Protein AF-0000000086682355 (afdb_homodimer)

Solvent-accessible surface area (backbone atoms only — not comparable to full-atom values): 30663 Å² total; per-residue (Å²): 114,58,32,32,41,32,44,43,26,17,34,62,59,90,92,42,73,44,30,46,61,25,43,43,73,37,58,59,47,36,33,27,31,39,37,47,51,81,86,14,34,66,70,60,50,51,32,37,66,54,28,79,37,84,58,73,34,58,47,56,28,47,67,79,26,45,24,68,38,81,76,16,43,60,38,42,27,72,43,56,59,81,54,90,65,62,44,87,32,26,43,45,52,50,51,51,52,47,44,73,75,29,93,62,39,36,59,69,60,41,54,54,51,35,53,74,68,68,52,60,50,80,41,41,44,63,76,46,52,65,42,52,43,47,49,50,51,50,41,56,44,60,22,42,61,36,57,34,39,40,29,38,30,72,55,64,91,29,26,46,61,37,34,51,50,50,52,51,50,52,51,52,52,31,63,76,68,50,33,22,34,39,36,32,50,50,51,57,74,66,35,65,81,63,32,54,25,38,39,29,31,49,85,16,23,51,34,43,73,45,45,41,68,58,54,35,70,41,28,39,31,36,39,33,50,48,90,56,50,70,74,50,65,73,31,47,74,48,35,77,50,67,58,91,60,40,25,32,36,33,30,40,56,63,70,84,87,84,55,90,77,42,49,75,46,77,51,53,66,58,56,53,52,48,30,43,69,75,26,79,82,67,44,76,54,78,40,76,73,77,73,77,123,113,57,32,32,40,34,44,42,27,17,35,61,58,90,93,43,73,44,31,48,60,26,39,45,75,38,56,58,47,36,32,29,31,38,36,47,50,80,87,14,33,66,69,60,50,51,32,37,67,52,28,78,36,82,59,72,34,59,46,56,27,46,69,80,27,44,24,67,38,82,77,17,44,60,37,42,26,73,42,57,59,81,53,91,64,61,44,87,34,26,43,45,51,50,52,50,53,47,46,74,74,29,94,61,39,36,59,69,60,40,53,53,50,35,53,75,68,68,51,60,49,79,41,42,44,62,74,45,53,66,43,53,43,47,48,50,51,50,42,57,43,59,22,41,61,36,58,33,39,39,30,39,30,73,55,64,90,31,26,47,61,34,33,51,49,51,50,50,51,52,49,53,51,32,64,76,69,50,34,20,35,38,36,31,49,50,51,59,72,66,36,65,83,63,32,55,24,37,38,29,32,49,86,15,24,49,36,45,73,44,44,41,67,58,54,37,69,41,29,39,30,37,39,32,49,48,91,56,50,72,73,51,65,72,30,47,73,50,34,76,51,67,58,91,61,39,26,32,35,36,30,40,58,63,72,82,87,85,54,90,77,42,49,76,46,77,50,53,67,58,56,52,52,48,30,42,68,76,26,77,81,67,43,72,54,77,39,78,72,76,74,77,123

Sequence (586 aa):
MSAILATRVGQRFGNRWVLRQCSFTVPAGRVVGLVGPNGAGKTTLLRVLAGLLRPTEGAVRLSGRDPAGAEGLATVAFLAQSKPLYPRFTVDDAVRFCRELNPRFDEPFTRDRLDRLEIPAAQRIGRLSGGQRAQVALTLALAKRADVILLDEPMADLDPLGRSDVMRDLMAVAAERGLTVVLSSHVLADLEDSCDHLVMVHRGRIQLAGDVDDLRAAHLAVDGLREHAAALARHDVVAEGGAGRQATALLRLNGRFVDPRWATRAPSLEEIVLAYLRNPDAATLPGPELVSSMSAILATRVGQRFGNRWVLRQCSFTVPAGRVVGLVGPNGAGKTTLLRVLAGLLRPTEGAVRLSGRDPAGAEGLATVAFLAQSKPLYPRFTVDDAVRFCRELNPRFDEPFTRDRLDRLEIPAAQRIGRLSGGQRAQVALTLALAKRADVILLDEPMADLDPLGRSDVMRDLMAVAAERGLTVVLSSHVLADLEDSCDHLVMVHRGRIQLAGDVDDLRAAHLAVDGLREHAAALARHDVVAEGGAGRQATALLRLNGRFVDPRWATRAPSLEEIVLAYLRNPDAATLPGPELVSS

Structure (mmCIF, N/CA/C/O backbone):
data_AF-0000000086682355-model_v1
#
loop_
_entity.id
_entity.type
_entity.pdbx_description
1 polymer 'ABC transporter ATP-binding protein'
#
loop_
_atom_site.group_PDB
_atom_site.id
_atom_site.type_symbol
_atom_site.label_atom_id
_atom_site.label_alt_id
_atom_site.label_comp_id
_atom_site.label_asym_id
_atom_site.label_entity_id
_atom_site.label_seq_id
_atom_site.pdbx_PDB_ins_code
_atom_site.Cartn_x
_atom_site.Cartn_y
_atom_site.Cartn_z
_atom_site.occupancy
_atom_site.B_iso_or_equiv
_atom_site.auth_seq_id
_atom_site.auth_comp_id
_atom_site.auth_asym_id
_atom_site.auth_atom_id
_atom_site.pdbx_PDB_model_num
ATOM 1 N N . MET A 1 1 ? 2.34 -32.125 -5.441 1 79.56 1 MET A N 1
ATOM 2 C CA . MET A 1 1 ? 2.379 -31.828 -6.867 1 79.56 1 MET A CA 1
ATOM 3 C C . MET A 1 1 ? 2.512 -30.312 -7.082 1 79.56 1 MET A C 1
ATOM 5 O O . MET A 1 1 ? 1.994 -29.531 -6.297 1 79.56 1 MET A O 1
ATOM 9 N N . SER A 1 2 ? 3.354 -29.938 -8.07 1 91.12 2 SER A N 1
ATOM 10 C CA . SER A 1 2 ? 3.621 -28.516 -8.305 1 91.12 2 SER A CA 1
ATOM 11 C C . SER A 1 2 ? 2.516 -27.875 -9.141 1 91.12 2 SER A C 1
ATOM 13 O O . SER A 1 2 ? 2.051 -28.469 -10.117 1 91.12 2 SER A O 1
ATOM 15 N N . ALA A 1 3 ? 1.963 -26.859 -8.648 1 95.38 3 ALA A N 1
ATOM 16 C CA . ALA A 1 3 ? 0.949 -26.109 -9.391 1 95.38 3 ALA A CA 1
ATOM 17 C C . ALA A 1 3 ? 1.585 -25.281 -10.492 1 95.38 3 ALA A C 1
ATOM 19 O O . ALA A 1 3 ? 0.999 -25.094 -11.562 1 95.38 3 ALA A O 1
ATOM 20 N N . ILE A 1 4 ? 2.785 -24.781 -10.211 1 96.81 4 ILE A N 1
ATOM 21 C CA . ILE A 1 4 ? 3.521 -23.984 -11.18 1 96.81 4 ILE A CA 1
ATOM 22 C C . ILE A 1 4 ? 4.961 -24.469 -11.273 1 96.81 4 ILE A C 1
ATOM 24 O O . ILE A 1 4 ? 5.633 -24.641 -10.25 1 96.81 4 ILE A O 1
ATOM 28 N N . LEU A 1 5 ? 5.363 -24.734 -12.469 1 96.5 5 LEU A N 1
ATOM 29 C CA . LEU A 1 5 ? 6.75 -25.078 -12.766 1 96.5 5 LEU A CA 1
ATOM 30 C C . LEU A 1 5 ? 7.309 -24.188 -13.867 1 96.5 5 LEU A C 1
ATOM 32 O O . LEU A 1 5 ? 6.836 -24.219 -15.008 1 96.5 5 LEU A O 1
ATOM 36 N N . ALA A 1 6 ? 8.211 -23.344 -13.539 1 96.88 6 ALA A N 1
ATOM 37 C CA . ALA A 1 6 ? 8.938 -22.531 -14.492 1 96.88 6 ALA A CA 1
ATOM 38 C C . ALA A 1 6 ? 10.383 -23 -14.633 1 96.88 6 ALA A C 1
ATOM 40 O O . ALA A 1 6 ? 11.109 -23.109 -13.641 1 96.88 6 ALA A O 1
ATOM 41 N N . THR A 1 7 ? 10.758 -23.312 -15.852 1 96.75 7 THR A N 1
ATOM 42 C CA . THR A 1 7 ? 12.094 -23.844 -16.109 1 96.75 7 THR A CA 1
ATOM 43 C C . THR A 1 7 ? 12.859 -22.922 -17.062 1 96.75 7 THR A C 1
ATOM 45 O O . THR A 1 7 ? 12.555 -22.875 -18.266 1 96.75 7 THR A O 1
ATOM 48 N N . ARG A 1 8 ? 13.859 -22.188 -16.531 1 96.88 8 ARG A N 1
ATOM 49 C CA . ARG A 1 8 ? 14.773 -21.344 -17.266 1 96.88 8 ARG A CA 1
ATOM 50 C C . ARG A 1 8 ? 14.008 -20.406 -18.203 1 96.88 8 ARG A C 1
ATOM 52 O O . ARG A 1 8 ? 14.344 -20.281 -19.391 1 96.88 8 ARG A O 1
ATOM 59 N N . VAL A 1 9 ? 13 -19.781 -17.672 1 97.19 9 VAL A N 1
ATOM 60 C CA . VAL A 1 9 ? 12.125 -18.922 -18.453 1 97.19 9 VAL A CA 1
ATOM 61 C C . VAL A 1 9 ? 12.852 -17.625 -18.812 1 97.19 9 VAL A C 1
ATOM 63 O O . VAL A 1 9 ? 13.414 -16.969 -17.922 1 97.19 9 VAL A O 1
ATOM 66 N N . GLY A 1 10 ? 12.867 -17.328 -20.031 1 97.75 10 GLY A N 1
ATOM 67 C CA . GLY A 1 10 ? 13.375 -16.062 -20.547 1 97.75 10 GLY A CA 1
ATOM 68 C C . GLY A 1 10 ? 12.398 -15.367 -21.484 1 97.75 10 GLY A C 1
ATOM 69 O O . GLY A 1 10 ? 11.688 -16.031 -22.25 1 97.75 10 GLY A O 1
ATOM 70 N N . GLN A 1 11 ? 12.32 -14.109 -21.438 1 97.81 11 GLN A N 1
ATOM 71 C CA . GLN A 1 11 ? 11.484 -13.32 -22.328 1 97.81 11 GLN A CA 1
ATOM 72 C C . GLN A 1 11 ? 12.234 -12.102 -22.859 1 97.81 11 GLN A C 1
ATOM 74 O O . GLN A 1 11 ? 12.75 -11.297 -22.078 1 97.81 11 GLN A O 1
ATOM 79 N N . ARG A 1 12 ? 12.281 -11.992 -24.094 1 96.69 12 ARG A N 1
ATOM 80 C CA . ARG A 1 12 ? 12.969 -10.891 -24.75 1 96.69 12 ARG A CA 1
ATOM 81 C C . ARG A 1 12 ? 12.016 -10.109 -25.641 1 96.69 12 ARG A C 1
ATOM 83 O O . ARG A 1 12 ? 11.148 -10.695 -26.297 1 96.69 12 ARG A O 1
ATOM 90 N N . PHE A 1 13 ? 12.102 -8.836 -25.656 1 95.75 13 PHE A N 1
ATOM 91 C CA . PHE A 1 13 ? 11.422 -7.957 -26.594 1 95.75 13 PHE A CA 1
ATOM 92 C C . PHE A 1 13 ? 12.438 -7.195 -27.453 1 95.75 13 PHE A C 1
ATOM 94 O O . PHE A 1 13 ? 13.156 -6.332 -26.938 1 95.75 13 PHE A O 1
ATOM 101 N N . GLY A 1 14 ? 12.438 -7.484 -28.719 1 94.88 14 GLY A N 1
ATOM 102 C CA . GLY A 1 14 ? 13.531 -6.938 -29.516 1 94.88 14 GLY A CA 1
ATOM 103 C C . GLY A 1 14 ? 14.898 -7.359 -29.016 1 94.88 14 GLY A C 1
ATOM 104 O O . GLY A 1 14 ? 15.188 -8.555 -28.922 1 94.88 14 GLY A O 1
ATOM 105 N N . ASN A 1 15 ? 15.656 -6.367 -28.656 1 93.56 15 ASN A N 1
ATOM 106 C CA . ASN A 1 15 ? 17.016 -6.664 -28.203 1 93.56 15 ASN A CA 1
ATOM 107 C C . ASN A 1 15 ? 17.141 -6.582 -26.688 1 93.56 15 ASN A C 1
ATOM 109 O O . ASN A 1 15 ? 18.234 -6.672 -26.141 1 93.56 15 ASN A O 1
ATOM 113 N N . ARG A 1 16 ? 16.062 -6.547 -26.016 1 94.88 16 ARG A N 1
ATOM 114 C CA . ARG A 1 16 ? 16.109 -6.352 -24.562 1 94.88 16 ARG A CA 1
ATOM 115 C C . ARG A 1 16 ? 15.531 -7.551 -23.828 1 94.88 16 ARG A C 1
ATOM 117 O O . ARG A 1 16 ? 14.375 -7.926 -24.062 1 94.88 16 ARG A O 1
ATOM 124 N N . TRP A 1 17 ? 16.344 -8.117 -22.984 1 96 17 TRP A N 1
ATOM 125 C CA . TRP A 1 17 ? 15.867 -9.18 -22.109 1 96 17 TRP A CA 1
ATOM 126 C C . TRP A 1 17 ? 15.156 -8.617 -20.891 1 96 17 TRP A C 1
ATOM 128 O O . TRP A 1 17 ? 15.727 -7.801 -20.156 1 96 17 TRP A O 1
ATOM 138 N N . VAL A 1 18 ? 13.961 -9.055 -20.719 1 97.19 18 VAL A N 1
ATOM 139 C CA . VAL A 1 18 ? 13.18 -8.625 -19.562 1 97.19 18 VAL A CA 1
ATOM 140 C C . VAL A 1 18 ? 13.227 -9.703 -18.484 1 97.19 18 VAL A C 1
ATOM 142 O O . VAL A 1 18 ? 13.273 -9.391 -17.297 1 97.19 18 VAL A O 1
ATOM 145 N N . LEU A 1 19 ? 13.188 -10.922 -18.891 1 97.62 19 LEU A N 1
ATOM 146 C CA . LEU A 1 19 ? 13.375 -12.078 -18.031 1 97.62 19 LEU A CA 1
ATOM 147 C C . LEU A 1 19 ? 14.516 -12.961 -18.547 1 97.62 19 LEU A C 1
ATOM 149 O O . LEU A 1 19 ? 14.672 -13.141 -19.75 1 97.62 19 LEU A O 1
ATOM 153 N N . ARG A 1 20 ? 15.242 -13.461 -17.594 1 95.94 20 ARG A N 1
ATOM 154 C CA . ARG A 1 20 ? 16.359 -14.328 -17.984 1 95.94 20 ARG A CA 1
ATOM 155 C C . ARG A 1 20 ? 16.531 -15.469 -16.984 1 95.94 20 ARG A C 1
ATOM 157 O O . ARG A 1 20 ? 16.703 -15.234 -15.789 1 95.94 20 ARG A O 1
ATOM 164 N N . GLN A 1 21 ? 16.406 -16.688 -17.516 1 95.25 21 GLN A N 1
ATOM 165 C CA . GLN A 1 21 ? 16.719 -17.906 -16.766 1 95.25 21 GLN A CA 1
ATOM 166 C C . GLN A 1 21 ? 15.93 -17.969 -15.461 1 95.25 21 GLN A C 1
ATOM 168 O O . GLN A 1 21 ? 16.5 -18.266 -14.406 1 95.25 21 GLN A O 1
ATOM 173 N N . CYS A 1 22 ? 14.695 -17.656 -15.531 1 96.5 22 CYS A N 1
ATOM 174 C CA . CYS A 1 22 ? 13.844 -17.703 -14.352 1 96.5 22 CYS A CA 1
ATOM 175 C C . CYS A 1 22 ? 13.336 -19.125 -14.102 1 96.5 22 CYS A C 1
ATOM 177 O O . CYS A 1 22 ? 12.602 -19.672 -14.922 1 96.5 22 CYS A O 1
ATOM 179 N N . SER A 1 23 ? 13.742 -19.688 -13.016 1 96.62 23 SER A N 1
ATOM 180 C CA . SER A 1 23 ? 13.289 -21.016 -12.625 1 96.62 23 SER A CA 1
ATOM 181 C C . SER A 1 23 ? 12.727 -21.016 -11.211 1 96.62 23 SER A C 1
ATOM 183 O O . SER A 1 23 ? 13.328 -20.438 -10.297 1 96.62 23 SER A O 1
ATOM 185 N N . PHE A 1 24 ? 11.547 -21.594 -11.039 1 95.75 24 PHE A N 1
ATOM 186 C CA . PHE A 1 24 ? 10.953 -21.734 -9.719 1 95.75 24 PHE A CA 1
ATOM 187 C C . PHE A 1 24 ? 9.766 -22.703 -9.758 1 95.75 24 PHE A C 1
ATOM 189 O O . PHE A 1 24 ? 9.281 -23.047 -10.836 1 95.75 24 PHE A O 1
ATOM 196 N N . THR A 1 25 ? 9.398 -23.172 -8.633 1 96.5 25 THR A N 1
ATOM 197 C CA . THR A 1 25 ? 8.25 -24.047 -8.484 1 96.5 25 THR A CA 1
ATOM 198 C C . THR A 1 25 ? 7.332 -23.562 -7.363 1 96.5 25 THR A C 1
ATOM 200 O O . THR A 1 25 ? 7.801 -22.984 -6.379 1 96.5 25 THR A O 1
ATOM 203 N N . VAL A 1 26 ? 6.078 -23.734 -7.559 1 96.75 26 VAL A N 1
ATOM 204 C CA . VAL A 1 26 ? 5.078 -23.422 -6.543 1 96.75 26 VAL A CA 1
ATOM 205 C C . VAL A 1 26 ? 4.184 -24.625 -6.297 1 96.75 26 VAL A C 1
ATOM 207 O O . VAL A 1 26 ? 3.568 -25.156 -7.23 1 96.75 26 VAL A O 1
ATOM 210 N N . PRO A 1 27 ? 4.125 -25.094 -5.09 1 96.06 27 PRO A N 1
ATOM 211 C CA . PRO A 1 27 ? 3.199 -26.188 -4.785 1 96.06 27 PRO A CA 1
ATOM 212 C C . PRO A 1 27 ? 1.735 -25.781 -4.926 1 96.06 27 PRO A C 1
ATOM 214 O O . PRO A 1 27 ? 1.418 -24.594 -4.867 1 96.06 27 PRO A O 1
ATOM 217 N N . ALA A 1 28 ? 0.879 -26.797 -5.117 1 96.31 28 ALA A N 1
ATOM 218 C CA . ALA A 1 28 ? -0.556 -26.547 -5.211 1 96.31 28 ALA A CA 1
ATOM 219 C C . ALA A 1 28 ? -1.11 -26.016 -3.891 1 96.31 28 ALA A C 1
ATOM 221 O O . ALA A 1 28 ? -0.651 -26.422 -2.816 1 96.31 28 ALA A O 1
ATOM 222 N N . GLY A 1 29 ? -2.029 -25.078 -4.012 1 96 29 GLY A N 1
ATOM 223 C CA . GLY A 1 29 ? -2.768 -24.625 -2.848 1 96 29 GLY A CA 1
ATOM 224 C C . GLY A 1 29 ? -2.072 -23.5 -2.107 1 96 29 GLY A C 1
ATOM 225 O O . GLY A 1 29 ? -2.482 -23.125 -1.006 1 96 29 GLY A O 1
ATOM 226 N N . ARG A 1 30 ? -1.044 -22.953 -2.695 1 96.94 30 ARG A N 1
ATOM 227 C CA . ARG A 1 30 ? -0.302 -21.891 -2.041 1 96.94 30 ARG A CA 1
ATOM 228 C C . ARG A 1 30 ? -0.764 -20.516 -2.539 1 96.94 30 ARG A C 1
ATOM 230 O O . ARG A 1 30 ? -1.225 -20.391 -3.674 1 96.94 30 ARG A O 1
ATOM 237 N N . VAL A 1 31 ? -0.692 -19.609 -1.633 1 97.75 31 VAL A N 1
ATOM 238 C CA . VAL A 1 31 ? -0.849 -18.203 -1.99 1 97.75 31 VAL A CA 1
ATOM 239 C C . VAL A 1 31 ? 0.523 -17.531 -2.104 1 97.75 31 VAL A C 1
ATOM 241 O O . VAL A 1 31 ? 1.227 -17.375 -1.104 1 97.75 31 VAL A O 1
ATOM 244 N N . VAL A 1 32 ? 0.835 -17.125 -3.334 1 98 32 VAL A N 1
ATOM 245 C CA . VAL A 1 32 ? 2.188 -16.688 -3.662 1 98 32 VAL A CA 1
ATOM 246 C C . VAL A 1 32 ? 2.209 -15.164 -3.834 1 98 32 VAL A C 1
ATOM 248 O O . VAL A 1 32 ? 1.419 -14.609 -4.602 1 98 32 VAL A O 1
ATOM 251 N N . GLY A 1 33 ? 3.076 -14.516 -3.076 1 97.88 33 GLY A N 1
ATOM 252 C CA . GLY A 1 33 ? 3.387 -13.117 -3.354 1 97.88 33 GLY A CA 1
ATOM 253 C C . GLY A 1 33 ? 4.492 -12.945 -4.379 1 97.88 33 GLY A C 1
ATOM 254 O O . GLY A 1 33 ? 5.59 -13.484 -4.207 1 97.88 33 GLY A O 1
ATOM 255 N N . LEU A 1 34 ? 4.203 -12.281 -5.461 1 97.62 34 LEU A N 1
ATOM 256 C CA . LEU A 1 34 ? 5.195 -11.898 -6.457 1 97.62 34 LEU A CA 1
ATOM 257 C C . LEU A 1 34 ? 5.68 -10.477 -6.223 1 97.62 34 LEU A C 1
ATOM 259 O O . LEU A 1 34 ? 4.918 -9.516 -6.391 1 97.62 34 LEU A O 1
ATOM 263 N N . VAL A 1 35 ? 6.969 -10.344 -5.863 1 96.69 35 VAL A N 1
ATOM 264 C CA . VAL A 1 35 ? 7.469 -9.039 -5.457 1 96.69 35 VAL A CA 1
ATOM 265 C C . VAL A 1 35 ? 8.703 -8.68 -6.277 1 96.69 35 VAL A C 1
ATOM 267 O O . VAL A 1 35 ? 9.375 -9.555 -6.828 1 96.69 35 VAL A O 1
ATOM 270 N N . GLY A 1 36 ? 8.984 -7.438 -6.367 1 94.88 36 GLY A N 1
ATOM 271 C CA . GLY A 1 36 ? 10.117 -6.867 -7.09 1 94.88 36 GLY A CA 1
ATOM 272 C C . GLY A 1 36 ? 9.938 -5.395 -7.398 1 94.88 36 GLY A C 1
ATOM 273 O O . GLY A 1 36 ? 8.852 -4.844 -7.238 1 94.88 36 GLY A O 1
ATOM 274 N N . PRO A 1 37 ? 10.992 -4.77 -7.797 1 93.88 37 PRO A N 1
ATOM 275 C CA . PRO A 1 37 ? 10.883 -3.357 -8.172 1 93.88 37 PRO A CA 1
ATOM 276 C C . PRO A 1 37 ? 10.078 -3.143 -9.453 1 93.88 37 PRO A C 1
ATOM 278 O O . PRO A 1 37 ? 9.719 -4.109 -10.125 1 93.88 37 PRO A O 1
ATOM 281 N N . ASN A 1 38 ? 9.75 -1.863 -9.641 1 91.19 38 ASN A N 1
ATOM 282 C CA . ASN A 1 38 ? 9.109 -1.534 -10.906 1 91.19 38 ASN A CA 1
ATOM 283 C C . ASN A 1 38 ? 10 -1.88 -12.094 1 91.19 38 ASN A C 1
ATOM 285 O O . ASN A 1 38 ? 11.211 -1.64 -12.062 1 91.19 38 ASN A O 1
ATOM 289 N N . GLY A 1 39 ? 9.461 -2.561 -13.055 1 91.12 39 GLY A N 1
ATOM 290 C CA . GLY A 1 39 ? 10.211 -2.91 -14.25 1 91.12 39 GLY A CA 1
ATOM 291 C C . GLY A 1 39 ? 11.008 -4.191 -14.102 1 91.12 39 GLY A C 1
ATOM 292 O O . GLY A 1 39 ? 11.758 -4.574 -15 1 91.12 39 GLY A O 1
ATOM 293 N N . ALA A 1 40 ? 10.82 -4.859 -13.039 1 93.75 40 ALA A N 1
ATOM 294 C CA . ALA A 1 40 ? 11.609 -6.055 -12.766 1 93.75 40 ALA A CA 1
ATOM 295 C C . ALA A 1 40 ? 11.164 -7.223 -13.641 1 93.75 40 ALA A C 1
ATOM 297 O O . ALA A 1 40 ? 11.867 -8.234 -13.75 1 93.75 40 ALA A O 1
ATOM 298 N N . GLY A 1 41 ? 9.961 -7.152 -14.203 1 95.69 41 GLY A N 1
ATOM 299 C CA . GLY A 1 41 ? 9.453 -8.219 -15.055 1 95.69 41 GLY A CA 1
ATOM 300 C C . GLY A 1 41 ? 8.273 -8.953 -14.453 1 95.69 41 GLY A C 1
ATOM 301 O O . GLY A 1 41 ? 7.871 -10.008 -14.953 1 95.69 41 GLY A O 1
ATOM 302 N N . LYS A 1 42 ? 7.723 -8.469 -13.367 1 97.31 42 LYS A N 1
ATOM 303 C CA . LYS A 1 42 ? 6.617 -9.141 -12.688 1 97.31 42 LYS A CA 1
ATOM 304 C C . LYS A 1 42 ? 5.441 -9.367 -13.641 1 97.31 42 LYS A C 1
ATOM 306 O O . LYS A 1 42 ? 4.953 -10.484 -13.773 1 97.31 42 LYS A O 1
ATOM 311 N N . THR A 1 43 ? 5.004 -8.258 -14.328 1 96.5 43 THR A N 1
ATOM 312 C CA . THR A 1 43 ? 3.871 -8.32 -15.242 1 96.5 43 THR A CA 1
ATOM 313 C C . THR A 1 43 ? 4.168 -9.266 -16.406 1 96.5 43 THR A C 1
ATOM 315 O O . THR A 1 43 ? 3.311 -10.062 -16.797 1 96.5 43 THR A O 1
ATOM 318 N N . THR A 1 44 ? 5.371 -9.203 -16.938 1 97.25 44 THR A N 1
ATOM 319 C CA . THR A 1 44 ? 5.781 -10.094 -18.016 1 97.25 44 THR A CA 1
ATOM 320 C C . THR A 1 44 ? 5.746 -11.547 -17.562 1 97.25 44 THR A C 1
ATOM 322 O O . THR A 1 44 ? 5.238 -12.414 -18.266 1 97.25 44 THR A O 1
ATOM 325 N N . LEU A 1 45 ? 6.262 -11.781 -16.375 1 97.81 45 LEU A N 1
ATOM 326 C CA . LEU A 1 45 ? 6.254 -13.133 -15.844 1 97.81 45 LEU A CA 1
ATOM 327 C C . LEU A 1 45 ? 4.824 -13.648 -15.672 1 97.81 45 LEU A C 1
ATOM 329 O O . LEU A 1 45 ? 4.52 -14.781 -16.047 1 97.81 45 LEU A O 1
ATOM 333 N N . LEU A 1 46 ? 3.938 -12.812 -15.156 1 97.94 46 LEU A N 1
ATOM 334 C CA . LEU A 1 46 ? 2.543 -13.195 -14.961 1 97.94 46 LEU A CA 1
ATOM 335 C C . LEU A 1 46 ? 1.878 -13.516 -16.297 1 97.94 46 LEU A C 1
ATOM 337 O O . LEU A 1 46 ? 1.104 -14.477 -16.391 1 97.94 46 LEU A O 1
ATOM 341 N N . ARG A 1 47 ? 2.213 -12.789 -17.297 1 97.06 47 ARG A N 1
ATOM 342 C CA . ARG A 1 47 ? 1.633 -13.023 -18.609 1 97.06 47 ARG A CA 1
ATOM 343 C C . ARG A 1 47 ? 2.146 -14.328 -19.219 1 97.06 47 ARG A C 1
ATOM 345 O O . ARG A 1 47 ? 1.405 -15.039 -19.891 1 97.06 47 ARG A O 1
ATOM 352 N N . VAL A 1 48 ? 3.377 -14.609 -18.984 1 97.12 48 VAL A N 1
ATOM 353 C CA . VAL A 1 48 ? 3.949 -15.875 -19.422 1 97.12 48 VAL A CA 1
ATOM 354 C C . VAL A 1 48 ? 3.266 -17.031 -18.719 1 97.12 48 VAL A C 1
ATOM 356 O O . VAL A 1 48 ? 2.857 -18.016 -19.344 1 97.12 48 VAL A O 1
ATOM 359 N N . LEU A 1 49 ? 3.08 -16.891 -17.438 1 96.94 49 LEU A N 1
ATOM 360 C CA . LEU A 1 49 ? 2.418 -17.922 -16.656 1 96.94 49 LEU A CA 1
ATOM 361 C C . LEU A 1 49 ? 0.972 -18.094 -17.109 1 96.94 49 LEU A C 1
ATOM 363 O O . LEU A 1 49 ? 0.453 -19.219 -17.094 1 96.94 49 LEU A O 1
ATOM 367 N N . ALA A 1 50 ? 0.381 -17.016 -17.516 1 95.69 50 ALA A N 1
ATOM 368 C CA . ALA A 1 50 ? -1.022 -17.047 -17.922 1 95.69 50 ALA A CA 1
ATOM 369 C C . ALA A 1 50 ? -1.179 -17.609 -19.328 1 95.69 50 ALA A C 1
ATOM 371 O O . ALA A 1 50 ? -2.297 -17.859 -19.781 1 95.69 50 ALA A O 1
ATOM 372 N N . GLY A 1 51 ? -0.066 -17.719 -20.062 1 94.94 51 GLY A N 1
ATOM 373 C CA . GLY A 1 51 ? -0.112 -18.172 -21.438 1 94.94 51 GLY A CA 1
ATOM 374 C C . GLY A 1 51 ? -0.438 -17.078 -22.438 1 94.94 51 GLY A C 1
ATOM 375 O O . GLY A 1 51 ? -0.7 -17.344 -23.609 1 94.94 51 GLY A O 1
ATOM 376 N N . LEU A 1 52 ? -0.45 -15.891 -21.984 1 93.81 52 LEU A N 1
ATOM 377 C CA . LEU A 1 52 ? -0.745 -14.734 -22.828 1 93.81 52 LEU A CA 1
ATOM 378 C C . LEU A 1 52 ? 0.495 -14.297 -23.594 1 93.81 52 LEU A C 1
ATOM 380 O O . LEU A 1 52 ? 0.392 -13.547 -24.562 1 93.81 52 LEU A O 1
ATOM 384 N N . LEU A 1 53 ? 1.641 -14.766 -23.141 1 94.62 53 LEU A N 1
ATOM 385 C CA . LEU A 1 53 ? 2.93 -14.508 -23.781 1 94.62 53 LEU A CA 1
ATOM 386 C C . LEU A 1 53 ? 3.771 -15.781 -23.828 1 94.62 53 LEU A C 1
ATOM 388 O O . LEU A 1 53 ? 3.945 -16.453 -22.812 1 94.62 53 LEU A O 1
ATOM 392 N N . ARG A 1 54 ? 4.215 -16.172 -24.984 1 94.62 54 ARG A N 1
ATOM 393 C CA . ARG A 1 54 ? 5.105 -17.312 -25.094 1 94.62 54 ARG A CA 1
ATOM 394 C C . ARG A 1 54 ? 6.539 -16.938 -24.734 1 94.62 54 ARG A C 1
ATOM 396 O O . ARG A 1 54 ? 7.086 -15.969 -25.266 1 94.62 54 ARG A O 1
ATOM 403 N N . PRO A 1 55 ? 7.102 -17.625 -23.875 1 96.94 55 PRO A N 1
ATOM 404 C CA . PRO A 1 55 ? 8.469 -17.266 -23.5 1 96.94 55 PRO A CA 1
ATOM 405 C C . PRO A 1 55 ? 9.469 -17.484 -24.641 1 96.94 55 PRO A C 1
ATOM 407 O O . PRO A 1 55 ? 9.312 -18.422 -25.422 1 96.94 55 PRO A O 1
ATOM 410 N N . THR A 1 56 ? 10.5 -16.656 -24.672 1 97.5 56 THR A N 1
ATOM 411 C CA . THR A 1 56 ? 11.555 -16.766 -25.672 1 97.5 56 THR A CA 1
ATOM 412 C C . THR A 1 56 ? 12.398 -18.016 -25.422 1 97.5 56 THR A C 1
ATOM 414 O O . THR A 1 56 ? 12.812 -18.703 -26.359 1 97.5 56 THR A O 1
ATOM 417 N N . GLU A 1 57 ? 12.664 -18.281 -24.203 1 97.44 57 GLU A N 1
ATOM 418 C CA . GLU A 1 57 ? 13.414 -19.453 -23.766 1 97.44 57 GLU A CA 1
ATOM 419 C C . GLU A 1 57 ? 12.75 -20.109 -22.547 1 97.44 57 GLU A C 1
ATOM 421 O O . GLU A 1 57 ? 12.008 -19.453 -21.812 1 97.44 57 GLU A O 1
ATOM 426 N N . GLY A 1 58 ? 12.969 -21.359 -22.453 1 97.06 58 GLY A N 1
ATOM 427 C CA . GLY A 1 58 ? 12.445 -22.078 -21.297 1 97.06 58 GLY A CA 1
ATOM 428 C C . GLY A 1 58 ? 10.992 -22.5 -21.469 1 97.06 58 GLY A C 1
ATOM 429 O O . GLY A 1 58 ? 10.484 -22.562 -22.594 1 97.06 58 GLY A O 1
ATOM 430 N N . ALA A 1 59 ? 10.406 -22.922 -20.297 1 96.38 59 ALA A N 1
ATOM 431 C CA . ALA A 1 59 ? 9.031 -23.406 -20.359 1 96.38 59 ALA A CA 1
ATOM 432 C C . ALA A 1 59 ? 8.328 -23.234 -19.016 1 96.38 59 ALA A C 1
ATOM 434 O O . ALA A 1 59 ? 8.984 -23.109 -17.984 1 96.38 59 ALA A O 1
ATOM 435 N N . VAL A 1 60 ? 7.016 -23.156 -19.172 1 95.94 60 VAL A N 1
ATOM 436 C CA . VAL A 1 60 ? 6.184 -23.094 -17.984 1 95.94 60 VAL A CA 1
ATOM 437 C C . VAL A 1 60 ? 5.094 -24.156 -18.047 1 95.94 60 VAL A C 1
ATOM 439 O O . VAL A 1 60 ? 4.582 -24.469 -19.125 1 95.94 60 VAL A O 1
ATOM 442 N N . ARG A 1 61 ? 4.859 -24.734 -16.906 1 95.06 61 ARG A N 1
ATOM 443 C CA . ARG A 1 61 ? 3.738 -25.656 -16.75 1 95.06 61 ARG A CA 1
ATOM 444 C C . ARG A 1 61 ? 2.873 -25.266 -15.562 1 95.06 61 ARG A C 1
ATOM 446 O O . ARG A 1 61 ? 3.389 -24.984 -14.477 1 95.06 61 ARG A O 1
ATOM 453 N N . LEU A 1 62 ? 1.641 -25.188 -15.734 1 94.25 62 LEU A N 1
ATOM 454 C CA . LEU A 1 62 ? 0.658 -24.969 -14.68 1 94.25 62 LEU A CA 1
ATOM 455 C C . LEU A 1 62 ? -0.245 -26.188 -14.516 1 94.25 62 LEU A C 1
ATOM 457 O O . LEU A 1 62 ? -0.914 -26.60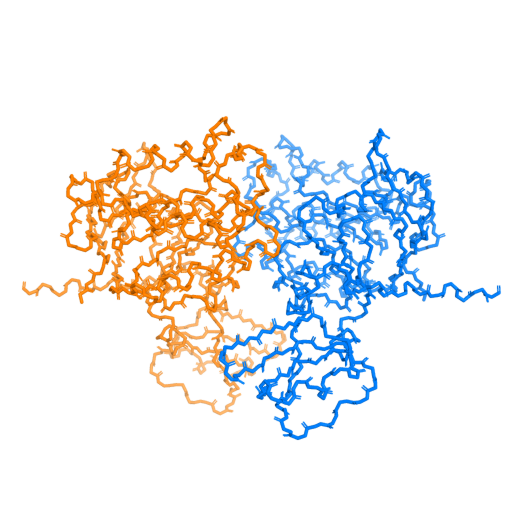9 -15.461 1 94.25 62 LEU A O 1
ATOM 461 N N . SER A 1 63 ? -0.201 -26.719 -13.398 1 90.19 63 SER A N 1
ATOM 462 C CA . SER A 1 63 ? -0.892 -27.984 -13.156 1 90.19 63 SER A CA 1
ATOM 463 C C . SER A 1 63 ? -0.517 -29.031 -14.211 1 90.19 63 SER A C 1
ATOM 465 O O . SER A 1 63 ? -1.388 -29.719 -14.75 1 90.19 63 SER A O 1
ATOM 467 N N . GLY A 1 64 ? 0.668 -28.953 -14.625 1 90.44 64 GLY A N 1
ATOM 468 C CA . GLY A 1 64 ? 1.228 -29.922 -15.539 1 90.44 64 GLY A CA 1
ATOM 469 C C . GLY A 1 64 ? 0.93 -29.625 -17 1 90.44 64 GLY A C 1
ATOM 470 O O . GLY A 1 64 ? 1.365 -30.344 -17.891 1 90.44 64 GLY A O 1
ATOM 471 N N . ARG A 1 65 ? 0.259 -28.594 -17.25 1 91.75 65 ARG A N 1
ATOM 472 C CA . ARG A 1 65 ? -0.178 -28.281 -18.609 1 91.75 65 ARG A CA 1
ATOM 473 C C . ARG A 1 65 ? 0.516 -27.016 -19.125 1 91.75 65 ARG A C 1
ATOM 475 O O . ARG A 1 65 ? 0.95 -26.172 -18.328 1 91.75 65 ARG A O 1
ATOM 482 N N . ASP A 1 66 ? 0.633 -26.969 -20.391 1 92.69 66 ASP A N 1
ATOM 483 C CA . ASP A 1 66 ? 1.082 -25.734 -21.047 1 92.69 66 ASP A CA 1
ATOM 484 C C . ASP A 1 66 ? -0.02 -24.688 -21.031 1 92.69 66 ASP A C 1
ATOM 486 O O . ASP A 1 66 ? -1.076 -24.875 -21.641 1 92.69 66 ASP A O 1
ATOM 490 N N . PRO A 1 67 ? 0.266 -23.562 -20.438 1 90.94 67 PRO A N 1
ATOM 491 C CA . PRO A 1 67 ? -0.796 -22.547 -20.328 1 90.94 67 PRO A CA 1
ATOM 492 C C . PRO A 1 67 ? -1.149 -21.922 -21.672 1 90.94 67 PRO A C 1
ATOM 494 O O . PRO A 1 67 ? -2.227 -21.344 -21.828 1 90.94 67 PRO A O 1
ATOM 497 N N . ALA A 1 68 ? -0.275 -22 -22.594 1 88.12 68 ALA A N 1
ATOM 498 C CA . ALA A 1 68 ? -0.534 -21.453 -23.922 1 88.12 68 ALA A CA 1
ATOM 499 C C . ALA A 1 68 ? -1.353 -22.406 -24.781 1 88.12 68 ALA A C 1
ATOM 501 O O . ALA A 1 68 ? -1.865 -22.031 -25.828 1 88.12 68 ALA A O 1
ATOM 502 N N . GLY A 1 69 ? -1.508 -23.562 -24.312 1 86.81 69 GLY A N 1
ATOM 503 C CA . GLY A 1 69 ? -2.295 -24.562 -25.016 1 86.81 69 GLY A CA 1
ATOM 504 C C . GLY A 1 69 ? -3.775 -24.484 -24.703 1 86.81 69 GLY A C 1
ATOM 505 O O . GLY A 1 69 ? -4.176 -23.844 -23.719 1 86.81 69 GLY A O 1
ATOM 506 N N . ALA A 1 70 ? -4.633 -25.109 -25.5 1 81.06 70 ALA A N 1
ATOM 507 C CA . ALA A 1 70 ? -6.086 -25.094 -25.344 1 81.06 70 ALA A CA 1
ATOM 508 C C . ALA A 1 70 ? -6.5 -25.641 -23.984 1 81.06 70 ALA A C 1
ATOM 510 O O . ALA A 1 70 ? -7.363 -25.062 -23.312 1 81.06 70 ALA A O 1
ATOM 511 N N . GLU A 1 71 ? -5.789 -26.609 -23.578 1 81.81 71 GLU A N 1
ATOM 512 C CA . GLU A 1 71 ? -6.145 -27.25 -22.312 1 81.81 71 GLU A CA 1
ATOM 513 C C . GLU A 1 71 ? -5.676 -26.406 -21.125 1 81.81 71 GLU A C 1
ATOM 515 O O . GLU A 1 71 ? -6.25 -26.484 -20.047 1 81.81 71 GLU A O 1
ATOM 520 N N . GLY A 1 72 ? -4.656 -25.641 -21.344 1 83.5 72 GLY A N 1
ATOM 521 C CA . GLY A 1 72 ? -4.074 -24.844 -20.281 1 83.5 72 GLY A CA 1
ATOM 522 C C . GLY A 1 72 ? -4.832 -23.562 -20 1 83.5 72 GLY A C 1
ATOM 523 O O . GLY A 1 72 ? -4.934 -23.125 -18.859 1 83.5 72 GLY A O 1
ATOM 524 N N . LEU A 1 73 ? -5.48 -23.094 -20.984 1 81.62 73 LEU A N 1
ATOM 525 C CA . LEU A 1 73 ? -6.172 -21.812 -20.875 1 81.62 73 LEU A CA 1
ATOM 526 C C . LEU A 1 73 ? -7.34 -21.906 -19.891 1 81.62 73 LEU A C 1
ATOM 528 O O . LEU A 1 73 ? -7.613 -20.953 -19.156 1 81.62 73 LEU A O 1
ATOM 532 N N . ALA A 1 74 ? -7.906 -23.078 -19.859 1 83.81 74 ALA A N 1
ATOM 533 C CA . ALA A 1 74 ? -9.062 -23.266 -19 1 83.81 74 ALA A CA 1
ATOM 534 C C . ALA A 1 74 ? -8.648 -23.406 -17.531 1 83.81 74 ALA A C 1
ATOM 536 O O . ALA A 1 74 ? -9.453 -23.188 -16.625 1 83.81 74 ALA A O 1
ATOM 537 N N . THR A 1 75 ? -7.395 -23.672 -17.375 1 87.31 75 THR A N 1
ATOM 538 C CA . THR A 1 75 ? -6.953 -24.016 -16.031 1 87.31 75 THR A CA 1
ATOM 539 C C . THR A 1 75 ? -6.312 -22.797 -15.352 1 87.31 75 THR A C 1
ATOM 541 O O . THR A 1 75 ? -5.926 -22.875 -14.18 1 87.31 75 THR A O 1
ATOM 544 N N . VAL A 1 76 ? -6.301 -21.688 -16.047 1 93.56 76 VAL A N 1
ATOM 545 C CA . VAL A 1 76 ? -5.668 -20.5 -15.5 1 93.56 76 VAL A CA 1
ATOM 546 C C . VAL A 1 76 ? -6.617 -19.297 -15.617 1 93.56 76 VAL A C 1
ATOM 548 O O . VAL A 1 76 ? -7.277 -19.125 -16.641 1 93.56 76 VAL A O 1
ATOM 551 N N . ALA A 1 77 ? -6.762 -18.547 -14.578 1 95 77 ALA A N 1
ATOM 552 C CA . ALA A 1 77 ? -7.438 -17.25 -14.609 1 95 77 ALA A CA 1
ATOM 553 C C . ALA A 1 77 ? -6.449 -16.109 -14.375 1 95 77 ALA A C 1
ATOM 555 O O . ALA A 1 77 ? -5.59 -16.203 -13.492 1 95 77 ALA A O 1
ATOM 556 N N . PHE A 1 78 ? -6.543 -15.164 -15.203 1 96.12 78 PHE A N 1
ATOM 557 C CA . PHE A 1 78 ? -5.652 -14.016 -15.102 1 96.12 78 PHE A CA 1
ATOM 558 C C . PHE A 1 78 ? -6.453 -12.727 -14.953 1 96.12 78 PHE A C 1
ATOM 560 O O . PHE A 1 78 ? -7.41 -12.492 -15.695 1 96.12 78 PHE A O 1
ATOM 567 N N . LEU A 1 79 ? -6.086 -11.945 -13.914 1 96.38 79 LEU A N 1
ATOM 568 C CA . LEU A 1 79 ? -6.641 -10.609 -13.727 1 96.38 79 LEU A CA 1
ATOM 569 C C . LEU A 1 79 ? -5.547 -9.555 -13.812 1 96.38 79 LEU A C 1
ATOM 571 O O . LEU A 1 79 ? -4.66 -9.5 -12.953 1 96.38 79 LEU A O 1
ATOM 575 N N . ALA A 1 80 ? -5.66 -8.68 -14.805 1 94.5 80 ALA A N 1
ATOM 576 C CA . ALA A 1 80 ? -4.695 -7.602 -15.023 1 94.5 80 ALA A CA 1
ATOM 577 C C . ALA A 1 80 ? -4.926 -6.453 -14.047 1 94.5 80 ALA A C 1
ATOM 579 O O . ALA A 1 80 ? -6.016 -6.316 -13.484 1 94.5 80 ALA A O 1
ATOM 580 N N . GLN A 1 81 ? -3.924 -5.664 -13.883 1 87.38 81 GLN A N 1
ATOM 581 C CA . GLN A 1 81 ? -3.979 -4.516 -12.984 1 87.38 81 GLN A CA 1
ATOM 582 C C . GLN A 1 81 ? -5.102 -3.561 -13.375 1 87.38 81 GLN A C 1
ATOM 584 O O . GLN A 1 81 ? -5.75 -2.971 -12.508 1 87.38 81 GLN A O 1
ATOM 589 N N . SER A 1 82 ? -5.309 -3.346 -14.617 1 83.69 82 SER A N 1
ATOM 590 C CA . SER A 1 82 ? -6.301 -2.4 -15.125 1 83.69 82 SER A CA 1
ATOM 591 C C . SER A 1 82 ? -7.719 -2.896 -14.859 1 83.69 82 SER A C 1
ATOM 593 O O . SER A 1 82 ? -8.68 -2.125 -14.945 1 83.69 82 SER A O 1
ATOM 595 N N . LYS A 1 83 ? -7.867 -4.164 -14.555 1 81.88 83 LYS A N 1
ATOM 596 C CA . LYS A 1 83 ? -9.172 -4.773 -14.32 1 81.88 83 LYS A CA 1
ATOM 597 C C . LYS A 1 83 ? -10.148 -4.418 -15.438 1 81.88 83 LYS A C 1
ATOM 599 O O . LYS A 1 83 ? -11.203 -3.83 -15.18 1 81.88 83 LYS A O 1
ATOM 604 N N . PRO A 1 84 ? -9.82 -4.898 -16.594 1 83 84 PRO A N 1
ATOM 605 C CA . PRO A 1 84 ? -10.57 -4.395 -17.75 1 83 84 PRO A CA 1
ATOM 606 C C . PRO A 1 84 ? -12.031 -4.855 -17.75 1 83 84 PRO A C 1
ATOM 608 O O . PRO A 1 84 ? -12.305 -6.047 -17.906 1 83 84 PRO A O 1
ATOM 611 N N . LEU A 1 85 ? -12.898 -4.059 -17.406 1 90.94 85 LEU A N 1
ATOM 612 C CA . LEU A 1 85 ? -14.344 -4.199 -17.531 1 90.94 85 LEU A CA 1
ATOM 613 C C . LEU A 1 85 ? -14.922 -3.119 -18.438 1 90.94 85 LEU A C 1
ATOM 615 O O . LEU A 1 85 ? -14.477 -1.967 -18.391 1 90.94 85 LEU A O 1
ATOM 619 N N . TYR A 1 86 ? -15.797 -3.549 -19.25 1 91.56 86 TYR A N 1
ATOM 620 C CA . TYR A 1 86 ? -16.422 -2.582 -20.156 1 91.56 86 TYR A CA 1
ATOM 621 C C . TYR A 1 86 ? -17.359 -1.661 -19.391 1 91.56 86 TYR A C 1
ATOM 623 O O . TYR A 1 86 ? -18.406 -2.1 -18.906 1 91.56 86 TYR A O 1
ATOM 631 N N . PRO A 1 87 ? -17.094 -0.441 -19.422 1 93.75 87 PRO A N 1
ATOM 632 C CA . PRO A 1 87 ? -17.859 0.479 -18.578 1 93.75 87 PRO A CA 1
ATOM 633 C C . PRO A 1 87 ? -19.328 0.57 -18.969 1 93.75 87 PRO A C 1
ATOM 635 O O . PRO A 1 87 ? -20.172 0.868 -18.125 1 93.75 87 PRO A O 1
ATOM 638 N N . ARG A 1 88 ? -19.641 0.332 -20.219 1 95.38 88 ARG A N 1
ATOM 639 C CA . ARG A 1 88 ? -21 0.473 -20.703 1 95.38 88 ARG A CA 1
ATOM 640 C C . ARG A 1 88 ? -21.812 -0.788 -20.422 1 95.38 88 ARG A C 1
ATOM 642 O O . ARG A 1 88 ? -23.047 -0.781 -20.547 1 95.38 88 ARG A O 1
ATOM 649 N N . PHE A 1 89 ? -21.125 -1.866 -20.062 1 96.38 89 PHE A N 1
ATOM 650 C CA . PHE A 1 89 ? -21.812 -3.094 -19.672 1 96.38 89 PHE A CA 1
ATOM 651 C C . PHE A 1 89 ? -22.422 -2.965 -18.281 1 96.38 89 PHE A C 1
ATOM 653 O O . PHE A 1 89 ? -21.875 -2.275 -17.422 1 96.38 89 PHE A O 1
ATOM 660 N N . THR A 1 90 ? -23.531 -3.609 -18.156 1 97.81 90 THR A N 1
ATOM 661 C CA . THR A 1 90 ? -24 -3.863 -16.797 1 97.81 90 THR A CA 1
ATOM 662 C C . THR A 1 90 ? -23.219 -5.023 -16.172 1 97.81 90 THR A C 1
ATOM 664 O O . THR A 1 90 ? -22.516 -5.75 -16.859 1 97.81 90 THR A O 1
ATOM 667 N N . VAL A 1 91 ? -23.344 -5.125 -14.875 1 97.94 91 VAL A N 1
ATOM 668 C CA . VAL A 1 91 ? -22.75 -6.266 -14.188 1 97.94 91 VAL A CA 1
ATOM 669 C C . VAL A 1 91 ? -23.281 -7.566 -14.781 1 97.94 91 VAL A C 1
ATOM 671 O O . VAL A 1 91 ? -22.516 -8.5 -15.023 1 97.94 91 VAL A O 1
ATOM 674 N N . ASP A 1 92 ? -24.484 -7.582 -15.062 1 97.69 92 ASP A N 1
ATOM 675 C CA . ASP A 1 92 ? -25.109 -8.758 -15.664 1 97.69 92 ASP A CA 1
ATOM 676 C C . ASP A 1 92 ? -24.547 -9.047 -17.047 1 97.69 92 ASP A C 1
ATOM 678 O O . ASP A 1 92 ? -24.344 -10.211 -17.406 1 97.69 92 ASP A O 1
ATOM 682 N N . ASP A 1 93 ? -24.375 -8.039 -17.828 1 97.5 93 ASP A N 1
ATOM 683 C CA . ASP A 1 93 ? -23.766 -8.211 -19.141 1 97.5 93 ASP A CA 1
ATOM 684 C C . ASP A 1 93 ? -22.391 -8.867 -19.016 1 97.5 93 ASP A C 1
ATOM 686 O O . ASP A 1 93 ? -22.062 -9.773 -19.781 1 97.5 93 ASP A O 1
ATOM 690 N N . ALA A 1 94 ? -21.641 -8.398 -18.062 1 97.06 94 ALA A N 1
ATOM 691 C CA . ALA A 1 94 ? -20.312 -8.938 -17.859 1 97.06 94 ALA A CA 1
ATOM 692 C C . ALA A 1 94 ? -20.359 -10.406 -17.469 1 97.06 94 ALA A C 1
ATOM 694 O O . ALA A 1 94 ? -19.578 -11.219 -17.969 1 97.06 94 ALA A O 1
ATOM 695 N N . VAL A 1 95 ? -21.281 -10.727 -16.641 1 97.31 95 VAL A N 1
ATOM 696 C CA . VAL A 1 95 ? -21.453 -12.102 -16.188 1 97.31 95 VAL A CA 1
ATOM 697 C C . VAL A 1 95 ? -21.812 -12.992 -17.375 1 97.31 95 VAL A C 1
ATOM 699 O O . VAL A 1 95 ? -21.234 -14.055 -17.578 1 97.31 95 VAL A O 1
ATOM 702 N N . ARG A 1 96 ? -22.734 -12.562 -18.141 1 96.38 96 ARG A N 1
ATOM 703 C CA . ARG A 1 96 ? -23.172 -13.312 -19.312 1 96.38 96 ARG A CA 1
ATOM 704 C C . ARG A 1 96 ? -22.016 -13.516 -20.281 1 96.38 96 ARG A C 1
ATOM 706 O O . ARG A 1 96 ? -21.844 -14.609 -20.828 1 96.38 96 ARG A O 1
ATOM 713 N N . PHE A 1 97 ? -21.375 -12.422 -20.5 1 95.12 97 PHE A N 1
ATOM 714 C CA . PHE A 1 97 ? -20.234 -12.469 -21.406 1 95.12 97 PHE A CA 1
ATOM 715 C C . PHE A 1 97 ? -19.234 -13.531 -20.953 1 95.12 97 PHE A C 1
ATOM 717 O O . PHE A 1 97 ? -18.797 -14.359 -21.766 1 95.12 97 PHE A O 1
ATOM 724 N N . CYS A 1 98 ? -18.891 -13.547 -19.688 1 94.5 98 CYS A N 1
ATOM 725 C CA . CYS A 1 98 ? -17.922 -14.5 -19.141 1 94.5 98 CYS A CA 1
ATOM 726 C C . CYS A 1 98 ? -18.469 -15.922 -19.203 1 94.5 98 CYS A C 1
ATOM 728 O O . CYS A 1 98 ? -17.719 -16.859 -19.484 1 94.5 98 CYS A O 1
ATOM 730 N N . ARG A 1 99 ? -19.703 -16.078 -18.953 1 94.94 99 ARG A N 1
ATOM 731 C CA . ARG A 1 99 ? -20.328 -17.391 -19.031 1 94.94 99 ARG A CA 1
ATOM 732 C C . ARG A 1 99 ? -20.219 -17.984 -20.422 1 94.94 99 ARG A C 1
ATOM 734 O O . ARG A 1 99 ? -19.922 -19.172 -20.578 1 94.94 99 ARG A O 1
ATOM 741 N N . GLU A 1 100 ? -20.391 -17.188 -21.375 1 94.31 100 GLU A N 1
ATOM 742 C CA . GLU A 1 100 ? -20.344 -17.641 -22.75 1 94.31 100 GLU A CA 1
ATOM 743 C C . GLU A 1 100 ? -18.938 -18.047 -23.172 1 94.31 100 GLU A C 1
ATOM 745 O O . GLU A 1 100 ? -18.75 -18.922 -24.016 1 94.31 100 GLU A O 1
ATOM 750 N N . LEU A 1 101 ? -18.016 -17.406 -22.594 1 89.5 101 LEU A N 1
ATOM 751 C CA . LEU A 1 101 ? -16.641 -17.594 -23.031 1 89.5 101 LEU A CA 1
ATOM 752 C C . LEU A 1 101 ? -15.945 -18.656 -22.203 1 89.5 101 LEU A C 1
ATOM 754 O O . LEU A 1 101 ? -14.875 -19.141 -22.562 1 89.5 101 LEU A O 1
ATOM 758 N N . ASN A 1 102 ? -16.5 -19.031 -21.125 1 90.44 102 ASN A N 1
ATOM 759 C CA . ASN A 1 102 ? -15.891 -20 -20.203 1 90.44 102 ASN A CA 1
ATOM 760 C C . ASN A 1 102 ? -16.812 -21.172 -19.922 1 90.44 102 ASN A C 1
ATOM 762 O O . ASN A 1 102 ? -17.75 -21.062 -19.125 1 90.44 102 ASN A O 1
ATOM 766 N N . PRO A 1 103 ? -16.531 -22.312 -20.391 1 85.44 103 PRO A N 1
ATOM 767 C CA . PRO A 1 103 ? -17.422 -23.469 -20.266 1 85.44 103 PRO A CA 1
ATOM 768 C C . PRO A 1 103 ? -17.641 -23.906 -18.828 1 85.44 103 PRO A C 1
ATOM 770 O O . PRO A 1 103 ? -18.672 -24.5 -18.5 1 85.44 103 PRO A O 1
ATOM 773 N N . ARG A 1 104 ? -16.781 -23.656 -17.969 1 88.81 104 ARG A N 1
ATOM 774 C CA . ARG A 1 104 ? -16.891 -24.109 -16.594 1 88.81 104 ARG A CA 1
ATOM 775 C C . ARG A 1 104 ? -17.297 -22.969 -15.672 1 88.81 104 ARG A C 1
ATOM 777 O O . ARG A 1 104 ? -17.172 -23.062 -14.445 1 88.81 104 ARG A O 1
ATOM 784 N N . PHE A 1 105 ? -17.797 -22 -16.234 1 94.38 105 PHE A N 1
ATOM 785 C CA . PHE A 1 105 ? -18.125 -20.797 -15.492 1 94.38 105 PHE A CA 1
ATOM 786 C C . PHE A 1 105 ? -19.156 -21.094 -14.414 1 94.38 105 PHE A C 1
ATOM 788 O O . PHE A 1 105 ? -20.203 -21.703 -14.688 1 94.38 105 PHE A O 1
ATOM 795 N N . ASP A 1 106 ? -18.922 -20.688 -13.227 1 95.69 106 ASP A N 1
ATOM 796 C CA . ASP A 1 106 ? -19.781 -20.922 -12.078 1 95.69 106 ASP A CA 1
ATOM 797 C C . ASP A 1 106 ? -20.719 -19.734 -11.852 1 95.69 106 ASP A C 1
ATOM 799 O O . ASP A 1 106 ? -20.5 -18.922 -10.953 1 95.69 106 ASP A O 1
ATOM 803 N N . GLU A 1 107 ? -21.781 -19.766 -12.562 1 95.88 107 GLU A N 1
ATOM 804 C CA . GLU A 1 107 ? -22.703 -18.641 -12.5 1 95.88 107 GLU A CA 1
ATOM 805 C C . GLU A 1 107 ? -23.391 -18.562 -11.133 1 95.88 107 GLU A C 1
ATOM 807 O O . GLU A 1 107 ? -23.516 -17.484 -10.562 1 95.88 107 GLU A O 1
ATOM 812 N N . PRO A 1 108 ? -23.812 -19.688 -10.562 1 95.94 108 PRO A N 1
ATOM 813 C CA . PRO A 1 108 ? -24.406 -19.625 -9.227 1 95.94 108 PRO A CA 1
ATOM 814 C C . PRO A 1 108 ? -23.469 -18.969 -8.203 1 95.94 108 PRO A C 1
ATOM 816 O O . PRO A 1 108 ? -23.906 -18.125 -7.422 1 95.94 108 PRO A O 1
ATOM 819 N N . PHE A 1 109 ? -22.281 -19.391 -8.258 1 95.81 109 PHE A N 1
ATOM 820 C CA . PHE A 1 109 ? -21.281 -18.781 -7.387 1 95.81 109 PHE A CA 1
ATOM 821 C C . PHE A 1 109 ? -21.234 -17.266 -7.605 1 95.81 109 PHE A C 1
ATOM 823 O O . PHE A 1 109 ? -21.203 -16.5 -6.645 1 95.81 109 PHE A O 1
ATOM 830 N N . THR A 1 110 ? -21.188 -16.828 -8.836 1 96.94 110 THR A N 1
ATOM 831 C CA . THR A 1 110 ? -21.078 -15.414 -9.211 1 96.94 110 THR A CA 1
ATOM 832 C C . THR A 1 110 ? -22.25 -14.617 -8.656 1 96.94 110 THR A C 1
ATOM 834 O O . THR A 1 110 ? -22.062 -13.594 -8 1 96.94 110 THR A O 1
ATOM 837 N N . ARG A 1 111 ? -23.406 -15.109 -8.852 1 96.12 111 ARG A N 1
ATOM 838 C CA . ARG A 1 111 ? -24.625 -14.414 -8.43 1 96.12 111 ARG A CA 1
ATOM 839 C C . ARG A 1 111 ? -24.703 -14.344 -6.91 1 96.12 111 ARG A C 1
ATOM 841 O O . ARG A 1 111 ? -25.031 -13.289 -6.348 1 96.12 111 ARG A O 1
ATOM 848 N N . ASP A 1 112 ? -24.422 -15.391 -6.301 1 96.06 112 ASP A N 1
ATOM 849 C CA . ASP A 1 112 ? -24.438 -15.43 -4.844 1 96.06 112 ASP A CA 1
ATOM 850 C C . ASP A 1 112 ? -23.453 -14.43 -4.258 1 96.06 112 ASP A C 1
ATOM 852 O O . ASP A 1 112 ? -23.797 -13.656 -3.357 1 96.06 112 ASP A O 1
ATOM 856 N N . ARG A 1 113 ? -22.281 -14.422 -4.801 1 94.56 113 ARG A N 1
ATOM 857 C CA . ARG A 1 113 ? -21.234 -13.547 -4.297 1 94.56 113 ARG A CA 1
ATOM 858 C C . ARG A 1 113 ? -21.578 -12.086 -4.547 1 94.56 113 ARG A C 1
ATOM 860 O O . ARG A 1 113 ? -21.422 -11.242 -3.652 1 94.56 113 ARG A O 1
ATOM 867 N N . LEU A 1 114 ? -22 -11.75 -5.715 1 96.62 114 LEU A N 1
ATOM 868 C CA . LEU A 1 114 ? -22.359 -10.375 -6.043 1 96.62 114 LEU A CA 1
ATOM 869 C C . LEU A 1 114 ? -23.531 -9.898 -5.199 1 96.62 114 LEU A C 1
ATOM 871 O O . LEU A 1 114 ? -23.578 -8.727 -4.801 1 96.62 114 LEU A O 1
ATOM 875 N N . ASP A 1 115 ? -24.453 -10.789 -4.895 1 95.56 115 ASP A N 1
ATOM 876 C CA . ASP A 1 115 ? -25.578 -10.469 -4.02 1 95.56 115 ASP A CA 1
ATOM 877 C C . ASP A 1 115 ? -25.094 -10.164 -2.602 1 95.56 115 ASP A C 1
ATOM 879 O O . ASP A 1 115 ? -25.531 -9.188 -1.986 1 95.56 115 ASP A O 1
ATOM 883 N N . ARG A 1 116 ? -24.25 -10.961 -2.133 1 92.69 116 ARG A N 1
ATOM 884 C CA . ARG A 1 116 ? -23.688 -10.766 -0.798 1 92.69 116 ARG A CA 1
ATOM 885 C C . ARG A 1 116 ? -22.953 -9.43 -0.705 1 92.69 116 ARG A C 1
ATOM 887 O O . ARG A 1 116 ? -22.953 -8.789 0.348 1 92.69 116 ARG A O 1
ATOM 894 N N . LEU A 1 117 ? -22.375 -9.039 -1.815 1 93.56 117 LEU A N 1
ATOM 895 C CA . LEU A 1 117 ? -21.625 -7.785 -1.87 1 93.56 117 LEU A CA 1
ATOM 896 C C . LEU A 1 117 ? -22.562 -6.609 -2.154 1 93.56 117 LEU A C 1
ATOM 898 O O . LEU A 1 117 ? -22.109 -5.461 -2.225 1 93.56 117 LEU A O 1
ATOM 902 N N . GLU A 1 118 ? -23.812 -6.934 -2.365 1 94.5 118 GLU A N 1
ATOM 903 C CA . GLU A 1 118 ? -24.844 -5.938 -2.641 1 94.5 118 GLU A CA 1
ATOM 904 C C . GLU A 1 118 ? -24.516 -5.125 -3.887 1 94.5 118 GLU A C 1
ATOM 906 O O . GLU A 1 118 ? -24.672 -3.902 -3.898 1 94.5 118 GLU A O 1
ATOM 911 N N . ILE A 1 119 ? -23.984 -5.789 -4.891 1 96.38 119 ILE A N 1
ATOM 912 C CA . ILE A 1 119 ? -23.734 -5.168 -6.188 1 96.38 119 ILE A CA 1
ATOM 913 C C . ILE A 1 119 ? -24.859 -5.508 -7.152 1 96.38 119 ILE A C 1
ATOM 915 O O . ILE A 1 119 ? -25 -6.66 -7.57 1 96.38 119 ILE A O 1
ATOM 919 N N . PRO A 1 120 ? -25.594 -4.516 -7.516 1 95.94 120 PRO A N 1
ATOM 920 C CA . PRO A 1 120 ? -26.766 -4.789 -8.359 1 95.94 120 PRO A CA 1
ATOM 921 C C . PRO A 1 120 ? -26.391 -5.281 -9.75 1 95.94 120 PRO A C 1
ATOM 923 O O . PRO A 1 120 ? -25.516 -4.699 -10.398 1 95.94 120 PRO A O 1
ATOM 926 N N . ALA A 1 121 ? -27.109 -6.223 -10.227 1 96 121 ALA A N 1
ATOM 927 C CA . ALA A 1 121 ? -26.844 -6.844 -11.516 1 96 121 ALA A CA 1
ATOM 928 C C . ALA A 1 121 ? -27.094 -5.859 -12.656 1 96 121 ALA A C 1
ATOM 930 O O . ALA A 1 121 ? -26.406 -5.906 -13.68 1 96 121 ALA A O 1
ATOM 931 N N . ALA A 1 122 ? -27.969 -4.992 -12.453 1 97 122 ALA A N 1
ATOM 932 C CA . ALA A 1 122 ? -28.391 -4.086 -13.516 1 97 122 ALA A CA 1
ATOM 933 C C . ALA A 1 122 ? -27.516 -2.836 -13.547 1 97 122 ALA A C 1
ATOM 935 O O . ALA A 1 122 ? -27.578 -2.051 -14.5 1 97 122 ALA A O 1
ATOM 936 N N . GLN A 1 123 ? -26.703 -2.699 -12.617 1 97 123 GLN A N 1
ATOM 937 C CA . GLN A 1 123 ? -25.859 -1.504 -12.539 1 97 123 GLN A CA 1
ATOM 938 C C . GLN A 1 123 ? -24.766 -1.529 -13.602 1 97 123 GLN A C 1
ATOM 940 O O . GLN A 1 123 ? -24.141 -2.566 -13.828 1 97 123 GLN A O 1
ATOM 945 N N . ARG A 1 124 ? -24.656 -0.324 -14.266 1 96.81 124 ARG A N 1
ATOM 946 C CA . ARG A 1 124 ? -23.547 -0.2 -15.219 1 96.81 124 ARG A CA 1
ATOM 947 C C . ARG A 1 124 ? -22.203 -0.218 -14.5 1 96.81 124 ARG A C 1
ATOM 949 O O . ARG A 1 124 ? -22.047 0.401 -13.445 1 96.81 124 ARG A O 1
ATOM 956 N N . ILE A 1 125 ? -21.203 -0.867 -15.047 1 96.69 125 ILE A N 1
ATOM 957 C CA . ILE A 1 125 ? -19.875 -1.046 -14.469 1 96.69 125 ILE A CA 1
ATOM 958 C C . ILE A 1 125 ? -19.203 0.316 -14.273 1 96.69 125 ILE A C 1
ATOM 960 O O . ILE A 1 125 ? -18.547 0.55 -13.25 1 96.69 125 ILE A O 1
ATOM 964 N N . GLY A 1 126 ? -19.375 1.183 -15.227 1 95.06 126 GLY A N 1
ATOM 965 C CA . GLY A 1 126 ? -18.766 2.502 -15.148 1 95.06 126 GLY A CA 1
ATOM 966 C C . GLY A 1 126 ? -19.25 3.316 -13.969 1 95.06 126 GLY A C 1
ATOM 967 O O . GLY A 1 126 ? -18.625 4.312 -13.594 1 95.06 126 GLY A O 1
ATOM 968 N N . ARG A 1 127 ? -20.328 2.936 -13.344 1 94.62 127 ARG A N 1
ATOM 969 C CA . ARG A 1 127 ? -20.922 3.678 -12.234 1 94.62 127 ARG A CA 1
ATOM 970 C C . ARG A 1 127 ? -20.531 3.068 -10.898 1 94.62 127 ARG A C 1
ATOM 972 O O . ARG A 1 127 ? -20.844 3.615 -9.836 1 94.62 127 ARG A O 1
ATOM 979 N N . LEU A 1 128 ? -19.844 1.997 -10.961 1 94.31 128 LEU A N 1
ATOM 980 C CA . LEU A 1 128 ? -19.391 1.343 -9.742 1 94.31 128 LEU A CA 1
ATOM 981 C C . LEU A 1 128 ? -18.188 2.08 -9.148 1 94.31 128 LEU A C 1
ATOM 983 O O . LEU A 1 128 ? -17.406 2.693 -9.883 1 94.31 128 LEU A O 1
ATOM 987 N N . SER A 1 129 ? -18.094 2.068 -7.82 1 90.19 129 SER A N 1
ATOM 988 C CA . SER A 1 129 ? -16.875 2.545 -7.18 1 90.19 129 SER A CA 1
ATOM 989 C C . SER A 1 129 ? -15.68 1.678 -7.559 1 90.19 129 SER A C 1
ATOM 991 O O . SER A 1 129 ? -15.844 0.581 -8.094 1 90.19 129 SER A O 1
ATOM 993 N N . GLY A 1 130 ? -14.477 2.164 -7.328 1 90.19 130 GLY A N 1
ATOM 994 C CA . GLY A 1 130 ? -13.273 1.387 -7.586 1 90.19 130 GLY A CA 1
ATOM 995 C C . GLY A 1 130 ? -13.273 0.043 -6.883 1 90.19 130 GLY A C 1
ATOM 996 O O . GLY A 1 130 ? -12.922 -0.976 -7.48 1 90.19 130 GLY A O 1
ATOM 997 N N . GLY A 1 131 ? -13.68 0.058 -5.613 1 92.69 131 GLY A N 1
ATOM 998 C CA . GLY A 1 131 ? -13.75 -1.177 -4.848 1 92.69 131 GLY A CA 1
ATOM 999 C C . GLY A 1 131 ? -14.766 -2.162 -5.402 1 92.69 131 GLY A C 1
ATOM 1000 O O . GLY A 1 131 ? -14.492 -3.363 -5.469 1 92.69 131 GLY A O 1
ATOM 1001 N N . GLN A 1 132 ? -15.898 -1.666 -5.812 1 93.88 132 GLN A N 1
ATOM 1002 C CA . GLN A 1 132 ? -16.938 -2.52 -6.383 1 93.88 132 GLN A CA 1
ATOM 1003 C C . GLN A 1 132 ? -16.484 -3.127 -7.707 1 93.88 132 GLN A C 1
ATOM 1005 O O . GLN A 1 132 ? -16.719 -4.309 -7.965 1 93.88 132 GLN A O 1
ATOM 1010 N N . ARG A 1 133 ? -15.883 -2.34 -8.477 1 95.69 133 ARG A N 1
ATOM 1011 C CA . ARG A 1 133 ? -15.367 -2.82 -9.75 1 95.69 133 ARG A CA 1
ATOM 1012 C C . ARG A 1 133 ? -14.336 -3.924 -9.547 1 95.69 133 ARG A C 1
ATOM 1014 O O . ARG A 1 133 ? -14.352 -4.934 -10.25 1 95.69 133 ARG A O 1
ATOM 1021 N N . ALA A 1 134 ? -13.453 -3.686 -8.602 1 95.62 134 ALA A N 1
ATOM 1022 C CA . ALA A 1 134 ? -12.461 -4.703 -8.281 1 95.62 134 ALA A CA 1
ATOM 1023 C C . ALA A 1 134 ? -13.125 -6 -7.832 1 95.62 134 ALA A C 1
ATOM 1025 O O . ALA A 1 134 ? -12.695 -7.094 -8.219 1 95.62 134 ALA A O 1
ATOM 1026 N N . GLN A 1 135 ? -14.188 -5.863 -7.09 1 96.44 135 GLN A N 1
ATOM 1027 C CA . GLN A 1 135 ? -14.93 -7.027 -6.613 1 96.44 135 GLN A CA 1
ATOM 1028 C C . GLN A 1 135 ? -15.578 -7.777 -7.773 1 96.44 135 GLN A C 1
ATOM 1030 O O . GLN A 1 135 ? -15.555 -9.008 -7.812 1 96.44 135 GLN A O 1
ATOM 1035 N N . VAL A 1 136 ? -16.094 -7.043 -8.688 1 97.25 136 VAL A N 1
ATOM 1036 C CA . VAL A 1 136 ? -16.719 -7.664 -9.852 1 97.25 136 VAL A CA 1
ATOM 1037 C C . VAL A 1 136 ? -15.664 -8.406 -10.664 1 97.25 136 VAL A C 1
ATOM 1039 O O . VAL A 1 136 ? -15.836 -9.578 -10.992 1 97.25 136 VAL A O 1
ATOM 1042 N N . ALA A 1 137 ? -14.578 -7.734 -10.945 1 96.94 137 ALA A N 1
ATOM 1043 C CA . ALA A 1 137 ? -13.5 -8.328 -11.727 1 96.94 137 ALA A CA 1
ATOM 1044 C C . ALA A 1 137 ? -12.984 -9.602 -11.062 1 96.94 137 ALA A C 1
ATOM 1046 O O . ALA A 1 137 ? -12.797 -10.625 -11.727 1 96.94 137 ALA A O 1
ATOM 1047 N N . LEU A 1 138 ? -12.766 -9.508 -9.789 1 96.62 138 LEU A N 1
ATOM 1048 C CA . LEU A 1 138 ? -12.281 -10.664 -9.039 1 96.62 138 LEU A CA 1
ATOM 1049 C C . LEU A 1 138 ? -13.289 -11.797 -9.062 1 96.62 138 LEU A C 1
ATOM 1051 O O . LEU A 1 138 ? -12.922 -12.961 -9.25 1 96.62 138 LEU A O 1
ATOM 1055 N N . THR A 1 139 ? -14.531 -11.469 -8.859 1 97.06 139 THR A N 1
ATOM 1056 C CA . THR A 1 139 ? -15.586 -12.477 -8.875 1 97.06 139 THR A CA 1
ATOM 1057 C C . THR A 1 139 ? -15.609 -13.219 -10.203 1 97.06 139 THR A C 1
ATOM 1059 O O . THR A 1 139 ? -15.688 -14.453 -10.234 1 97.06 139 THR A O 1
ATOM 1062 N N . LEU A 1 140 ? -15.523 -12.477 -11.273 1 96.69 140 LEU A N 1
ATOM 1063 C CA . LEU A 1 140 ? -15.531 -13.078 -12.602 1 96.69 140 LEU A CA 1
ATOM 1064 C C . LEU A 1 140 ? -14.312 -13.977 -12.797 1 96.69 140 LEU A C 1
ATOM 1066 O O . LEU A 1 140 ? -14.43 -15.07 -13.359 1 96.69 140 LEU A O 1
ATOM 1070 N N . ALA A 1 141 ? -13.195 -13.555 -12.305 1 95.38 141 ALA A N 1
ATOM 1071 C CA . ALA A 1 141 ? -11.984 -14.359 -12.398 1 95.38 141 ALA A CA 1
ATOM 1072 C C . ALA A 1 141 ? -12.133 -15.656 -11.609 1 95.38 141 ALA A C 1
ATOM 1074 O O . ALA A 1 141 ? -11.773 -16.734 -12.102 1 95.38 141 ALA A O 1
ATOM 1075 N N . LEU A 1 142 ? -12.695 -15.586 -10.438 1 96 142 LEU A N 1
ATOM 1076 C CA . LEU A 1 142 ? -12.852 -16.75 -9.562 1 96 142 LEU A CA 1
ATOM 1077 C C . LEU A 1 142 ? -13.891 -17.703 -10.117 1 96 142 LEU A C 1
ATOM 1079 O O . LEU A 1 142 ? -13.797 -18.922 -9.906 1 96 142 LEU A O 1
ATOM 1083 N N . ALA A 1 143 ? -14.797 -17.172 -10.844 1 96.25 143 ALA A N 1
ATOM 1084 C CA . ALA A 1 143 ? -15.914 -17.969 -11.359 1 96.25 143 ALA A CA 1
ATOM 1085 C C . ALA A 1 143 ? -15.461 -18.875 -12.508 1 96.25 143 ALA A C 1
ATOM 1087 O O . ALA A 1 143 ? -16.172 -19.812 -12.875 1 96.25 143 ALA A O 1
ATOM 1088 N N . LYS A 1 144 ? -14.414 -18.547 -13.078 1 94.06 144 LYS A N 1
ATOM 1089 C CA . LYS A 1 144 ? -13.859 -19.359 -14.156 1 94.06 144 LYS A CA 1
ATOM 1090 C C . LYS A 1 144 ? -13.516 -20.766 -13.672 1 94.06 144 LYS A C 1
ATOM 1092 O O . LYS A 1 144 ? -13.375 -21.688 -14.477 1 94.06 144 LYS A O 1
ATOM 1097 N N . ARG A 1 145 ? -13.273 -20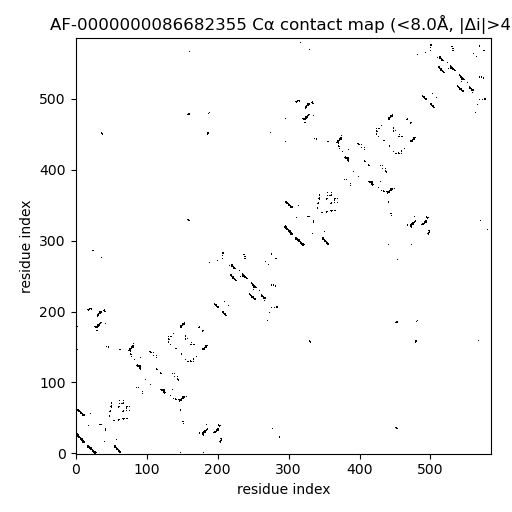.922 -12.344 1 92.38 145 ARG A N 1
ATOM 1098 C CA . ARG A 1 145 ? -12.953 -22.188 -11.68 1 92.38 145 ARG A CA 1
ATOM 1099 C C . ARG A 1 145 ? -11.617 -22.75 -12.18 1 92.38 145 ARG A C 1
ATOM 1101 O O . ARG A 1 145 ? -11.508 -23.938 -12.477 1 92.38 145 ARG A O 1
ATOM 1108 N N . ALA A 1 146 ? -10.719 -21.875 -12.359 1 92.31 146 ALA A N 1
ATOM 1109 C CA . ALA A 1 146 ? -9.359 -22.281 -12.703 1 92.31 146 ALA A CA 1
ATOM 1110 C C . ALA A 1 146 ? -8.617 -22.828 -11.477 1 92.31 146 ALA A C 1
ATOM 1112 O O . ALA A 1 146 ? -9.016 -22.562 -10.336 1 92.31 146 ALA A O 1
ATOM 1113 N N . ASP A 1 147 ? -7.539 -23.578 -11.773 1 89.25 147 ASP A N 1
ATOM 1114 C CA . ASP A 1 147 ? -6.715 -24.141 -10.711 1 89.25 147 ASP A CA 1
ATOM 1115 C C . ASP A 1 147 ? -5.738 -23.094 -10.164 1 89.25 147 ASP A C 1
ATOM 1117 O O . ASP A 1 147 ? -5.352 -23.156 -8.992 1 89.25 147 ASP A O 1
ATOM 1121 N N . VAL A 1 148 ? -5.336 -22.281 -11.023 1 95.94 148 VAL A N 1
ATOM 1122 C CA . VAL A 1 148 ? -4.359 -21.25 -10.695 1 95.94 148 VAL A CA 1
ATOM 1123 C C . VAL A 1 148 ? -4.922 -19.875 -11.047 1 95.94 148 VAL A C 1
ATOM 1125 O O . VAL A 1 148 ? -5.41 -19.656 -12.156 1 95.94 148 VAL A O 1
ATOM 1128 N N . ILE A 1 149 ? -4.891 -19 -10.078 1 97.25 149 ILE A N 1
ATOM 1129 C CA . ILE A 1 149 ? -5.344 -17.625 -10.281 1 97.25 149 ILE A CA 1
ATOM 1130 C C . ILE A 1 149 ? -4.152 -16.672 -10.219 1 97.25 149 ILE A C 1
ATOM 1132 O O . ILE A 1 149 ? -3.406 -16.672 -9.234 1 97.25 149 ILE A O 1
ATOM 1136 N N . LEU A 1 150 ? -3.924 -15.945 -11.281 1 98.06 150 LEU A N 1
ATOM 1137 C CA . LEU A 1 150 ? -2.852 -14.961 -11.383 1 98.06 150 LEU A CA 1
ATOM 1138 C C . LEU A 1 150 ? -3.408 -13.539 -11.336 1 98.06 150 LEU A C 1
ATOM 1140 O O . LEU A 1 150 ? -4.242 -13.164 -12.164 1 98.06 150 LEU A O 1
ATOM 1144 N N . LEU A 1 151 ? -2.963 -12.773 -10.375 1 97.88 151 LEU A N 1
ATOM 1145 C CA . LEU A 1 151 ? -3.484 -11.43 -10.164 1 97.88 151 LEU A CA 1
ATOM 1146 C C . LEU A 1 151 ? -2.363 -10.398 -10.227 1 97.88 151 LEU A C 1
ATOM 1148 O O . LEU A 1 151 ? -1.442 -10.43 -9.406 1 97.88 151 LEU A O 1
ATOM 1152 N N . ASP A 1 152 ? -2.457 -9.523 -11.156 1 97.31 152 ASP A N 1
ATOM 1153 C CA . ASP A 1 152 ? -1.468 -8.469 -11.305 1 97.31 152 ASP A CA 1
ATOM 1154 C C . ASP A 1 152 ? -1.91 -7.195 -10.578 1 97.31 152 ASP A C 1
ATOM 1156 O O . ASP A 1 152 ? -2.686 -6.406 -11.117 1 97.31 152 ASP A O 1
ATOM 1160 N N . GLU A 1 153 ? -1.389 -6.996 -9.328 1 95.94 153 GLU A N 1
ATOM 1161 C CA . GLU A 1 153 ? -1.682 -5.848 -8.484 1 95.94 153 GLU A CA 1
ATOM 1162 C C . GLU A 1 153 ? -3.186 -5.652 -8.312 1 95.94 153 GLU A C 1
ATOM 1164 O O . GLU A 1 153 ? -3.711 -4.566 -8.57 1 95.94 153 GLU A O 1
ATOM 1169 N N . PRO A 1 154 ? -3.842 -6.613 -7.73 1 95.31 154 PRO A N 1
ATOM 1170 C CA . PRO A 1 154 ? -5.305 -6.57 -7.652 1 95.31 154 PRO A CA 1
ATOM 1171 C C . PRO A 1 154 ? -5.812 -5.461 -6.734 1 95.31 154 PRO A C 1
ATOM 1173 O O . PRO A 1 154 ? -6.961 -5.031 -6.859 1 95.31 154 PRO A O 1
ATOM 1176 N N . MET A 1 155 ? -4.973 -4.957 -5.852 1 94.44 155 MET A N 1
ATOM 1177 C CA . MET A 1 155 ? -5.426 -3.963 -4.883 1 94.44 155 MET A CA 1
ATOM 1178 C C . MET A 1 155 ? -5.051 -2.555 -5.332 1 94.44 155 MET A C 1
ATOM 1180 O O . MET A 1 155 ? -5.312 -1.581 -4.629 1 94.44 155 MET A O 1
ATOM 1184 N N . ALA A 1 156 ? -4.469 -2.475 -6.465 1 91.94 156 ALA A N 1
ATOM 1185 C CA . ALA A 1 156 ? -4.051 -1.165 -6.957 1 91.94 156 ALA A CA 1
ATOM 1186 C C . ALA A 1 156 ? -5.238 -0.208 -7.043 1 91.94 156 ALA A C 1
ATOM 1188 O O . ALA A 1 156 ? -6.332 -0.603 -7.449 1 91.94 156 ALA A O 1
ATOM 1189 N N . ASP A 1 157 ? -5.055 1.053 -6.594 1 88.38 157 ASP A N 1
ATOM 1190 C CA . ASP A 1 157 ? -5.969 2.182 -6.727 1 88.38 157 ASP A CA 1
ATOM 1191 C C . ASP A 1 157 ? -7.18 2.02 -5.809 1 88.38 157 ASP A C 1
ATOM 1193 O O . ASP A 1 157 ? -8.18 2.729 -5.957 1 88.38 157 ASP A O 1
ATOM 1197 N N . LEU A 1 158 ? -7.133 1.045 -4.926 1 94.06 158 LEU A N 1
ATOM 1198 C CA . LEU A 1 158 ? -8.227 0.859 -3.98 1 94.06 158 LEU A CA 1
ATOM 1199 C C . LEU A 1 158 ? -7.977 1.639 -2.695 1 94.06 158 LEU A C 1
ATOM 1201 O O . LEU A 1 158 ? -6.824 1.82 -2.291 1 94.06 158 LEU A O 1
ATOM 1205 N N . ASP A 1 159 ? -9.047 2.109 -2.088 1 94.75 159 ASP A N 1
ATOM 1206 C CA . ASP A 1 159 ? -8.945 2.732 -0.772 1 94.75 159 ASP A CA 1
ATOM 1207 C C . ASP A 1 159 ? -8.773 1.683 0.323 1 94.75 159 ASP A C 1
ATOM 1209 O O . ASP A 1 159 ? -8.789 0.482 0.046 1 94.75 159 ASP A O 1
ATOM 1213 N N . PRO A 1 160 ? -8.57 2.09 1.564 1 94 160 PRO A N 1
ATOM 1214 C CA . PRO A 1 160 ? -8.266 1.137 2.633 1 94 160 PRO A CA 1
ATOM 1215 C C . PRO A 1 160 ? -9.359 0.087 2.82 1 94 160 PRO A C 1
ATOM 1217 O O . PRO A 1 160 ? -9.055 -1.1 2.982 1 94 160 PRO A O 1
ATOM 1220 N N . LEU A 1 161 ? -10.547 0.518 2.787 1 93.44 161 LEU A N 1
ATOM 1221 C CA . LEU A 1 161 ? -11.648 -0.413 2.988 1 93.44 161 LEU A CA 1
ATOM 1222 C C . LEU A 1 161 ? -11.758 -1.389 1.82 1 93.44 161 LEU A C 1
ATOM 1224 O O . LEU A 1 161 ? -11.891 -2.598 2.027 1 93.44 161 LEU A O 1
ATOM 1228 N N . GLY A 1 162 ? -11.719 -0.869 0.623 1 94 162 GLY A N 1
ATOM 1229 C CA . GLY A 1 162 ? -11.734 -1.72 -0.557 1 94 162 GLY A CA 1
ATOM 1230 C C . GLY A 1 162 ? -10.609 -2.736 -0.58 1 94 162 GLY A C 1
ATOM 1231 O O . GLY A 1 162 ? -10.836 -3.912 -0.881 1 94 162 GLY A O 1
ATOM 1232 N N . ARG A 1 163 ? -9.453 -2.285 -0.264 1 94.38 163 ARG A N 1
ATOM 1233 C CA . ARG A 1 163 ? -8.289 -3.164 -0.201 1 94.38 163 ARG A CA 1
ATOM 1234 C C . ARG A 1 163 ? -8.516 -4.305 0.783 1 94.38 163 ARG A C 1
ATOM 1236 O O . ARG A 1 163 ? -8.305 -5.473 0.448 1 94.38 163 ARG A O 1
ATOM 1243 N N . SER A 1 164 ? -8.906 -3.939 1.933 1 93.94 164 SER A N 1
ATOM 1244 C CA . SER A 1 164 ? -9.141 -4.922 2.988 1 93.94 164 SER A CA 1
ATOM 1245 C C . SER A 1 164 ? -10.219 -5.922 2.582 1 93.94 164 SER A C 1
ATOM 1247 O O . SER A 1 164 ? -10.039 -7.133 2.74 1 93.94 164 SER A O 1
ATOM 1249 N N . ASP A 1 165 ? -11.273 -5.441 2.021 1 93.44 165 ASP A N 1
ATOM 1250 C CA . ASP A 1 165 ? -12.406 -6.289 1.665 1 93.44 165 ASP A CA 1
ATOM 1251 C C . ASP A 1 165 ? -12.039 -7.242 0.53 1 93.44 165 ASP A C 1
ATOM 1253 O O . ASP A 1 165 ? -12.336 -8.438 0.595 1 93.44 165 ASP A O 1
ATOM 1257 N N . VAL A 1 166 ? -11.422 -6.719 -0.451 1 94.69 166 VAL A N 1
ATOM 1258 C CA . VAL A 1 166 ? -11.047 -7.535 -1.602 1 94.69 166 VAL A CA 1
ATOM 1259 C C . VAL A 1 166 ? -10.062 -8.617 -1.169 1 94.69 166 VAL A C 1
ATOM 1261 O O . VAL A 1 166 ? -10.219 -9.789 -1.531 1 94.69 166 VAL A O 1
ATOM 1264 N N . MET A 1 167 ? -9.102 -8.266 -0.403 1 95.12 167 MET A N 1
ATOM 1265 C CA . MET A 1 167 ? -8.117 -9.234 0.081 1 95.12 167 MET A CA 1
ATOM 1266 C C . MET A 1 167 ? -8.781 -10.312 0.926 1 95.12 167 MET A C 1
ATOM 1268 O O . MET A 1 167 ? -8.531 -11.5 0.731 1 95.12 167 MET A O 1
ATOM 1272 N N . ARG A 1 168 ? -9.609 -9.898 1.818 1 93.12 168 ARG A N 1
ATOM 1273 C CA . ARG A 1 168 ? -10.32 -10.828 2.691 1 93.12 168 ARG A CA 1
ATOM 1274 C C . ARG A 1 168 ? -11.148 -11.82 1.878 1 93.12 168 ARG A C 1
ATOM 1276 O O . ARG A 1 168 ? -11.094 -13.031 2.121 1 93.12 168 ARG A O 1
ATOM 1283 N N . ASP A 1 169 ? -11.812 -11.305 0.967 1 93.62 169 ASP A N 1
ATOM 1284 C CA . ASP A 1 169 ? -12.672 -12.148 0.138 1 93.62 169 ASP A CA 1
ATOM 1285 C C . ASP A 1 169 ? -11.852 -13.117 -0.7 1 93.62 169 ASP A C 1
ATOM 1287 O O . ASP A 1 169 ? -12.203 -14.297 -0.819 1 93.62 169 ASP A O 1
ATOM 1291 N N . LEU A 1 170 ? -10.82 -12.602 -1.274 1 95 170 LEU A N 1
ATOM 1292 C CA . LEU A 1 170 ? -9.922 -13.445 -2.049 1 95 170 LEU A CA 1
ATOM 1293 C C . LEU A 1 170 ? -9.375 -14.586 -1.194 1 95 170 LEU A C 1
ATOM 1295 O O . LEU A 1 170 ? -9.391 -15.742 -1.611 1 95 170 LEU A O 1
ATOM 1299 N N . MET A 1 171 ? -8.938 -14.297 -0.005 1 95.25 171 MET A N 1
ATOM 1300 C CA . MET A 1 171 ? -8.359 -15.312 0.875 1 95.25 171 MET A CA 1
ATOM 1301 C C . MET A 1 171 ? -9.414 -16.328 1.31 1 95.25 171 MET A C 1
ATOM 1303 O O . MET A 1 171 ? -9.117 -17.516 1.436 1 95.25 171 MET A O 1
ATOM 1307 N N . ALA A 1 172 ? -10.586 -15.828 1.536 1 93.5 172 ALA A N 1
ATOM 1308 C CA . ALA A 1 172 ? -11.672 -16.719 1.932 1 93.5 172 ALA A CA 1
ATOM 1309 C C . ALA A 1 172 ? -11.945 -17.766 0.847 1 93.5 172 ALA A C 1
ATOM 1311 O O . ALA A 1 172 ? -12.031 -18.953 1.132 1 93.5 172 ALA A O 1
ATOM 1312 N N . VAL A 1 173 ? -12 -17.359 -0.364 1 93.75 173 VAL A N 1
ATOM 1313 C CA . VAL A 1 173 ? -12.281 -18.266 -1.477 1 93.75 173 VAL A CA 1
ATOM 1314 C C . VAL A 1 173 ? -11.094 -19.188 -1.694 1 93.75 173 VAL A C 1
ATOM 1316 O O . VAL A 1 173 ? -11.266 -20.391 -1.938 1 93.75 173 VAL A O 1
ATOM 1319 N N . ALA A 1 174 ? -9.906 -18.641 -1.639 1 94.44 174 ALA A N 1
ATOM 1320 C CA . ALA A 1 174 ? -8.695 -19.438 -1.81 1 94.44 174 ALA A CA 1
ATOM 1321 C C . ALA A 1 174 ? -8.641 -20.578 -0.795 1 94.44 174 ALA A C 1
ATOM 1323 O O . ALA A 1 174 ? -8.32 -21.719 -1.146 1 94.44 174 ALA A O 1
ATOM 1324 N N . ALA A 1 175 ? -8.977 -20.266 0.391 1 93.38 175 ALA A N 1
ATOM 1325 C CA . ALA A 1 175 ? -8.953 -21.266 1.459 1 93.38 175 ALA A CA 1
ATOM 1326 C C . ALA A 1 175 ? -10.047 -22.312 1.249 1 93.38 175 ALA A C 1
ATOM 1328 O O . ALA A 1 175 ? -9.797 -23.516 1.379 1 93.38 175 ALA A O 1
ATOM 1329 N N . GLU A 1 176 ? -11.203 -21.906 0.922 1 93 176 GLU A N 1
ATOM 1330 C CA . GLU A 1 176 ? -12.359 -22.781 0.749 1 93 176 GLU A CA 1
ATOM 1331 C C . GLU A 1 176 ? -12.125 -23.781 -0.386 1 93 176 GLU A C 1
ATOM 1333 O O . GLU A 1 176 ? -12.461 -24.953 -0.26 1 93 176 GLU A O 1
ATOM 1338 N N . ARG A 1 177 ? -11.477 -23.328 -1.412 1 93.56 177 ARG A N 1
ATOM 1339 C CA . ARG A 1 177 ? -11.367 -24.141 -2.615 1 93.56 177 ARG A CA 1
ATOM 1340 C C . ARG A 1 177 ? -9.961 -24.703 -2.764 1 93.56 177 ARG A C 1
ATOM 1342 O O . ARG A 1 177 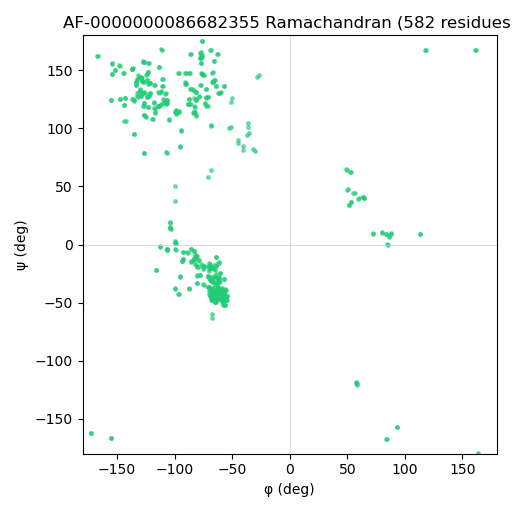? -9.695 -25.484 -3.684 1 93.56 177 ARG A O 1
ATOM 1349 N N . GLY A 1 178 ? -9.086 -24.328 -1.923 1 94 178 GLY A N 1
ATOM 1350 C CA . GLY A 1 178 ? -7.711 -24.781 -2.033 1 94 178 GLY A CA 1
ATOM 1351 C C . GLY A 1 178 ? -7.023 -24.281 -3.295 1 94 178 GLY A C 1
ATOM 1352 O O . GLY A 1 178 ? -6.309 -25.047 -3.949 1 94 178 GLY A O 1
ATOM 1353 N N . LEU A 1 179 ? -7.262 -23.062 -3.658 1 94.81 179 LEU A N 1
ATOM 1354 C CA 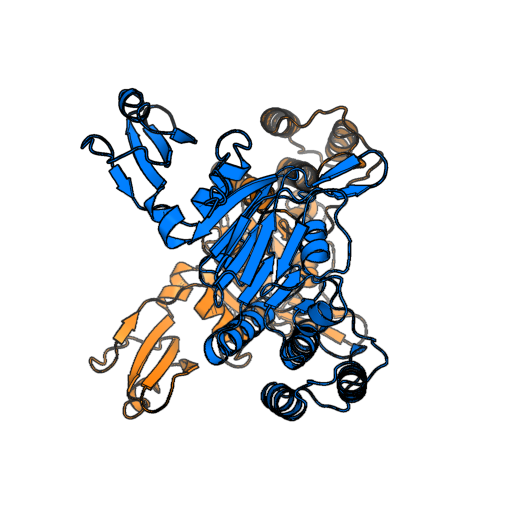. LEU A 1 179 ? -6.742 -22.484 -4.895 1 94.81 179 LEU A CA 1
ATOM 1355 C C . LEU A 1 179 ? -5.262 -22.141 -4.754 1 94.81 179 LEU A C 1
ATOM 1357 O O . LEU A 1 179 ? -4.785 -21.859 -3.652 1 94.81 179 LEU A O 1
ATOM 1361 N N . THR A 1 180 ? -4.555 -22.281 -5.863 1 97.31 180 THR A N 1
ATOM 1362 C CA . THR A 1 180 ? -3.24 -21.656 -5.98 1 97.31 180 THR A CA 1
ATOM 1363 C C . THR A 1 180 ? -3.367 -20.234 -6.516 1 97.31 180 THR A C 1
ATOM 1365 O O . THR A 1 180 ? -3.928 -20.016 -7.59 1 97.31 180 THR A O 1
ATOM 1368 N N . VAL A 1 181 ? -2.896 -19.281 -5.742 1 97.81 181 VAL A N 1
ATOM 1369 C CA . VAL A 1 181 ? -3.027 -17.875 -6.109 1 97.81 181 VAL A CA 1
ATOM 1370 C C . VAL A 1 181 ? -1.646 -17.234 -6.195 1 97.81 181 VAL A C 1
ATOM 1372 O O . VAL A 1 181 ? -0.805 -17.422 -5.316 1 97.81 181 VAL A O 1
ATOM 1375 N N . VAL A 1 182 ? -1.382 -16.547 -7.285 1 98.25 182 VAL A N 1
ATOM 1376 C CA . VAL A 1 182 ? -0.213 -15.68 -7.398 1 98.25 182 VAL A CA 1
ATOM 1377 C C . VAL A 1 182 ? -0.658 -14.227 -7.504 1 98.25 182 VAL A C 1
ATOM 1379 O O . VAL A 1 182 ? -1.406 -13.859 -8.414 1 98.25 182 VAL A O 1
ATOM 1382 N N . LEU A 1 183 ? -0.261 -13.414 -6.586 1 97.56 183 LEU A N 1
ATOM 1383 C CA . LEU A 1 183 ? -0.628 -12 -6.645 1 97.56 183 LEU A CA 1
ATOM 1384 C C . LEU A 1 183 ? 0.603 -11.109 -6.496 1 97.56 183 LEU A C 1
ATOM 1386 O O . LEU A 1 183 ? 1.475 -11.383 -5.668 1 97.56 183 LEU A O 1
ATOM 1390 N N . SER A 1 184 ? 0.758 -10.219 -7.395 1 96.94 184 SER A N 1
ATOM 1391 C CA . SER A 1 184 ? 1.811 -9.211 -7.266 1 96.94 184 SER A CA 1
ATOM 1392 C C . SER A 1 184 ? 1.331 -8.008 -6.457 1 96.94 184 SER A C 1
ATOM 1394 O O . SER A 1 184 ? 0.136 -7.707 -6.438 1 96.94 184 SER A O 1
ATOM 1396 N N . SER A 1 185 ? 2.25 -7.379 -5.711 1 93.75 185 SER A N 1
ATOM 1397 C CA . SER A 1 185 ? 1.936 -6.168 -4.961 1 93.75 185 SER A CA 1
ATOM 1398 C C . SER A 1 185 ? 3.182 -5.32 -4.734 1 93.75 185 SER A C 1
ATOM 1400 O O . SER A 1 185 ? 4.277 -5.855 -4.551 1 93.75 185 SER A O 1
ATOM 1402 N N . HIS A 1 186 ? 2.971 -4.031 -4.723 1 91.75 186 HIS A N 1
ATOM 1403 C CA . HIS A 1 186 ? 4.031 -3.121 -4.309 1 91.75 186 HIS A CA 1
ATOM 1404 C C . HIS A 1 186 ? 3.943 -2.816 -2.816 1 91.75 186 HIS A C 1
ATOM 1406 O O . HIS A 1 186 ? 4.824 -2.154 -2.262 1 91.75 186 HIS A O 1
ATOM 1412 N N . VAL A 1 187 ? 2.973 -3.244 -2.199 1 92.44 187 VAL A N 1
ATOM 1413 C CA . VAL A 1 187 ? 2.775 -3.064 -0.764 1 92.44 187 VAL A CA 1
ATOM 1414 C C . VAL A 1 187 ? 3.062 -4.375 -0.036 1 92.44 187 VAL A C 1
ATOM 1416 O O . VAL A 1 187 ? 2.219 -5.273 -0.003 1 92.44 187 VAL A O 1
ATOM 1419 N N . LEU A 1 188 ? 4.152 -4.398 0.639 1 93.44 188 LEU A N 1
ATOM 1420 C CA . LEU A 1 188 ? 4.617 -5.645 1.241 1 93.44 188 LEU A CA 1
ATOM 1421 C C . LEU A 1 188 ? 3.721 -6.055 2.404 1 93.44 188 LEU A C 1
ATOM 1423 O O . LEU A 1 188 ? 3.58 -7.246 2.693 1 93.44 188 LEU A O 1
ATOM 1427 N N . ALA A 1 189 ? 3.129 -5.117 3.01 1 89 189 ALA A N 1
ATOM 1428 C CA . ALA A 1 189 ? 2.23 -5.41 4.125 1 89 189 ALA A CA 1
ATOM 1429 C C . ALA A 1 189 ? 1.057 -6.27 3.672 1 89 189 ALA A C 1
ATOM 1431 O O . ALA A 1 189 ? 0.53 -7.074 4.445 1 89 189 ALA A O 1
ATOM 1432 N N . ASP A 1 190 ? 0.627 -6.156 2.426 1 87.88 190 ASP A N 1
ATOM 1433 C CA . ASP A 1 190 ? -0.438 -6.973 1.854 1 87.88 190 ASP A CA 1
ATOM 1434 C C . ASP A 1 190 ? -0.053 -8.453 1.845 1 87.88 190 ASP A C 1
ATOM 1436 O O . ASP A 1 190 ? -0.911 -9.32 1.995 1 87.88 190 ASP A O 1
ATOM 1440 N N . LEU A 1 191 ? 1.21 -8.672 1.758 1 90.25 191 LEU A N 1
ATOM 1441 C CA . LEU A 1 191 ? 1.694 -10.031 1.526 1 90.25 191 LEU A CA 1
ATOM 1442 C C . LEU A 1 191 ? 2.053 -10.711 2.844 1 90.25 191 LEU A C 1
ATOM 1444 O O . LEU A 1 191 ? 1.994 -11.938 2.947 1 90.25 191 LEU A O 1
ATOM 1448 N N . GLU A 1 192 ? 2.416 -9.906 3.812 1 88.62 192 GLU A N 1
ATOM 1449 C CA . GLU A 1 192 ? 2.898 -10.406 5.098 1 88.62 192 GLU A CA 1
ATOM 1450 C C . GLU A 1 192 ? 1.883 -11.352 5.738 1 88.62 192 GLU A C 1
ATOM 1452 O O . GLU A 1 192 ? 2.238 -12.438 6.199 1 88.62 192 GLU A O 1
ATOM 1457 N N . ASP A 1 193 ? 0.631 -11.016 5.613 1 82.5 193 ASP A N 1
ATOM 1458 C CA . ASP A 1 193 ? -0.369 -11.805 6.332 1 82.5 193 ASP A CA 1
ATOM 1459 C C . ASP A 1 193 ? -1.154 -12.695 5.379 1 82.5 193 ASP A C 1
ATOM 1461 O O . ASP A 1 193 ? -1.878 -13.594 5.816 1 82.5 193 ASP A O 1
ATOM 1465 N N . SER A 1 194 ? -0.886 -12.57 4.145 1 92.19 194 SER A N 1
ATOM 1466 C CA . SER A 1 194 ? -1.793 -13.234 3.209 1 92.19 194 SER A CA 1
ATOM 1467 C C . SER A 1 194 ? -1.08 -14.328 2.422 1 92.19 194 SER A C 1
ATOM 1469 O O . SER A 1 194 ? -1.714 -15.266 1.945 1 92.19 194 SER A O 1
ATOM 1471 N N . CYS A 1 195 ? 0.218 -14.234 2.338 1 95.75 195 CYS A N 1
ATOM 1472 C CA . CYS A 1 195 ? 0.933 -15.156 1.465 1 95.75 195 CYS A CA 1
ATOM 1473 C C . CYS A 1 195 ? 1.756 -16.141 2.277 1 95.75 195 CYS A C 1
ATOM 1475 O O . CYS A 1 195 ? 2.338 -15.789 3.303 1 95.75 195 CYS A O 1
ATOM 1477 N N . ASP A 1 196 ? 1.791 -17.375 1.799 1 96.69 196 ASP A N 1
ATOM 1478 C CA . ASP A 1 196 ? 2.596 -18.391 2.453 1 96.69 196 ASP A CA 1
ATOM 1479 C C . ASP A 1 196 ? 3.766 -18.828 1.568 1 96.69 196 ASP A C 1
ATOM 1481 O O . ASP A 1 196 ? 4.562 -19.672 1.957 1 96.69 196 ASP A O 1
ATOM 1485 N N . HIS A 1 197 ? 3.855 -18.297 0.44 1 96.88 197 HIS A N 1
ATOM 1486 C CA . HIS A 1 197 ? 4.945 -18.484 -0.512 1 96.88 197 HIS A CA 1
ATOM 1487 C C . HIS A 1 197 ? 5.367 -17.172 -1.145 1 96.88 197 HIS A C 1
ATOM 1489 O O . HIS A 1 197 ? 4.57 -16.234 -1.232 1 96.88 197 HIS A O 1
ATOM 1495 N N . LEU A 1 198 ? 6.641 -17.094 -1.524 1 96.88 198 LEU A N 1
ATOM 1496 C CA . LEU A 1 198 ? 7.18 -15.859 -2.092 1 96.88 198 LEU A CA 1
ATOM 1497 C C . LEU A 1 198 ? 7.996 -16.156 -3.346 1 96.88 198 LEU A C 1
ATOM 1499 O O . LEU A 1 198 ? 8.758 -17.125 -3.383 1 96.88 198 LEU A O 1
ATOM 1503 N N . VAL A 1 199 ? 7.812 -15.328 -4.355 1 97 199 VAL A N 1
ATOM 1504 C CA . VAL A 1 199 ? 8.688 -15.266 -5.52 1 97 199 VAL A CA 1
ATOM 1505 C C . VAL A 1 199 ? 9.148 -13.82 -5.742 1 97 199 VAL A C 1
ATOM 1507 O O . VAL A 1 199 ? 8.328 -12.922 -5.91 1 97 199 VAL A O 1
ATOM 1510 N N . MET A 1 200 ? 10.383 -13.609 -5.691 1 96.5 200 MET A N 1
ATOM 1511 C CA . MET A 1 200 ? 10.945 -12.273 -5.891 1 96.5 200 MET A CA 1
ATOM 1512 C C . MET A 1 200 ? 11.695 -12.188 -7.215 1 96.5 200 MET A C 1
ATOM 1514 O O . MET A 1 200 ? 12.594 -12.984 -7.477 1 96.5 200 MET A O 1
ATOM 1518 N N . VAL A 1 201 ? 11.281 -11.234 -7.965 1 95.38 201 VAL A N 1
ATOM 1519 C CA . VAL A 1 201 ? 11.938 -10.969 -9.242 1 95.38 201 VAL A CA 1
ATOM 1520 C C . VAL A 1 201 ? 12.75 -9.68 -9.148 1 95.38 201 VAL A C 1
ATOM 1522 O O . VAL A 1 201 ? 12.242 -8.656 -8.68 1 95.38 201 VAL A O 1
ATOM 1525 N N . HIS A 1 202 ? 13.922 -9.766 -9.539 1 94.06 202 HIS A N 1
ATOM 1526 C CA . HIS A 1 202 ? 14.812 -8.609 -9.555 1 94.06 202 HIS A CA 1
ATOM 1527 C C . HIS A 1 202 ? 15.727 -8.633 -10.773 1 94.06 202 HIS A C 1
ATOM 1529 O O . HIS A 1 202 ? 16.422 -9.633 -11.016 1 94.06 202 HIS A O 1
ATOM 1535 N N . ARG A 1 203 ? 15.719 -7.59 -11.508 1 92.19 203 ARG A N 1
ATOM 1536 C CA . ARG A 1 203 ? 16.516 -7.453 -12.719 1 92.19 203 ARG A CA 1
ATOM 1537 C C . ARG A 1 203 ? 16.266 -8.625 -13.672 1 92.19 203 ARG A C 1
ATOM 1539 O O . ARG A 1 203 ? 17.219 -9.188 -14.227 1 92.19 203 ARG A O 1
ATOM 1546 N N . GLY A 1 204 ? 15.031 -9.047 -13.695 1 94.56 204 GLY A N 1
ATOM 1547 C CA . GLY A 1 204 ? 14.609 -10.055 -14.648 1 94.56 204 GLY A CA 1
ATOM 1548 C C . GLY A 1 204 ? 14.977 -11.469 -14.227 1 94.56 204 GLY A C 1
ATOM 1549 O O . GLY A 1 204 ? 14.875 -12.406 -15.016 1 94.56 204 GLY A O 1
ATOM 1550 N N . ARG A 1 205 ? 15.422 -11.602 -13.016 1 94.56 205 ARG A N 1
ATOM 1551 C CA . ARG A 1 205 ? 15.789 -12.906 -12.492 1 94.56 205 ARG A CA 1
ATOM 1552 C C . ARG A 1 205 ? 15.07 -13.195 -11.18 1 94.56 205 ARG A C 1
ATOM 1554 O O . ARG A 1 205 ? 14.617 -12.273 -10.5 1 94.56 205 ARG A O 1
ATOM 1561 N N . ILE A 1 206 ? 14.961 -14.492 -10.891 1 95.38 206 ILE A N 1
ATOM 1562 C CA . ILE A 1 206 ? 14.383 -14.883 -9.609 1 95.38 206 ILE A CA 1
ATOM 1563 C C . ILE A 1 206 ? 15.453 -14.812 -8.516 1 95.38 206 ILE A C 1
ATOM 1565 O O . ILE A 1 206 ? 16.438 -15.539 -8.562 1 95.38 206 ILE A O 1
ATOM 1569 N N . GLN A 1 207 ? 15.242 -14.008 -7.594 1 93.44 207 GLN A N 1
ATOM 1570 C CA . GLN A 1 207 ? 16.234 -13.844 -6.531 1 93.44 207 GLN A CA 1
ATOM 1571 C C . GLN A 1 207 ? 15.891 -14.703 -5.32 1 93.44 207 GLN A C 1
ATOM 1573 O O . GLN A 1 207 ? 16.781 -15.273 -4.688 1 93.44 207 GLN A O 1
ATOM 1578 N N . LEU A 1 208 ? 14.648 -14.719 -4.965 1 93 208 LEU A N 1
ATOM 1579 C CA . LEU A 1 208 ? 14.117 -15.523 -3.875 1 93 208 LEU A CA 1
ATOM 1580 C C . LEU A 1 208 ? 12.844 -16.25 -4.305 1 93 208 LEU A C 1
ATOM 1582 O O . LEU A 1 208 ? 12.016 -15.688 -5.02 1 93 208 LEU A O 1
ATOM 1586 N N . ALA A 1 209 ? 12.758 -17.5 -3.852 1 95.12 209 ALA A N 1
ATOM 1587 C CA . ALA A 1 209 ? 11.539 -18.281 -4.066 1 95.12 209 ALA A CA 1
ATOM 1588 C C . ALA A 1 209 ? 11.391 -19.375 -3.016 1 95.12 209 ALA A C 1
ATOM 1590 O O . ALA A 1 209 ? 12.312 -20.172 -2.809 1 95.12 209 ALA A O 1
ATOM 1591 N N . GLY A 1 210 ? 10.234 -19.328 -2.344 1 94.88 210 GLY A N 1
ATOM 1592 C CA . GLY A 1 210 ? 10.023 -20.391 -1.374 1 94.88 210 GLY A CA 1
ATOM 1593 C C . GLY A 1 210 ? 8.922 -20.094 -0.379 1 94.88 210 GLY A C 1
ATOM 1594 O O . GLY A 1 210 ? 8.234 -19.078 -0.497 1 94.88 210 GLY A O 1
ATOM 1595 N N . ASP A 1 211 ? 8.797 -21.094 0.481 1 96 211 ASP A N 1
ATOM 1596 C CA . ASP A 1 211 ? 7.848 -20.938 1.581 1 96 211 ASP A CA 1
ATOM 1597 C C . ASP A 1 211 ? 8.266 -19.797 2.514 1 96 211 ASP A C 1
ATOM 1599 O O . ASP A 1 211 ? 9.438 -19.688 2.877 1 96 211 ASP A O 1
ATOM 1603 N N . VAL A 1 212 ? 7.305 -19.031 2.877 1 95.62 212 VAL A N 1
ATOM 1604 C CA . VAL A 1 212 ? 7.594 -17.844 3.682 1 95.62 212 VAL A CA 1
ATOM 1605 C C . VAL A 1 212 ? 8.203 -18.266 5.02 1 95.62 212 VAL A C 1
ATOM 1607 O O . VAL A 1 212 ? 9.18 -17.672 5.477 1 95.62 212 VAL A O 1
ATOM 1610 N N . ASP A 1 213 ? 7.68 -19.266 5.633 1 94.94 213 ASP A N 1
ATOM 1611 C CA . ASP A 1 213 ? 8.195 -19.719 6.922 1 94.94 213 ASP A CA 1
ATOM 1612 C C . ASP A 1 213 ? 9.633 -20.219 6.789 1 94.94 213 ASP A C 1
ATOM 1614 O O . ASP A 1 213 ? 10.469 -19.969 7.656 1 94.94 213 ASP A O 1
ATOM 1618 N N . ASP A 1 214 ? 9.867 -20.938 5.699 1 95.06 214 ASP A N 1
ATOM 1619 C CA . ASP A 1 214 ? 11.219 -21.438 5.445 1 95.06 214 ASP A CA 1
ATOM 1620 C C . ASP A 1 214 ? 12.195 -20.281 5.23 1 95.06 214 ASP A C 1
ATOM 1622 O O . ASP A 1 214 ? 13.32 -20.312 5.727 1 95.06 214 ASP A O 1
ATOM 1626 N N . LEU A 1 215 ? 11.719 -19.297 4.504 1 94.31 215 LEU A N 1
ATOM 1627 C CA . LEU A 1 215 ? 12.555 -18.125 4.254 1 94.31 215 LEU A CA 1
ATOM 1628 C C . LEU A 1 215 ? 12.875 -17.391 5.555 1 94.31 215 LEU A C 1
ATOM 1630 O O . LEU A 1 215 ? 14.016 -16.984 5.777 1 94.31 215 LEU A O 1
ATOM 1634 N N . ARG A 1 216 ? 11.93 -17.234 6.383 1 94.88 216 ARG A N 1
ATOM 1635 C CA . ARG A 1 216 ? 12.125 -16.562 7.664 1 94.88 216 ARG A CA 1
ATOM 1636 C C . ARG A 1 216 ? 13.047 -17.359 8.57 1 94.88 216 ARG A C 1
ATOM 1638 O O . ARG A 1 216 ? 13.906 -16.797 9.25 1 94.88 216 ARG A O 1
ATOM 1645 N N . ALA A 1 217 ? 12.883 -18.656 8.523 1 94.94 217 ALA A N 1
ATOM 1646 C CA . ALA A 1 217 ? 13.711 -19.531 9.359 1 94.94 217 ALA A CA 1
ATOM 1647 C C . ALA A 1 217 ? 15.164 -19.531 8.898 1 94.94 217 ALA A C 1
ATOM 1649 O O . ALA A 1 217 ? 16.078 -19.703 9.703 1 94.94 217 ALA A O 1
ATOM 1650 N N . ALA A 1 218 ? 15.328 -19.297 7.648 1 95.31 218 ALA A N 1
ATOM 1651 C CA . ALA A 1 218 ? 16.672 -19.328 7.059 1 95.31 218 ALA A CA 1
ATOM 1652 C C . ALA A 1 218 ? 17.391 -18 7.281 1 95.31 218 ALA A C 1
ATOM 1654 O O . ALA A 1 218 ? 18.578 -17.875 6.969 1 95.31 218 ALA A O 1
ATOM 1655 N N . HIS A 1 219 ? 16.656 -17.016 7.844 1 96.62 219 HIS A N 1
ATOM 1656 C CA . HIS A 1 219 ? 17.25 -15.703 8.055 1 96.62 219 HIS A CA 1
ATOM 1657 C C . HIS A 1 219 ? 17.188 -15.305 9.523 1 96.62 219 HIS A C 1
ATOM 1659 O O . HIS A 1 219 ? 16.359 -15.82 10.281 1 96.62 219 HIS A O 1
ATOM 1665 N N . LEU A 1 220 ? 18.109 -14.414 9.859 1 97.25 220 LEU A N 1
ATOM 1666 C CA . LEU A 1 220 ? 18.203 -13.961 11.242 1 97.25 220 LEU A CA 1
ATOM 1667 C C . LEU A 1 220 ? 18.656 -12.508 11.312 1 97.25 220 LEU A C 1
ATOM 1669 O O . LEU A 1 220 ? 19.625 -12.117 10.656 1 97.25 220 LEU A O 1
ATOM 1673 N N . ALA A 1 221 ? 17.859 -11.727 11.984 1 97.75 221 ALA A N 1
ATOM 1674 C CA . ALA A 1 221 ? 18.281 -10.359 12.281 1 97.75 221 ALA A CA 1
ATOM 1675 C C . ALA A 1 221 ? 19.109 -10.305 13.562 1 97.75 221 ALA A C 1
ATOM 1677 O O . ALA A 1 221 ? 18.719 -10.867 14.586 1 97.75 221 ALA A O 1
ATOM 1678 N N . VAL A 1 222 ? 20.234 -9.602 13.539 1 97.5 222 VAL A N 1
ATOM 1679 C CA . VAL A 1 222 ? 21.125 -9.57 14.695 1 97.5 222 VAL A CA 1
ATOM 1680 C C . VAL A 1 222 ? 21.5 -8.125 15.016 1 97.5 222 VAL A C 1
ATOM 1682 O O . VAL A 1 222 ? 21.578 -7.281 14.117 1 97.5 222 VAL A O 1
ATOM 1685 N N . ASP A 1 223 ? 21.625 -7.863 16.219 1 97.12 223 ASP A N 1
ATOM 1686 C CA . ASP A 1 223 ? 22.062 -6.57 16.734 1 97.12 223 ASP A CA 1
ATOM 1687 C C . ASP A 1 223 ? 23.172 -6.73 17.766 1 97.12 223 ASP A C 1
ATOM 1689 O O . ASP A 1 223 ? 23.031 -7.523 18.703 1 97.12 223 ASP A O 1
ATOM 1693 N N . GLY A 1 224 ? 24.25 -5.977 17.625 1 96.38 224 GLY A N 1
ATOM 1694 C CA . GLY A 1 224 ? 25.375 -6.066 18.516 1 96.38 224 GLY A CA 1
ATOM 1695 C C . GLY A 1 224 ? 26.422 -4.992 18.281 1 96.38 224 GLY A C 1
ATOM 1696 O O . GLY A 1 224 ? 26.109 -3.939 17.719 1 96.38 224 GLY A O 1
ATOM 1697 N N . LEU A 1 225 ? 27.547 -5.273 18.797 1 96.56 225 LEU A N 1
ATOM 1698 C CA . LEU A 1 225 ? 28.641 -4.312 18.641 1 96.56 225 LEU A CA 1
ATOM 1699 C C . LEU A 1 225 ? 29.453 -4.605 17.391 1 96.56 225 LEU A C 1
ATOM 1701 O O . LEU A 1 225 ? 29.719 -5.766 17.078 1 96.56 225 LEU A O 1
ATOM 1705 N N . ARG A 1 226 ? 29.797 -3.557 16.703 1 95.5 226 ARG A N 1
ATOM 1706 C CA . ARG A 1 226 ? 30.531 -3.646 15.445 1 95.5 226 ARG A CA 1
ATOM 1707 C C . ARG A 1 226 ? 31.844 -4.398 15.633 1 95.5 226 ARG A C 1
ATOM 1709 O O . ARG A 1 226 ? 32.312 -5.086 14.719 1 95.5 226 ARG A O 1
ATOM 1716 N N . GLU A 1 227 ? 32.438 -4.352 16.766 1 94.69 227 GLU A N 1
ATOM 1717 C CA . GLU A 1 227 ? 33.719 -5.004 17.047 1 94.69 227 GLU A CA 1
ATOM 1718 C C . GLU A 1 227 ? 33.594 -6.523 16.969 1 94.69 227 GLU A C 1
ATOM 1720 O O . GLU A 1 227 ? 34.594 -7.223 16.797 1 94.69 227 GLU A O 1
ATOM 1725 N N . HIS A 1 228 ? 32.375 -7.023 17.031 1 94.69 228 HIS A N 1
ATOM 1726 C CA . HIS A 1 228 ? 32.156 -8.469 17 1 94.69 228 HIS A CA 1
ATOM 1727 C C . HIS A 1 228 ? 31.656 -8.922 15.641 1 94.69 228 HIS A C 1
ATOM 1729 O O . HIS A 1 228 ? 31.203 -10.055 15.484 1 94.69 228 HIS A O 1
ATOM 1735 N N . ALA A 1 229 ? 31.75 -8.133 14.625 1 93.44 229 ALA A N 1
ATOM 1736 C CA . ALA A 1 229 ? 31.141 -8.391 13.312 1 93.44 229 ALA A CA 1
ATOM 1737 C C . ALA A 1 229 ? 31.828 -9.562 12.625 1 93.44 229 ALA A C 1
ATOM 1739 O O . ALA A 1 229 ? 31.25 -10.18 11.719 1 93.44 229 ALA A O 1
ATOM 1740 N N . ALA A 1 230 ? 33 -9.891 13.023 1 91.5 230 ALA A N 1
ATOM 1741 C CA . ALA A 1 230 ? 33.719 -11.008 12.43 1 91.5 230 ALA A CA 1
ATOM 1742 C C . ALA A 1 230 ? 32.969 -12.32 12.625 1 91.5 230 ALA A C 1
ATOM 1744 O O . ALA A 1 230 ? 33.031 -13.219 11.789 1 91.5 230 ALA A O 1
ATOM 1745 N N . ALA A 1 231 ? 32.219 -12.375 13.672 1 90.88 231 ALA A N 1
ATOM 1746 C CA . ALA A 1 231 ? 31.438 -13.57 13.992 1 90.88 231 ALA A CA 1
ATOM 1747 C C . ALA A 1 231 ? 30.359 -13.82 12.945 1 90.88 231 ALA A C 1
ATOM 1749 O O . ALA A 1 231 ? 29.875 -14.945 12.805 1 90.88 231 ALA A O 1
ATOM 1750 N N . LEU A 1 232 ? 30 -12.805 12.211 1 94.06 232 LEU A N 1
ATOM 1751 C CA . LEU A 1 232 ? 28.906 -12.898 11.25 1 94.06 232 LEU A CA 1
ATOM 1752 C C . LEU A 1 232 ? 29.391 -13.492 9.93 1 94.06 232 LEU A C 1
ATOM 1754 O O . LEU A 1 232 ? 28.578 -13.922 9.109 1 94.06 232 LEU A O 1
ATOM 1758 N N . ALA A 1 233 ? 30.656 -13.602 9.75 1 90.69 233 ALA A N 1
ATOM 1759 C CA . ALA A 1 233 ? 31.281 -13.922 8.461 1 90.69 233 ALA A CA 1
ATOM 1760 C C . ALA A 1 233 ? 30.969 -15.367 8.062 1 90.69 233 ALA A C 1
ATOM 1762 O O . ALA A 1 233 ? 31.078 -15.719 6.883 1 90.69 233 ALA A O 1
ATOM 1763 N N . ARG A 1 234 ? 30.609 -16.188 8.992 1 92.12 234 ARG A N 1
ATOM 1764 C CA . ARG A 1 234 ? 30.266 -17.578 8.703 1 92.12 234 ARG A CA 1
ATOM 1765 C C . ARG A 1 234 ? 28.953 -17.672 7.934 1 92.12 234 ARG A C 1
ATOM 1767 O O . ARG A 1 234 ? 28.656 -18.703 7.336 1 92.12 234 ARG A O 1
ATOM 1774 N N . HIS A 1 235 ? 28.234 -16.672 8.008 1 94.44 235 HIS A N 1
ATOM 1775 C CA . HIS A 1 235 ? 26.938 -16.625 7.352 1 94.44 235 HIS A CA 1
ATOM 1776 C C . HIS A 1 235 ? 26.953 -15.633 6.195 1 94.44 235 HIS A C 1
ATOM 1778 O O . HIS A 1 235 ? 27.922 -14.914 5.996 1 94.44 235 HIS A O 1
ATOM 1784 N N . ASP A 1 236 ? 25.922 -15.68 5.383 1 93.38 236 ASP A N 1
ATOM 1785 C CA . ASP A 1 236 ? 25.781 -14.688 4.32 1 93.38 236 ASP A CA 1
ATOM 1786 C C . ASP A 1 236 ? 25.125 -13.414 4.844 1 93.38 236 ASP A C 1
ATOM 1788 O O . ASP A 1 236 ? 23.969 -13.422 5.234 1 93.38 236 ASP A O 1
ATOM 1792 N N . VAL A 1 237 ? 25.875 -12.367 4.855 1 93.62 237 VAL A N 1
ATOM 1793 C CA . VAL A 1 237 ? 25.344 -11.086 5.289 1 93.62 237 VAL A CA 1
ATOM 1794 C C . VAL A 1 237 ? 24.578 -10.43 4.137 1 93.62 237 VAL A C 1
ATOM 1796 O O . VAL A 1 237 ? 25.172 -9.969 3.168 1 93.62 237 VAL A O 1
ATOM 1799 N N . VAL A 1 238 ? 23.281 -10.352 4.281 1 94.25 238 VAL A N 1
ATOM 1800 C CA . VAL A 1 238 ? 22.406 -9.852 3.219 1 94.25 238 VAL A CA 1
ATOM 1801 C C . VAL A 1 238 ? 22.297 -8.328 3.33 1 94.25 238 VAL A C 1
ATOM 1803 O O . VAL A 1 238 ? 22.188 -7.633 2.318 1 94.25 238 VAL A O 1
ATOM 1806 N N . ALA A 1 239 ? 22.25 -7.863 4.566 1 94.38 239 ALA A N 1
ATOM 1807 C CA . ALA A 1 239 ? 22.172 -6.43 4.828 1 94.38 239 ALA A CA 1
ATOM 1808 C C . ALA A 1 239 ? 22.953 -6.055 6.09 1 94.38 239 ALA A C 1
ATOM 1810 O O . ALA A 1 239 ? 23.047 -6.852 7.023 1 94.38 239 ALA A O 1
ATOM 1811 N N . GLU A 1 240 ? 23.469 -4.922 6.055 1 93.44 240 GLU A N 1
ATOM 1812 C CA . GLU A 1 240 ? 24.203 -4.387 7.203 1 93.44 240 GLU A CA 1
ATOM 1813 C C . GLU A 1 240 ? 23.766 -2.953 7.508 1 93.44 240 GLU A C 1
ATOM 1815 O O . GLU A 1 240 ? 23.375 -2.213 6.602 1 93.44 240 GLU A O 1
ATOM 1820 N N . GLY A 1 241 ? 23.719 -2.742 8.758 1 92.25 241 GLY A N 1
ATOM 1821 C CA . GLY A 1 241 ? 23.406 -1.396 9.211 1 92.25 241 GLY A CA 1
ATOM 1822 C C . GLY A 1 241 ? 23.938 -1.091 10.594 1 92.25 241 GLY A C 1
ATOM 1823 O O . GLY A 1 241 ? 24.891 -1.727 11.055 1 92.25 241 GLY A O 1
ATOM 1824 N N . GLY A 1 242 ? 23.406 0.035 11.117 1 89.19 242 GLY A N 1
ATOM 1825 C CA . GLY A 1 242 ? 23.812 0.469 12.438 1 89.19 242 GLY A CA 1
ATOM 1826 C C . GLY A 1 242 ? 24.484 1.828 12.445 1 89.19 242 GLY A C 1
ATOM 1827 O O . GLY A 1 242 ? 24.703 2.418 11.383 1 89.19 242 GLY A O 1
ATOM 1828 N N . ALA A 1 243 ? 24.594 2.299 13.695 1 88.62 243 ALA A N 1
ATOM 1829 C CA . ALA A 1 243 ? 25.25 3.596 13.891 1 88.62 243 ALA A CA 1
ATOM 1830 C C . ALA A 1 243 ? 26.375 3.506 14.914 1 88.62 243 ALA A C 1
ATOM 1832 O O . ALA A 1 243 ? 26.234 2.826 15.938 1 88.62 243 ALA A O 1
ATOM 1833 N N . GLY A 1 244 ? 27.422 4.211 14.578 1 91.44 244 GLY A N 1
ATOM 1834 C CA . GLY A 1 244 ? 28.547 4.223 15.508 1 91.44 244 GLY A CA 1
ATOM 1835 C C . GLY A 1 244 ? 29.078 2.838 15.812 1 91.44 244 GLY A C 1
ATOM 1836 O O . GLY A 1 244 ? 29.453 2.096 14.898 1 91.44 244 GLY A O 1
ATOM 1837 N N . ARG A 1 245 ? 28.984 2.516 17.188 1 94.31 245 ARG A N 1
ATOM 1838 C CA . ARG A 1 245 ? 29.516 1.23 17.625 1 94.31 245 ARG A CA 1
ATOM 1839 C C . ARG A 1 245 ? 28.484 0.126 17.469 1 94.31 245 ARG A C 1
ATOM 1841 O O . ARG A 1 245 ? 28.812 -1.059 17.562 1 94.31 245 ARG A O 1
ATOM 1848 N N . GLN A 1 246 ? 27.266 0.533 17.281 1 95.12 246 GLN A N 1
ATOM 1849 C CA . GLN A 1 246 ? 26.188 -0.438 17.125 1 95.12 246 GLN A CA 1
ATOM 1850 C C . GLN A 1 246 ? 26.094 -0.942 15.695 1 95.12 246 GLN A C 1
ATOM 1852 O O . GLN A 1 246 ? 26.234 -0.166 14.75 1 95.12 246 GLN A O 1
ATOM 1857 N N . ALA A 1 247 ? 26 -2.299 15.641 1 95.38 247 ALA A N 1
ATOM 1858 C CA . ALA A 1 247 ? 25.859 -2.914 14.32 1 95.38 247 ALA A CA 1
ATOM 1859 C C . ALA A 1 247 ? 24.594 -3.76 14.242 1 95.38 247 ALA A C 1
ATOM 1861 O O . ALA A 1 247 ? 24.203 -4.406 15.219 1 95.38 247 ALA A O 1
ATOM 1862 N N . THR A 1 248 ? 23.938 -3.672 13.164 1 96.62 248 THR A N 1
ATOM 1863 C CA . THR A 1 248 ? 22.812 -4.547 12.836 1 96.62 248 THR A CA 1
ATOM 1864 C C . THR A 1 248 ? 23.062 -5.27 11.516 1 96.62 248 THR A C 1
ATOM 1866 O O . THR A 1 248 ? 23.797 -4.773 10.656 1 96.62 248 THR A O 1
ATOM 1869 N N . ALA A 1 249 ? 22.516 -6.5 11.445 1 96.62 249 ALA A N 1
ATOM 1870 C CA . ALA A 1 249 ? 22.656 -7.238 10.195 1 96.62 249 ALA A CA 1
ATOM 1871 C C . ALA A 1 249 ? 21.516 -8.211 9.984 1 96.62 249 ALA A C 1
ATOM 1873 O O . ALA A 1 249 ?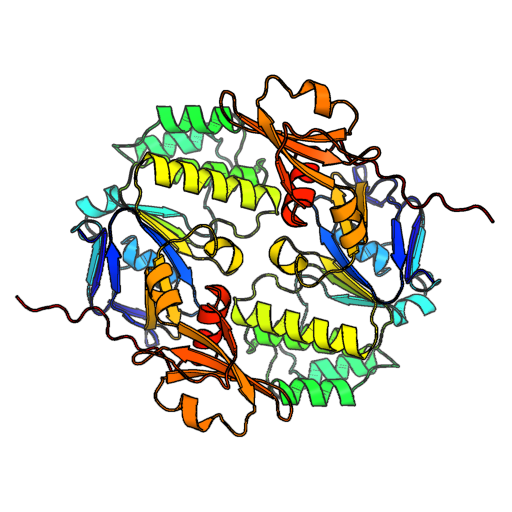 20.844 -8.602 10.945 1 96.62 249 ALA A O 1
ATOM 1874 N N . LEU A 1 250 ? 21.234 -8.43 8.773 1 97.12 250 LEU A N 1
ATOM 1875 C CA . LEU A 1 250 ? 20.375 -9.539 8.367 1 97.12 250 LEU A CA 1
ATOM 1876 C C . LEU A 1 250 ? 21.188 -10.648 7.719 1 97.12 250 LEU A C 1
ATOM 1878 O O . LEU A 1 250 ? 21.875 -10.422 6.719 1 97.12 250 LEU A O 1
ATOM 1882 N N . LEU A 1 251 ? 21.078 -11.836 8.32 1 96.44 251 LEU A N 1
ATOM 1883 C CA . LEU A 1 251 ? 21.906 -12.961 7.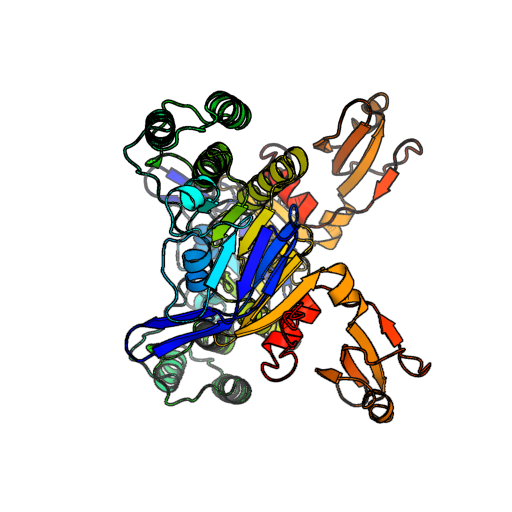887 1 96.44 251 LEU A CA 1
ATOM 1884 C C . LEU A 1 251 ? 21.047 -14.023 7.207 1 96.44 251 LEU A C 1
ATOM 1886 O O . LEU A 1 251 ? 19.922 -14.297 7.645 1 96.44 251 LEU A O 1
ATOM 1890 N N . ARG A 1 252 ? 21.5 -14.531 6.137 1 95.75 252 ARG A N 1
ATOM 1891 C CA . ARG A 1 252 ? 21.078 -15.859 5.707 1 95.75 252 ARG A CA 1
ATOM 1892 C C . ARG A 1 252 ? 21.969 -16.938 6.328 1 95.75 252 ARG A C 1
ATOM 1894 O O . ARG A 1 252 ? 23.172 -16.953 6.102 1 95.75 252 ARG A O 1
ATOM 1901 N N . LEU A 1 253 ? 21.391 -17.797 6.949 1 95 253 LEU A N 1
ATOM 1902 C CA . LEU A 1 253 ? 22.125 -18.656 7.863 1 95 253 LEU A CA 1
ATOM 1903 C C . LEU A 1 253 ? 22.812 -19.797 7.109 1 95 253 LEU A C 1
ATOM 1905 O O . LEU A 1 253 ? 22.234 -20.375 6.184 1 95 253 LEU A O 1
ATOM 1909 N N . ASN A 1 254 ? 23.984 -19.969 7.387 1 93.38 254 ASN A N 1
ATOM 1910 C CA . ASN A 1 254 ? 24.75 -21.172 7.055 1 93.38 254 ASN A CA 1
ATOM 1911 C C . ASN A 1 254 ? 25.016 -22.016 8.289 1 93.38 254 ASN A C 1
ATOM 1913 O O . ASN A 1 254 ? 26.109 -21.969 8.859 1 93.38 254 ASN A O 1
ATOM 1917 N N . GLY A 1 255 ? 24.047 -22.75 8.688 1 91.44 255 GLY A N 1
ATOM 1918 C CA . GLY A 1 255 ? 24.094 -23.469 9.945 1 91.44 255 GLY A CA 1
ATOM 1919 C C . GLY A 1 255 ? 23.484 -22.703 11.102 1 91.44 255 GLY A C 1
ATOM 1920 O O . GLY A 1 255 ? 22.625 -21.844 10.891 1 91.44 255 GLY A O 1
ATOM 1921 N N . ARG A 1 256 ? 23.891 -23.062 12.242 1 91.69 256 ARG A N 1
ATOM 1922 C CA . ARG A 1 256 ? 23.297 -22.438 13.43 1 91.69 256 ARG A CA 1
ATOM 1923 C C . ARG A 1 256 ? 24.078 -21.203 13.844 1 91.69 256 ARG A C 1
ATOM 1925 O O . ARG A 1 256 ? 25.312 -21.156 13.703 1 91.69 256 ARG A O 1
ATOM 1932 N N . PHE A 1 257 ? 23.297 -20.219 14.227 1 92.75 257 PHE A N 1
ATOM 1933 C CA . PHE A 1 257 ? 23.938 -19.016 14.758 1 92.75 257 PHE A CA 1
ATOM 1934 C C . PHE A 1 257 ? 23.922 -19.031 16.281 1 92.75 257 PHE A C 1
ATOM 1936 O O . PHE A 1 257 ? 22.859 -19.094 16.906 1 92.75 257 PHE A O 1
ATOM 1943 N N . VAL A 1 258 ? 25.156 -19.094 16.891 1 88.5 258 VAL A N 1
ATOM 1944 C CA . VAL A 1 258 ? 25.266 -19.078 18.344 1 88.5 258 VAL A CA 1
ATOM 1945 C C . VAL A 1 258 ? 26.375 -18.141 18.766 1 88.5 258 VAL A C 1
ATOM 1947 O O . VAL A 1 258 ? 27.562 -18.484 18.688 1 88.5 258 VAL A O 1
ATOM 1950 N N . ASP A 1 259 ? 26.094 -16.969 19.078 1 92.69 259 ASP A N 1
ATOM 1951 C CA . ASP A 1 259 ? 26.984 -15.992 19.672 1 92.69 259 ASP A CA 1
ATOM 1952 C C . ASP A 1 259 ? 26.234 -15.109 20.672 1 92.69 259 ASP A C 1
ATOM 1954 O O . ASP A 1 259 ? 25.453 -14.25 20.281 1 92.69 259 ASP A O 1
ATOM 1958 N N . PRO A 1 260 ? 26.469 -15.32 21.906 1 92.5 260 PRO A N 1
ATOM 1959 C CA . PRO A 1 260 ? 25.703 -14.617 22.953 1 92.5 260 PRO A CA 1
ATOM 1960 C C . PRO A 1 260 ? 25.922 -13.109 22.938 1 92.5 260 PRO A C 1
ATOM 1962 O O . PRO A 1 260 ? 25.188 -12.359 23.578 1 92.5 260 PRO A O 1
ATOM 1965 N N . ARG A 1 261 ? 26.844 -12.648 22.219 1 94.31 261 ARG A N 1
ATOM 1966 C CA . ARG A 1 261 ? 27.156 -11.219 22.203 1 94.31 261 ARG A CA 1
ATOM 1967 C C . ARG A 1 261 ? 26.203 -10.477 21.266 1 94.31 261 ARG A C 1
ATOM 1969 O O . ARG A 1 261 ? 26.172 -9.242 21.266 1 94.31 261 ARG A O 1
ATOM 1976 N N . TRP A 1 262 ? 25.438 -11.297 20.547 1 96.44 262 TRP A N 1
ATOM 1977 C CA . TRP A 1 262 ? 24.484 -10.719 19.609 1 96.44 262 TRP A CA 1
ATOM 1978 C C . TRP A 1 262 ? 23.047 -11.016 20.047 1 96.44 262 TRP A C 1
ATOM 1980 O O . TRP A 1 262 ? 22.719 -12.156 20.391 1 96.44 262 TRP A O 1
ATOM 1990 N N . ALA A 1 263 ? 22.266 -9.969 20.047 1 97.06 263 ALA A N 1
ATOM 1991 C CA . ALA A 1 263 ? 20.828 -10.172 20.172 1 97.06 263 ALA A CA 1
ATOM 1992 C C . ALA A 1 263 ? 20.219 -10.617 18.844 1 97.06 263 ALA A C 1
ATOM 1994 O O . ALA A 1 263 ? 20.594 -10.109 17.781 1 97.06 263 ALA A O 1
ATOM 1995 N N . THR A 1 264 ? 19.297 -11.625 18.953 1 97.19 264 THR A N 1
ATOM 1996 C CA . THR A 1 264 ? 18.734 -12.172 17.719 1 97.19 264 THR A CA 1
ATOM 1997 C C . THR A 1 264 ? 17.219 -12.094 17.719 1 97.19 264 THR A C 1
ATOM 1999 O O . THR A 1 264 ? 16.594 -12.117 18.781 1 97.19 264 THR A O 1
ATOM 2002 N N . ARG A 1 265 ? 16.672 -11.898 16.531 1 97 265 ARG A N 1
ATOM 2003 C CA . ARG A 1 265 ? 15.219 -11.984 16.359 1 97 265 ARG A CA 1
ATOM 2004 C C . ARG A 1 265 ? 14.875 -12.492 14.953 1 97 265 ARG A C 1
ATOM 2006 O O . ARG A 1 265 ? 15.672 -12.344 14.023 1 97 265 ARG A O 1
ATOM 2013 N N . ALA A 1 266 ? 13.75 -13.062 14.906 1 96.06 266 ALA A N 1
ATOM 2014 C CA . ALA A 1 266 ? 13.242 -13.469 13.594 1 96.06 266 ALA A CA 1
ATOM 2015 C C . ALA A 1 266 ? 12.828 -12.266 12.766 1 96.06 266 ALA A C 1
ATOM 2017 O O . ALA A 1 266 ? 12.062 -11.414 13.227 1 96.06 266 ALA A O 1
ATOM 2018 N N . PRO A 1 267 ? 13.328 -12.164 11.57 1 96.19 267 PRO A N 1
ATOM 2019 C CA . PRO A 1 267 ? 12.938 -11.016 10.742 1 96.19 267 PRO A CA 1
ATOM 2020 C C . PRO A 1 267 ? 11.547 -11.172 10.133 1 96.19 267 PRO A C 1
ATOM 2022 O O . PRO A 1 267 ? 11.047 -12.289 10 1 96.19 267 PRO A O 1
ATOM 2025 N N . SER A 1 268 ? 10.953 -10.039 9.82 1 94.38 268 SER A N 1
ATOM 2026 C CA . SER A 1 268 ? 9.711 -10.055 9.055 1 94.38 268 SER A CA 1
ATOM 2027 C C . SER A 1 268 ? 9.977 -10.336 7.582 1 94.38 268 SER A C 1
ATOM 2029 O O . SER A 1 268 ? 11.109 -10.227 7.117 1 94.38 268 SER A O 1
ATOM 2031 N N . LEU A 1 269 ? 8.969 -10.703 6.891 1 94.25 269 LEU A N 1
ATOM 2032 C CA . LEU A 1 269 ? 9.086 -10.914 5.453 1 94.25 269 LEU A CA 1
ATOM 2033 C C . LEU A 1 269 ? 9.508 -9.633 4.746 1 94.25 269 LEU A C 1
ATOM 2035 O O . LEU A 1 269 ? 10.344 -9.664 3.838 1 94.25 269 LEU A O 1
ATOM 2039 N N . GLU A 1 270 ? 8.961 -8.578 5.195 1 93.88 270 GLU A N 1
ATOM 2040 C CA . GLU A 1 270 ? 9.297 -7.281 4.617 1 93.88 270 GLU A CA 1
ATOM 2041 C C . GLU A 1 270 ? 10.781 -6.973 4.77 1 93.88 270 GLU A C 1
ATOM 2043 O O . GLU A 1 270 ? 11.422 -6.512 3.822 1 93.88 270 GLU A O 1
ATOM 2048 N N . GLU A 1 271 ? 11.305 -7.242 5.898 1 94.44 271 GLU A N 1
ATOM 2049 C CA . GLU A 1 271 ? 12.719 -7 6.145 1 94.44 271 GLU A CA 1
ATOM 2050 C C . GLU A 1 271 ? 13.594 -7.824 5.203 1 94.44 271 GLU A C 1
ATOM 2052 O O . GLU A 1 271 ? 14.578 -7.32 4.66 1 94.44 271 GLU A O 1
ATOM 2057 N N . ILE A 1 272 ? 13.195 -9.039 5.035 1 95.25 272 ILE A N 1
ATOM 2058 C CA . ILE A 1 272 ? 13.945 -9.938 4.164 1 95.25 272 ILE A CA 1
ATOM 2059 C C . ILE A 1 272 ? 13.883 -9.43 2.727 1 95.25 272 ILE A C 1
ATOM 2061 O O . ILE A 1 272 ? 14.922 -9.273 2.076 1 95.25 272 ILE A O 1
ATOM 2065 N N . VAL A 1 273 ? 12.719 -9.109 2.25 1 95.44 273 VAL A N 1
ATOM 2066 C CA . VAL A 1 273 ? 12.516 -8.672 0.875 1 95.44 273 VAL A CA 1
ATOM 2067 C C . VAL A 1 273 ? 13.297 -7.383 0.626 1 95.44 273 VAL A C 1
ATOM 2069 O O . VAL A 1 273 ? 14.023 -7.27 -0.366 1 95.44 273 VAL A O 1
ATOM 2072 N N . LEU A 1 274 ? 13.211 -6.441 1.512 1 95.38 274 LEU A N 1
ATOM 2073 C CA . LEU A 1 274 ? 13.891 -5.16 1.344 1 95.38 274 LEU A CA 1
ATOM 2074 C C . LEU A 1 274 ? 15.406 -5.344 1.334 1 95.38 274 LEU A C 1
ATOM 2076 O O . LEU A 1 274 ? 16.109 -4.684 0.568 1 95.38 274 LEU A O 1
ATOM 2080 N N . ALA A 1 275 ? 15.883 -6.199 2.195 1 95.44 275 ALA A N 1
ATOM 2081 C CA . ALA A 1 275 ? 17.312 -6.465 2.25 1 95.44 275 ALA A CA 1
ATOM 2082 C C . ALA A 1 275 ? 17.828 -6.988 0.911 1 95.44 275 ALA A C 1
ATOM 2084 O O . ALA A 1 275 ? 18.859 -6.531 0.412 1 95.44 275 ALA A O 1
ATOM 2085 N N . TYR A 1 276 ? 17.094 -7.883 0.372 1 94.56 276 TYR A N 1
ATOM 2086 C CA . TYR A 1 276 ? 17.5 -8.461 -0.901 1 94.56 276 TYR A CA 1
ATOM 2087 C C . TYR A 1 276 ? 17.359 -7.449 -2.031 1 94.56 276 TYR A C 1
ATOM 2089 O O . TYR A 1 276 ? 18.188 -7.418 -2.951 1 94.56 276 TYR A O 1
ATOM 2097 N N . LEU A 1 277 ? 16.344 -6.637 -1.976 1 93 277 LEU A N 1
ATOM 2098 C CA . LEU A 1 277 ? 16.172 -5.609 -2.998 1 93 277 LEU A CA 1
ATOM 2099 C C . LEU A 1 277 ? 17.344 -4.633 -2.99 1 93 277 LEU A C 1
ATOM 2101 O O . LEU A 1 277 ? 17.734 -4.117 -4.039 1 93 277 LEU A O 1
ATOM 2105 N N . ARG A 1 278 ? 17.891 -4.422 -1.825 1 92.12 278 ARG A N 1
ATOM 2106 C CA . ARG A 1 278 ? 19.016 -3.5 -1.686 1 92.12 278 ARG A CA 1
ATOM 2107 C C . ARG A 1 278 ? 20.328 -4.16 -2.111 1 92.12 278 ARG A C 1
ATOM 2109 O O . ARG A 1 278 ? 21.312 -3.475 -2.365 1 92.12 278 ARG A O 1
ATOM 2116 N N . ASN A 1 279 ? 20.281 -5.488 -2.129 1 89.94 279 ASN A N 1
ATOM 2117 C CA . ASN A 1 279 ? 21.469 -6.262 -2.484 1 89.94 279 ASN A CA 1
ATOM 2118 C C . ASN A 1 279 ? 21.172 -7.246 -3.611 1 89.94 279 ASN A C 1
ATOM 2120 O O . ASN A 1 279 ? 21.125 -8.461 -3.385 1 89.94 279 ASN A O 1
ATOM 2124 N N . PRO A 1 280 ? 21.141 -6.777 -4.73 1 81.69 280 PRO A N 1
ATOM 2125 C CA . PRO A 1 280 ? 20.719 -7.617 -5.855 1 81.69 280 PRO A CA 1
ATOM 2126 C C . PRO A 1 280 ? 21.672 -8.789 -6.102 1 81.69 280 PRO A C 1
ATOM 2128 O O . PRO A 1 280 ? 21.281 -9.797 -6.688 1 81.69 280 PRO A O 1
ATOM 2131 N N . ASP A 1 281 ? 22.875 -8.688 -5.566 1 79 281 ASP A N 1
ATOM 2132 C CA . ASP A 1 281 ? 23.875 -9.711 -5.848 1 79 281 ASP A CA 1
ATOM 2133 C C . ASP A 1 281 ? 23.844 -10.805 -4.777 1 79 281 ASP A C 1
ATOM 2135 O O . ASP A 1 281 ? 24.516 -11.836 -4.918 1 79 281 ASP A O 1
ATOM 2139 N N . ALA A 1 282 ? 23.188 -10.688 -3.629 1 70.44 282 ALA A N 1
ATOM 2140 C CA . ALA A 1 282 ? 23.172 -11.656 -2.537 1 70.44 282 ALA A CA 1
ATOM 2141 C C . ALA A 1 282 ? 22.438 -12.938 -2.955 1 70.44 282 ALA A C 1
ATOM 2143 O O . ALA A 1 282 ? 22.766 -14.023 -2.463 1 70.44 282 ALA A O 1
ATOM 2144 N N . ALA A 1 283 ? 21.156 -13.273 -3.393 1 59.84 283 ALA A N 1
ATOM 2145 C CA . ALA A 1 283 ? 20.25 -14.406 -3.279 1 59.84 283 ALA A CA 1
ATOM 2146 C C . ALA A 1 283 ? 20.281 -15.273 -4.535 1 59.84 283 ALA A C 1
ATOM 2148 O O . ALA A 1 283 ? 19.453 -15.117 -5.434 1 59.84 283 ALA A O 1
ATOM 2149 N N . THR A 1 284 ? 21.406 -15.758 -5.125 1 52.66 284 THR A N 1
ATOM 2150 C CA . THR A 1 284 ? 20.984 -16.625 -6.219 1 52.66 284 THR A CA 1
ATOM 2151 C C . THR A 1 284 ? 20.375 -17.922 -5.684 1 52.66 284 THR A C 1
ATOM 2153 O O . THR A 1 284 ? 21.094 -18.766 -5.141 1 52.66 284 THR A O 1
ATOM 2156 N N . LEU A 1 285 ? 19.297 -17.906 -4.84 1 48.97 285 LEU A N 1
ATOM 2157 C CA . LEU A 1 285 ? 18.875 -19.219 -4.387 1 48.97 285 LEU A CA 1
ATOM 2158 C C . LEU A 1 285 ? 18.703 -20.172 -5.57 1 48.97 285 LEU A C 1
ATOM 2160 O O . LEU A 1 285 ? 18.266 -19.766 -6.645 1 48.97 285 LEU A O 1
ATOM 2164 N N . PRO A 1 286 ? 19.391 -21.312 -5.449 1 45.09 286 PRO A N 1
ATOM 2165 C CA . PRO A 1 286 ? 19.203 -22.375 -6.445 1 45.09 286 PRO A CA 1
ATOM 2166 C C . PRO A 1 286 ? 17.734 -22.75 -6.633 1 45.09 286 PRO A C 1
ATOM 2168 O O . PRO A 1 286 ? 16.953 -22.719 -5.68 1 45.09 286 PRO A O 1
ATOM 2171 N N . GLY A 1 287 ? 17.047 -22.328 -7.598 1 41.53 287 GLY A N 1
ATOM 2172 C CA . GLY A 1 287 ? 15.812 -23.016 -7.965 1 41.53 287 GLY A CA 1
ATOM 2173 C C . GLY A 1 287 ? 15.828 -24.484 -7.621 1 41.53 287 GLY A C 1
ATOM 2174 O O . GLY A 1 287 ? 16.891 -25.047 -7.324 1 41.53 287 GLY A O 1
ATOM 2175 N N . PRO A 1 288 ? 14.703 -25.047 -7.215 1 36.59 288 PRO A N 1
ATOM 2176 C CA . PRO A 1 288 ? 14.766 -26.484 -6.98 1 36.59 288 PRO A CA 1
ATOM 2177 C C . PRO A 1 288 ? 15.664 -27.203 -7.984 1 36.59 288 PRO A C 1
ATOM 2179 O O . PRO A 1 288 ? 15.711 -26.828 -9.156 1 36.59 288 PRO A O 1
ATOM 2182 N N . GLU A 1 289 ? 16.828 -27.594 -7.613 1 35 289 GLU A N 1
ATOM 2183 C CA . GLU A 1 289 ? 17.516 -28.578 -8.445 1 35 289 GLU A CA 1
ATOM 2184 C C . GLU A 1 289 ? 16.531 -29.578 -9.047 1 35 289 GLU A C 1
ATOM 2186 O O . GLU A 1 289 ? 15.641 -30.078 -8.344 1 35 289 GLU A O 1
ATOM 2191 N N . LEU A 1 290 ? 16.062 -29.359 -10.297 1 33.34 290 LEU A N 1
ATOM 2192 C CA . LEU A 1 290 ? 15.398 -30.438 -11.023 1 33.34 290 LEU A CA 1
ATOM 2193 C C . LEU A 1 290 ? 15.945 -31.797 -10.609 1 33.34 290 LEU A C 1
ATOM 2195 O O . LEU A 1 290 ? 17.141 -32.062 -10.742 1 33.34 290 LEU A O 1
ATOM 2199 N N . VAL A 1 291 ? 15.523 -32.375 -9.508 1 29.86 291 VAL A N 1
ATOM 2200 C CA . VAL A 1 291 ? 15.828 -33.781 -9.328 1 29.86 291 VAL A CA 1
ATOM 2201 C C . VAL A 1 291 ? 15.547 -34.531 -10.625 1 29.86 291 VAL A C 1
ATOM 2203 O O . VAL A 1 291 ? 14.414 -34.594 -11.102 1 29.86 291 VAL A O 1
ATOM 2206 N N . SER A 1 292 ? 16.5 -34.656 -11.523 1 27.69 292 SER A N 1
ATOM 2207 C CA . SER A 1 292 ? 16.5 -35.688 -12.531 1 27.69 292 SER A CA 1
ATOM 2208 C C . SER A 1 292 ? 16.031 -37.031 -11.953 1 27.69 292 SER A C 1
ATOM 2210 O O . SER A 1 292 ? 16.656 -37.562 -11.039 1 27.69 292 SER A O 1
ATOM 2212 N N . SER A 1 293 ? 14.758 -37.281 -11.891 1 22.84 293 SER A N 1
ATOM 2213 C CA . SER A 1 293 ? 14.555 -38.719 -11.945 1 22.84 293 SER A CA 1
ATOM 2214 C C . SER A 1 293 ? 15.188 -39.312 -13.195 1 22.84 293 SER A C 1
ATOM 2216 O O . SER A 1 293 ? 15.156 -38.688 -14.266 1 22.84 293 SER A O 1
ATOM 2218 N N . MET B 1 1 ? 1.289 24.766 21.062 1 79.88 1 MET B N 1
ATOM 2219 C CA . MET B 1 1 ? 0.744 25.594 19.984 1 79.88 1 MET B CA 1
ATOM 2220 C C . MET B 1 1 ? 0.319 24.734 18.797 1 79.88 1 MET B C 1
ATOM 2222 O O . MET B 1 1 ? 0.939 23.719 18.516 1 79.88 1 MET B O 1
ATOM 2226 N N . SER B 1 2 ? -0.846 25.094 18.203 1 91.19 2 SER B N 1
ATOM 2227 C CA . SER B 1 2 ? -1.39 24.281 17.125 1 91.19 2 SER B CA 1
ATOM 2228 C C . SER B 1 2 ? -0.738 24.641 15.789 1 91.19 2 SER B C 1
ATOM 2230 O O . SER B 1 2 ? -0.548 25.828 15.484 1 91.19 2 SER B O 1
ATOM 2232 N N . ALA B 1 3 ? -0.228 23.703 15.141 1 95.31 3 ALA B N 1
ATOM 2233 C CA . ALA B 1 3 ? 0.349 23.922 13.82 1 95.31 3 ALA B CA 1
ATOM 2234 C C . ALA B 1 3 ? -0.742 24.078 12.766 1 95.31 3 ALA B C 1
ATOM 2236 O O . ALA B 1 3 ? -0.586 24.828 11.805 1 95.31 3 ALA B O 1
ATOM 2237 N N . ILE B 1 4 ? -1.836 23.344 12.969 1 96.81 4 ILE B N 1
ATOM 2238 C CA . ILE B 1 4 ? -2.971 23.406 12.047 1 96.81 4 ILE B CA 1
ATOM 2239 C C . ILE B 1 4 ? -4.266 23.578 12.844 1 96.81 4 ILE B C 1
ATOM 2241 O O . ILE B 1 4 ? -4.523 22.844 13.789 1 96.81 4 ILE B O 1
ATOM 2245 N N . LEU B 1 5 ? -4.992 24.578 12.469 1 96.5 5 LEU B N 1
ATOM 2246 C CA . LEU B 1 5 ? -6.328 24.812 13.016 1 96.5 5 LEU B CA 1
ATOM 2247 C C . LEU B 1 5 ? -7.355 24.938 11.898 1 96.5 5 LEU B C 1
ATOM 2249 O O . LEU B 1 5 ? -7.289 25.875 11.094 1 96.5 5 LEU B O 1
ATOM 2253 N N . ALA B 1 6 ? -8.219 24 11.781 1 96.94 6 ALA B N 1
ATOM 2254 C CA . ALA B 1 6 ? -9.352 24.047 10.852 1 96.94 6 ALA B CA 1
ATOM 2255 C C . ALA B 1 6 ? -10.664 24.234 11.602 1 96.94 6 ALA B C 1
ATOM 2257 O O . ALA B 1 6 ? -10.984 23.469 12.516 1 96.94 6 ALA B O 1
ATOM 2258 N N . THR B 1 7 ? -11.367 25.281 11.242 1 96.75 7 THR B N 1
ATOM 2259 C CA . THR B 1 7 ? -12.617 25.609 11.922 1 96.75 7 THR B CA 1
ATOM 2260 C C . THR B 1 7 ? -13.781 25.578 10.938 1 96.75 7 THR B C 1
ATOM 2262 O O . THR B 1 7 ? -13.914 26.484 10.094 1 96.75 7 THR B O 1
ATOM 2265 N N . ARG B 1 8 ? -14.648 24.547 11.055 1 96.94 8 ARG B N 1
ATOM 2266 C CA . ARG B 1 8 ? -15.883 24.391 10.289 1 96.94 8 ARG B CA 1
ATOM 2267 C C . ARG B 1 8 ? -15.633 24.578 8.797 1 96.94 8 ARG B C 1
ATOM 2269 O O . ARG B 1 8 ? -16.359 25.312 8.125 1 96.94 8 ARG B O 1
ATOM 2276 N N . VAL B 1 9 ? -14.617 23.938 8.312 1 97.19 9 VAL B N 1
ATOM 2277 C CA . VAL B 1 9 ? -14.195 24.078 6.926 1 97.19 9 VAL B CA 1
ATOM 2278 C C . VAL B 1 9 ? -15.188 23.359 6.012 1 97.19 9 VAL B C 1
ATOM 2280 O O . VAL B 1 9 ? -15.523 22.203 6.238 1 97.19 9 VAL B O 1
ATOM 2283 N N . GLY B 1 10 ? -15.672 24.062 5.07 1 97.75 10 GLY B N 1
ATOM 2284 C CA . GLY B 1 10 ? -16.5 23.531 4.008 1 97.75 10 GLY B CA 1
ATOM 2285 C C . GLY B 1 10 ? -16.016 23.906 2.621 1 97.75 10 GLY B C 1
ATOM 2286 O O . GLY B 1 10 ? -15.508 25.016 2.418 1 97.75 10 GLY B O 1
ATOM 2287 N N . GLN B 1 11 ? -16.125 23.062 1.697 1 97.81 11 GLN B N 1
ATOM 2288 C CA . GLN B 1 11 ? -15.766 23.312 0.306 1 97.81 11 GLN B CA 1
ATOM 2289 C C . GLN B 1 11 ? -16.828 22.781 -0.645 1 97.81 11 GLN B C 1
ATOM 2291 O O . GLN B 1 11 ? -17.172 21.594 -0.599 1 97.81 11 GLN B O 1
ATOM 2296 N N . ARG B 1 12 ? -17.297 23.609 -1.422 1 96.62 12 ARG B N 1
ATOM 2297 C CA . ARG B 1 12 ? -18.344 23.266 -2.391 1 96.62 12 ARG B CA 1
ATOM 2298 C C . ARG B 1 12 ? -17.875 23.547 -3.814 1 96.62 12 ARG B C 1
ATOM 2300 O O . ARG B 1 12 ? -17.188 24.547 -4.062 1 96.62 12 ARG B O 1
ATOM 2307 N N . PHE B 1 13 ? -18.156 22.703 -4.738 1 95.69 13 PHE B N 1
ATOM 2308 C CA . PHE B 1 13 ? -17.969 22.906 -6.168 1 95.69 13 PHE B CA 1
ATOM 2309 C C . PHE B 1 13 ? -19.312 22.875 -6.891 1 95.69 13 PHE B C 1
ATOM 2311 O O . PHE B 1 13 ? -19.953 21.812 -6.977 1 95.69 13 PHE B O 1
ATOM 2318 N N . GLY B 1 14 ? -19.703 23.984 -7.43 1 94.88 14 GLY B N 1
ATOM 2319 C CA . GLY B 1 14 ? -21.062 24.047 -7.934 1 94.88 14 GLY B CA 1
ATOM 2320 C C . GLY B 1 14 ? -22.109 23.75 -6.871 1 94.88 14 GLY B C 1
ATOM 2321 O O . GLY B 1 14 ? -22.156 24.422 -5.84 1 94.88 14 GLY B O 1
ATOM 2322 N N . ASN B 1 15 ? -22.844 22.703 -7.133 1 93.44 15 ASN B N 1
ATOM 2323 C CA . ASN B 1 15 ? -23.906 22.375 -6.199 1 93.44 15 ASN B CA 1
ATOM 2324 C C . ASN B 1 15 ? -23.531 21.188 -5.316 1 93.44 15 ASN B C 1
ATOM 2326 O O . ASN B 1 15 ? -24.359 20.688 -4.555 1 93.44 15 ASN B O 1
ATOM 2330 N N . ARG B 1 16 ? -22.297 20.828 -5.305 1 95 16 ARG B N 1
ATOM 2331 C CA . ARG B 1 16 ? -21.891 19.625 -4.574 1 95 16 ARG B CA 1
ATOM 2332 C C . ARG B 1 16 ? -20.922 19.969 -3.453 1 95 16 ARG B C 1
ATOM 2334 O O . ARG B 1 16 ? -19.875 20.578 -3.697 1 95 16 ARG B O 1
ATOM 2341 N N . TRP B 1 17 ? -21.312 19.609 -2.264 1 96 17 TRP B N 1
ATOM 2342 C CA . TRP B 1 17 ? -20.406 19.75 -1.119 1 96 17 TRP B CA 1
ATOM 2343 C C . TRP B 1 17 ? -19.422 18.578 -1.05 1 96 17 TRP B C 1
ATOM 2345 O O . TRP B 1 17 ? -19.844 17.422 -1.029 1 96 17 TRP B O 1
ATOM 2355 N N . VAL B 1 18 ? -18.188 18.938 -1.031 1 97.19 18 VAL B N 1
ATOM 2356 C CA . VAL B 1 18 ? -17.141 17.922 -0.921 1 97.19 18 VAL B CA 1
ATOM 2357 C C . VAL B 1 18 ? -16.656 17.828 0.524 1 97.19 18 VAL B C 1
ATOM 2359 O O . VAL B 1 18 ? -16.359 16.75 1.02 1 97.19 18 VAL B O 1
ATOM 2362 N N . LEU B 1 19 ? -16.578 18.953 1.161 1 97.62 19 LEU B N 1
ATOM 2363 C CA . LEU B 1 19 ? -16.281 19.047 2.586 1 97.62 19 LEU B CA 1
ATOM 2364 C C . LEU B 1 19 ? -17.375 19.828 3.312 1 97.62 19 LEU B C 1
ATOM 2366 O O . LEU B 1 19 ? -17.891 20.812 2.785 1 97.62 19 LEU B O 1
ATOM 2370 N N . ARG B 1 20 ? -17.656 19.359 4.477 1 95.88 20 ARG B N 1
ATOM 2371 C CA . ARG B 1 20 ? -18.672 20.047 5.266 1 95.88 20 ARG B CA 1
ATOM 2372 C C . ARG B 1 20 ? -18.328 20.031 6.746 1 95.88 20 ARG B C 1
ATOM 2374 O O . ARG B 1 20 ? -18.125 18.984 7.34 1 95.88 20 ARG B O 1
ATOM 2381 N N . GLN B 1 21 ? -18.188 21.234 7.285 1 95.25 21 GLN B N 1
ATOM 2382 C CA . GLN B 1 21 ? -18.047 21.453 8.719 1 95.25 21 GLN B CA 1
ATOM 2383 C C . GLN B 1 21 ? -16.859 20.656 9.273 1 95.25 21 GLN B C 1
ATOM 2385 O O . GLN B 1 21 ? -16.984 20 10.305 1 95.25 21 GLN B O 1
ATOM 2390 N N . CYS B 1 22 ? -15.789 20.688 8.594 1 96.5 22 CYS B N 1
ATOM 2391 C CA . CYS B 1 22 ? -14.586 19.984 9.031 1 96.5 22 CYS B CA 1
ATOM 2392 C C . CYS B 1 22 ? -13.812 20.812 10.047 1 96.5 22 CYS B C 1
ATOM 2394 O O . CYS B 1 22 ? -13.312 21.891 9.719 1 96.5 22 CYS B O 1
ATOM 2396 N N . SER B 1 23 ? -13.742 20.344 11.25 1 96.62 23 SER B N 1
ATOM 2397 C CA . SER B 1 23 ? -12.984 21 12.305 1 96.62 23 SER B CA 1
ATOM 2398 C C . SER B 1 23 ? -11.984 20.047 12.953 1 96.62 23 SER B C 1
ATOM 2400 O O . SER B 1 23 ? -12.328 18.906 13.266 1 96.62 23 SER B O 1
ATOM 2402 N N . PHE B 1 24 ? -10.75 20.469 13.07 1 95.81 24 PHE B N 1
ATOM 2403 C CA . PHE B 1 24 ? -9.734 19.703 13.766 1 95.81 24 PHE B CA 1
ATOM 2404 C C . PHE B 1 24 ? -8.5 20.547 14.047 1 95.81 24 PHE B C 1
ATOM 2406 O O . PHE B 1 24 ? -8.352 21.641 13.5 1 95.81 24 PHE B O 1
ATOM 2413 N N . THR B 1 25 ? -7.707 20.094 14.945 1 96.5 25 THR B N 1
ATOM 2414 C CA . THR B 1 25 ? -6.449 20.734 15.297 1 96.5 25 THR B CA 1
ATOM 2415 C C . THR B 1 25 ? -5.301 19.734 15.289 1 96.5 25 THR B C 1
ATOM 2417 O O . THR B 1 25 ? -5.492 18.562 15.609 1 96.5 25 THR B O 1
ATOM 2420 N N . VAL B 1 26 ? -4.176 20.188 14.875 1 96.75 26 VAL B N 1
ATOM 2421 C CA . VAL B 1 26 ? -2.957 19.391 14.906 1 96.75 26 VAL B CA 1
ATOM 2422 C C . VAL B 1 26 ? -1.856 20.156 15.641 1 96.75 26 VAL B C 1
ATOM 2424 O O . VAL B 1 26 ? -1.513 21.281 15.266 1 96.75 26 VAL B O 1
ATOM 2427 N N . PRO B 1 27 ? -1.314 19.594 16.688 1 96.06 27 PRO B N 1
ATOM 2428 C CA . PRO B 1 27 ? -0.179 20.234 17.359 1 96.06 27 PRO B CA 1
ATOM 2429 C C . PRO B 1 27 ? 1.068 20.281 16.469 1 96.06 27 PRO B C 1
ATOM 2431 O O . PRO B 1 27 ? 1.197 19.5 15.523 1 96.06 27 PRO B O 1
ATOM 2434 N N . ALA B 1 28 ? 1.95 21.234 16.828 1 96.25 28 ALA B N 1
ATOM 2435 C CA . ALA B 1 28 ? 3.213 21.359 16.094 1 96.25 28 ALA B CA 1
ATOM 2436 C C . ALA B 1 28 ? 4.086 20.125 16.312 1 96.25 28 ALA B C 1
ATOM 2438 O O . ALA B 1 28 ? 4.082 19.531 17.391 1 96.25 28 ALA B O 1
ATOM 2439 N N . GLY B 1 29 ? 4.754 19.734 15.242 1 95.94 29 GLY B N 1
ATOM 2440 C CA . GLY B 1 29 ? 5.758 18.688 15.344 1 95.94 29 GLY B CA 1
ATOM 2441 C C . GLY B 1 29 ? 5.184 17.297 15.18 1 95.94 29 GLY B C 1
ATOM 2442 O O . GLY B 1 29 ? 5.875 16.297 15.414 1 95.94 29 GLY B O 1
ATOM 2443 N N . ARG B 1 30 ? 3.947 17.219 14.797 1 96.94 30 ARG B N 1
ATOM 2444 C CA . ARG B 1 30 ? 3.309 15.914 14.641 1 96.94 30 ARG B CA 1
ATOM 2445 C C . ARG B 1 30 ? 3.365 15.445 13.188 1 96.94 30 ARG B C 1
ATOM 2447 O O . ARG B 1 30 ? 3.396 16.266 12.266 1 96.94 30 ARG B O 1
ATOM 2454 N N . VAL B 1 31 ? 3.461 14.164 13.07 1 97.81 31 VAL B N 1
ATOM 2455 C CA . VAL B 1 31 ? 3.271 13.516 11.773 1 97.81 31 VAL B CA 1
ATOM 2456 C C . VAL B 1 31 ? 1.856 12.953 11.68 1 97.81 31 VAL B C 1
ATOM 2458 O O . VAL B 1 31 ? 1.516 12 12.391 1 97.81 31 VAL B O 1
ATOM 2461 N N . VAL B 1 32 ? 1.092 13.531 10.766 1 98.06 32 VAL B N 1
ATOM 2462 C CA . VAL B 1 32 ? -0.343 13.273 10.695 1 98.06 32 VAL B CA 1
ATOM 2463 C C . VAL B 1 32 ? -0.654 12.391 9.492 1 98.06 32 VAL B C 1
ATOM 2465 O O . VAL B 1 32 ? -0.264 12.711 8.367 1 98.06 32 VAL B O 1
ATOM 2468 N N . GLY B 1 33 ? -1.31 11.266 9.75 1 97.88 33 GLY B N 1
ATOM 2469 C CA . GLY B 1 33 ? -1.907 10.5 8.664 1 97.88 33 GLY B CA 1
ATOM 2470 C C . GLY B 1 33 ? -3.307 10.961 8.305 1 97.88 33 GLY B C 1
ATOM 2471 O O . GLY B 1 33 ? -4.188 11.023 9.172 1 97.88 33 GLY B O 1
ATOM 2472 N N . LEU B 1 34 ? -3.502 11.359 7.082 1 97.56 34 LEU B N 1
ATOM 2473 C CA . LEU B 1 34 ? -4.82 11.688 6.547 1 97.56 34 LEU B CA 1
ATOM 2474 C C . LEU B 1 34 ? -5.41 10.492 5.801 1 97.56 34 LEU B C 1
ATOM 2476 O O . LEU B 1 34 ? -4.906 10.102 4.75 1 97.56 34 LEU B O 1
ATOM 2480 N N . VAL B 1 35 ? -6.516 9.953 6.344 1 96.75 35 VAL B N 1
ATOM 2481 C CA . VAL B 1 35 ? -7.047 8.711 5.793 1 96.75 35 VAL B CA 1
ATOM 2482 C C . VAL B 1 35 ? -8.531 8.883 5.461 1 96.75 35 VAL B C 1
ATOM 2484 O O . VAL B 1 35 ? -9.195 9.773 6.004 1 96.75 35 VAL B O 1
ATOM 2487 N N . GLY B 1 36 ? -9.008 8.094 4.594 1 95 36 GLY B N 1
ATOM 2488 C CA . GLY B 1 36 ? -10.383 8.07 4.129 1 95 36 GLY B CA 1
ATOM 2489 C C . GLY B 1 36 ? -10.555 7.348 2.805 1 95 36 GLY B C 1
ATOM 2490 O O . GLY B 1 36 ? -9.57 7.035 2.131 1 95 36 GLY B O 1
ATOM 2491 N N . PRO B 1 37 ? -11.766 7.066 2.459 1 93.94 37 PRO B N 1
ATOM 2492 C CA . PRO B 1 37 ? -12.008 6.418 1.167 1 93.94 37 PRO B CA 1
ATOM 2493 C C . PRO B 1 37 ? -11.719 7.34 -0.017 1 93.94 37 PRO B C 1
ATOM 2495 O O . PRO B 1 37 ? -11.461 8.531 0.172 1 93.94 37 PRO B O 1
ATOM 2498 N N . ASN B 1 38 ? -11.68 6.691 -1.181 1 91.25 38 ASN B N 1
ATOM 2499 C CA . ASN B 1 38 ? -11.562 7.5 -2.387 1 91.25 38 ASN B CA 1
ATOM 2500 C C . ASN B 1 38 ? -12.734 8.461 -2.537 1 91.25 38 ASN B C 1
ATOM 2502 O O . ASN B 1 38 ? -13.883 8.094 -2.293 1 91.25 38 ASN B O 1
ATOM 2506 N N . GLY B 1 39 ? -12.453 9.695 -2.781 1 91.19 39 GLY B N 1
ATOM 2507 C CA . GLY B 1 39 ? -13.5 10.688 -2.977 1 91.19 39 GLY B CA 1
ATOM 2508 C C . GLY B 1 39 ? -13.984 11.305 -1.68 1 91.19 39 GLY B C 1
ATOM 2509 O O . GLY B 1 39 ? -14.922 12.102 -1.682 1 91.19 39 GLY B O 1
ATOM 2510 N N . ALA B 1 40 ? -13.352 11 -0.624 1 93.81 40 ALA B N 1
ATOM 2511 C CA . ALA B 1 40 ? -13.812 11.469 0.683 1 93.81 40 ALA B CA 1
ATOM 2512 C C . ALA B 1 40 ? -13.508 12.953 0.871 1 93.81 40 ALA B C 1
ATOM 2514 O O . ALA B 1 40 ? -14.039 13.586 1.782 1 93.81 40 ALA B O 1
ATOM 2515 N N . GLY B 1 41 ? -12.586 13.508 0.085 1 95.75 41 GLY B N 1
ATOM 2516 C CA . GLY B 1 41 ? -12.234 14.914 0.197 1 95.75 41 GLY B CA 1
ATOM 2517 C C . GLY B 1 41 ? -10.82 15.141 0.694 1 95.75 41 GLY B C 1
ATOM 2518 O O . GLY B 1 41 ? -10.453 16.266 1.046 1 95.75 41 GLY B O 1
ATOM 2519 N N . LYS B 1 42 ? -10.023 14.109 0.793 1 97.31 42 LYS B N 1
ATOM 2520 C CA . LYS B 1 42 ? -8.664 14.219 1.315 1 97.31 42 LYS B CA 1
ATOM 2521 C C . LYS B 1 42 ? -7.855 15.25 0.524 1 97.31 42 LYS B C 1
ATOM 2523 O O . LYS B 1 42 ? -7.27 16.172 1.103 1 97.31 42 LYS B O 1
ATOM 2528 N N . THR B 1 43 ? -7.844 15.086 -0.835 1 96.5 43 THR B N 1
ATOM 2529 C CA . THR B 1 43 ? -7.09 15.977 -1.709 1 96.5 43 THR B CA 1
ATOM 2530 C C . THR B 1 43 ? -7.609 17.406 -1.603 1 96.5 43 THR B C 1
ATOM 2532 O O . THR B 1 43 ? -6.828 18.359 -1.544 1 96.5 43 THR B O 1
ATOM 2535 N N . THR B 1 44 ? -8.914 17.562 -1.563 1 97.25 44 THR B N 1
ATOM 2536 C CA . THR B 1 44 ? -9.523 18.875 -1.413 1 97.25 44 THR B CA 1
ATOM 2537 C C . THR B 1 44 ? -9.117 19.516 -0.088 1 97.25 44 THR B C 1
ATOM 2539 O O . THR B 1 44 ? -8.75 20.703 -0.045 1 97.25 44 THR B O 1
ATOM 2542 N N . LEU B 1 45 ? -9.156 18.734 0.95 1 97.81 45 LEU B N 1
ATOM 2543 C CA . LEU B 1 45 ? -8.766 19.234 2.26 1 97.81 45 LEU B CA 1
ATOM 2544 C C . LEU B 1 45 ? -7.301 19.672 2.258 1 97.81 45 LEU B C 1
ATOM 2546 O O . LEU B 1 45 ? -6.969 20.75 2.766 1 97.81 45 LEU B O 1
ATOM 2550 N N . LEU B 1 46 ? -6.426 18.875 1.651 1 97.94 46 LEU B N 1
ATOM 2551 C CA . LEU B 1 46 ? -5.008 19.203 1.58 1 97.94 46 LEU B CA 1
ATOM 2552 C C . LEU B 1 46 ? -4.785 20.5 0.806 1 97.94 46 LEU B C 1
ATOM 2554 O O . LEU B 1 46 ? -3.951 21.328 1.189 1 97.94 46 LEU B O 1
ATOM 2558 N N . ARG B 1 47 ? -5.547 20.703 -0.2 1 97 47 ARG B N 1
ATOM 2559 C CA . ARG B 1 47 ? -5.41 21.906 -1 1 97 47 ARG B CA 1
ATOM 2560 C C . ARG B 1 47 ? -5.891 23.141 -0.225 1 97 47 ARG B C 1
ATOM 2562 O O . ARG B 1 47 ? -5.32 24.219 -0.354 1 97 47 ARG B O 1
ATOM 2569 N N . VAL B 1 48 ? -6.91 22.953 0.53 1 97.06 48 VAL B N 1
ATOM 2570 C CA . VAL B 1 48 ? -7.398 24.031 1.385 1 97.06 48 VAL B CA 1
ATOM 2571 C C . VAL B 1 48 ? -6.344 24.375 2.432 1 97.06 48 VAL B C 1
ATOM 2573 O O . VAL B 1 48 ? -6.023 25.562 2.637 1 97.06 48 VAL B O 1
ATOM 2576 N N . LEU B 1 49 ? -5.773 23.375 3.012 1 96.88 49 LEU B N 1
ATOM 2577 C CA . LEU B 1 49 ? -4.73 23.594 4.012 1 96.88 49 LEU B CA 1
ATOM 2578 C C . LEU B 1 49 ? -3.512 24.266 3.393 1 96.88 49 LEU B C 1
ATOM 2580 O O . LEU B 1 49 ? -2.857 25.078 4.039 1 96.88 49 LEU B O 1
ATOM 2584 N N . ALA B 1 50 ? -3.266 23.953 2.152 1 95.62 50 ALA B N 1
ATOM 2585 C CA . ALA B 1 50 ? -2.092 24.484 1.462 1 95.62 50 ALA B CA 1
ATOM 2586 C C . ALA B 1 50 ? -2.332 25.906 0.994 1 95.62 50 ALA B C 1
ATOM 2588 O O . ALA B 1 50 ? -1.405 26.578 0.535 1 95.62 50 ALA B O 1
ATOM 2589 N N . GLY B 1 51 ? -3.6 26.344 1.015 1 94.88 51 GLY B N 1
ATOM 2590 C CA . GLY B 1 51 ? -3.945 27.672 0.528 1 94.88 51 GLY B CA 1
ATOM 2591 C C . GLY B 1 51 ? -4.145 27.719 -0.975 1 94.88 51 GLY B C 1
ATOM 2592 O O . GLY B 1 51 ? -4.254 28.797 -1.556 1 94.88 51 GLY B O 1
ATOM 2593 N N . LEU B 1 52 ? -4.164 26.594 -1.585 1 93.75 52 LEU B N 1
ATOM 2594 C CA . LEU B 1 52 ? -4.355 26.5 -3.027 1 93.75 52 LEU B CA 1
ATOM 2595 C C . LEU B 1 52 ? -5.832 26.594 -3.391 1 93.75 52 LEU B C 1
ATOM 2597 O O . LEU B 1 52 ? -6.18 26.812 -4.551 1 93.75 52 LEU B O 1
ATOM 2601 N N . LEU B 1 53 ? -6.672 26.375 -2.393 1 94.62 53 LEU B N 1
ATOM 2602 C CA . LEU B 1 53 ? -8.117 26.484 -2.521 1 94.62 53 LEU B CA 1
ATOM 2603 C C . LEU B 1 53 ? -8.727 27.219 -1.339 1 94.62 53 LEU B C 1
ATOM 2605 O O . LEU B 1 53 ? -8.438 26.906 -0.183 1 94.62 53 LEU B O 1
ATOM 2609 N N . ARG B 1 54 ? -9.461 28.25 -1.595 1 94.5 54 ARG B N 1
ATOM 2610 C CA . ARG B 1 54 ? -10.148 28.969 -0.521 1 94.5 54 ARG B CA 1
ATOM 2611 C C . ARG B 1 54 ? -11.414 28.219 -0.103 1 94.5 54 ARG B C 1
ATOM 2613 O O . ARG B 1 54 ? -12.25 27.891 -0.944 1 94.5 54 ARG B O 1
ATOM 2620 N N . PRO B 1 55 ? -11.555 27.969 1.099 1 96.88 55 PRO B N 1
ATOM 2621 C CA . PRO B 1 55 ? -12.758 27.25 1.525 1 96.88 55 PRO B CA 1
ATOM 2622 C C . PRO B 1 55 ? -14.031 28.062 1.348 1 96.88 55 PRO B C 1
ATOM 2624 O O . PRO B 1 55 ? -14.008 29.297 1.519 1 96.88 55 PRO B O 1
ATOM 2627 N N . THR B 1 56 ? -15.125 27.391 1.059 1 97.44 56 THR B N 1
ATOM 2628 C CA . THR B 1 56 ? -16.422 28.031 0.915 1 97.44 56 THR B CA 1
ATOM 2629 C C . THR B 1 56 ? -16.938 28.547 2.262 1 97.44 56 THR B C 1
ATOM 2631 O O . THR B 1 56 ? -17.531 29.625 2.338 1 97.44 56 THR B O 1
ATOM 2634 N N . GLU B 1 57 ? -16.719 27.797 3.262 1 97.31 57 GLU B N 1
ATOM 2635 C CA . GLU B 1 57 ? -17.094 28.125 4.633 1 97.31 57 GLU B CA 1
ATOM 2636 C C . GLU B 1 57 ? -15.969 27.766 5.609 1 97.31 57 GLU B C 1
ATOM 2638 O O . GLU B 1 57 ? -15.133 26.922 5.309 1 97.31 57 GLU B O 1
ATOM 2643 N N . GLY B 1 58 ? -15.938 28.5 6.66 1 97.06 58 GLY B N 1
ATOM 2644 C CA . GLY B 1 58 ? -14.953 28.203 7.691 1 97.06 58 GLY B CA 1
ATOM 2645 C C . GLY B 1 58 ? -13.602 28.828 7.414 1 97.06 58 GLY B C 1
ATOM 2646 O O . GLY B 1 58 ? -13.492 29.781 6.641 1 97.06 58 GLY B O 1
ATOM 2647 N N . ALA B 1 59 ? -12.594 28.344 8.203 1 96.31 59 ALA B N 1
ATOM 2648 C CA . ALA B 1 59 ? -11.258 28.922 8.062 1 96.31 59 ALA B CA 1
ATOM 2649 C C . ALA B 1 59 ? -10.18 27.922 8.484 1 96.31 59 ALA B C 1
ATOM 2651 O O . ALA B 1 59 ? -10.461 26.969 9.227 1 96.31 59 ALA B O 1
ATOM 2652 N N . VAL B 1 60 ? -9.031 28.203 7.91 1 95.88 60 VAL B N 1
ATOM 2653 C CA . VAL B 1 60 ? -7.867 27.406 8.273 1 95.88 60 VAL B CA 1
ATOM 2654 C C . VAL B 1 60 ? -6.711 28.328 8.664 1 95.88 60 VAL B C 1
ATOM 2656 O O . VAL B 1 60 ? -6.551 29.406 8.086 1 95.88 60 VAL B O 1
ATOM 2659 N N . ARG B 1 61 ? -6.016 27.906 9.672 1 95.06 61 ARG B N 1
ATOM 2660 C CA . ARG B 1 61 ? -4.781 28.578 10.07 1 95.06 61 ARG B CA 1
ATOM 2661 C C . ARG B 1 61 ? -3.635 27.578 10.195 1 95.06 61 ARG B C 1
ATOM 2663 O O . ARG B 1 61 ? -3.797 26.516 10.789 1 95.06 61 ARG B O 1
ATOM 2670 N N . LEU B 1 62 ? -2.562 27.844 9.625 1 94.25 62 LEU B N 1
ATOM 2671 C CA . LEU B 1 62 ? -1.329 27.078 9.758 1 94.25 62 LEU B CA 1
ATOM 2672 C C . LEU B 1 62 ? -0.246 27.906 10.445 1 94.25 62 LEU B C 1
ATOM 2674 O O . LEU B 1 62 ? 0.122 28.969 9.961 1 94.25 62 LEU B O 1
ATOM 2678 N N . SER B 1 63 ? 0.182 27.438 11.516 1 90.06 63 SER B N 1
ATOM 2679 C CA . SER B 1 63 ? 1.102 28.203 12.352 1 90.06 63 SER B CA 1
ATOM 2680 C C . SER B 1 63 ? 0.567 29.609 12.625 1 90.06 63 SER B C 1
ATOM 2682 O O . SER B 1 63 ? 1.302 30.578 12.508 1 90.06 63 SER B O 1
ATOM 2684 N N . GLY B 1 64 ? -0.694 29.672 12.719 1 90.31 64 GLY B N 1
ATOM 2685 C CA . GLY B 1 64 ? -1.365 30.922 13.078 1 90.31 64 GLY B CA 1
ATOM 2686 C C . GLY B 1 64 ? -1.626 31.828 11.898 1 90.31 64 GLY B C 1
ATOM 2687 O O . GLY B 1 64 ? -2.221 32.906 12.047 1 90.31 64 GLY B O 1
ATOM 2688 N N . ARG B 1 65 ? -1.251 31.438 10.766 1 91.69 65 ARG B N 1
ATOM 2689 C CA . ARG B 1 65 ? -1.353 32.281 9.586 1 91.69 65 ARG B CA 1
ATOM 2690 C C . ARG B 1 65 ? -2.367 31.719 8.594 1 91.69 65 ARG B C 1
ATOM 2692 O O . ARG B 1 65 ? -2.641 30.516 8.594 1 91.69 65 ARG B O 1
ATOM 2699 N N . ASP B 1 66 ? -2.904 32.594 7.852 1 92.56 66 ASP B N 1
ATOM 2700 C CA . ASP B 1 66 ? -3.73 32.188 6.719 1 92.56 66 ASP B CA 1
ATOM 2701 C C . ASP B 1 66 ? -2.869 31.656 5.578 1 92.56 66 ASP B C 1
ATOM 2703 O O . ASP B 1 66 ? -2.059 32.375 5.008 1 92.56 66 ASP B O 1
ATOM 2707 N N . PRO B 1 67 ? -3.121 30.422 5.195 1 90.81 67 PRO B N 1
ATOM 2708 C CA . PRO B 1 67 ? -2.258 29.844 4.16 1 90.81 67 PRO B CA 1
ATOM 2709 C C . PRO B 1 67 ? -2.475 30.484 2.789 1 90.81 67 PRO B C 1
ATOM 2711 O O . PRO B 1 67 ? -1.611 30.375 1.914 1 90.81 67 PRO B O 1
ATOM 2714 N N . ALA B 1 68 ? -3.586 31.062 2.588 1 87.94 68 ALA B N 1
ATOM 2715 C CA . ALA B 1 68 ? -3.873 31.703 1.308 1 87.94 68 ALA B CA 1
ATOM 2716 C C . ALA B 1 68 ? -3.252 33.094 1.24 1 87.94 68 ALA B C 1
ATOM 2718 O O . ALA B 1 68 ? -3.191 33.719 0.169 1 87.94 68 ALA B O 1
ATOM 2719 N N . GLY B 1 69 ? -2.779 33.531 2.314 1 86.62 69 GLY B N 1
ATOM 2720 C CA . GLY B 1 69 ? -2.137 34.844 2.359 1 86.62 69 GLY B CA 1
ATOM 2721 C C . GLY B 1 69 ? -0.662 34.812 2.006 1 86.62 69 GLY B C 1
ATOM 2722 O O . GLY B 1 69 ? -0.062 33.719 1.972 1 86.62 69 GLY B O 1
ATOM 2723 N N . ALA B 1 70 ? -0.035 35.906 1.699 1 80.94 70 ALA B N 1
ATOM 2724 C CA . ALA B 1 70 ? 1.363 36.031 1.292 1 80.94 70 ALA B CA 1
ATOM 2725 C C . ALA B 1 70 ? 2.293 35.438 2.354 1 80.94 70 ALA B C 1
ATOM 2727 O O . ALA B 1 70 ? 3.23 34.719 2.033 1 80.94 70 ALA B O 1
ATOM 2728 N N . GLU B 1 71 ? 1.914 35.688 3.545 1 81.56 71 GLU B N 1
ATOM 2729 C CA . GLU B 1 71 ? 2.77 35.25 4.637 1 81.56 71 GLU B CA 1
ATOM 2730 C C . GLU B 1 71 ? 2.604 33.75 4.875 1 81.56 71 GLU B C 1
ATOM 2732 O O . GLU B 1 71 ? 3.514 33.094 5.383 1 81.56 71 GLU B O 1
ATOM 2737 N N . GLY B 1 72 ? 1.467 33.25 4.523 1 83.19 72 GLY B N 1
ATOM 2738 C CA . GLY B 1 72 ? 1.162 31.828 4.766 1 83.19 72 GLY B CA 1
ATOM 2739 C C . GLY B 1 72 ? 1.762 30.906 3.729 1 83.19 72 GLY B C 1
ATOM 2740 O O . GLY B 1 72 ? 2.17 29.781 4.047 1 83.19 72 GLY B O 1
ATOM 2741 N N . LEU B 1 73 ? 1.965 31.406 2.586 1 81.69 73 LEU B N 1
ATOM 2742 C CA . LEU B 1 73 ? 2.445 30.594 1.475 1 81.69 73 LEU B CA 1
ATOM 2743 C C . LEU B 1 73 ? 3.871 30.109 1.726 1 81.69 73 LEU B C 1
ATOM 2745 O O . LEU B 1 73 ? 4.227 28.984 1.366 1 81.69 73 LEU B O 1
ATOM 2749 N N . ALA B 1 74 ? 4.598 30.938 2.416 1 83.75 74 ALA B N 1
ATOM 2750 C CA . ALA B 1 74 ? 5.996 30.625 2.682 1 83.75 74 ALA B CA 1
ATOM 2751 C C . ALA B 1 74 ? 6.113 29.562 3.783 1 83.75 74 ALA B C 1
ATOM 2753 O O . ALA B 1 74 ? 7.137 28.891 3.891 1 83.75 74 ALA B O 1
ATOM 2754 N N . THR B 1 75 ? 5.047 29.438 4.496 1 87.31 75 THR B N 1
ATOM 2755 C CA . THR B 1 75 ? 5.141 28.609 5.688 1 87.31 75 THR B CA 1
ATOM 2756 C C . THR B 1 75 ? 4.59 27.203 5.418 1 87.31 75 THR B C 1
ATOM 2758 O O . THR B 1 75 ? 4.637 26.344 6.289 1 87.31 75 THR B O 1
ATOM 2761 N N . VAL B 1 76 ? 4.164 26.984 4.191 1 93.5 76 VAL B N 1
ATOM 2762 C CA . VAL B 1 76 ? 3.58 25.688 3.859 1 93.5 76 VAL B CA 1
ATOM 2763 C C . VAL B 1 76 ? 4.234 25.141 2.596 1 93.5 76 VAL B C 1
ATOM 2765 O O . VAL B 1 76 ? 4.477 25.891 1.64 1 93.5 76 VAL B O 1
ATOM 2768 N N . ALA B 1 77 ? 4.605 23.906 2.609 1 95.06 77 ALA B N 1
ATOM 2769 C CA . ALA B 1 77 ? 5.02 23.172 1.414 1 95.06 77 ALA B CA 1
ATOM 2770 C C . ALA B 1 77 ? 4.004 22.094 1.053 1 95.06 77 ALA B C 1
ATOM 2772 O O . ALA B 1 77 ? 3.521 21.375 1.928 1 95.06 77 ALA B O 1
ATOM 2773 N N . PHE B 1 78 ? 3.66 22.078 -0.167 1 96.06 78 PHE B N 1
ATOM 2774 C CA . PHE B 1 78 ? 2.689 21.109 -0.656 1 96.06 78 PHE B CA 1
ATOM 2775 C C . PHE B 1 78 ? 3.281 20.266 -1.781 1 96.06 78 PHE B C 1
ATOM 2777 O O . PHE B 1 78 ? 3.885 20.812 -2.713 1 96.06 78 PHE B O 1
ATOM 2784 N N . LEU B 1 79 ? 3.17 18.953 -1.61 1 96.38 79 LEU B N 1
ATOM 2785 C CA . LEU B 1 79 ? 3.541 18.016 -2.664 1 96.38 79 LEU B CA 1
ATOM 2786 C C . LEU B 1 79 ? 2.332 17.203 -3.129 1 96.38 79 LEU B C 1
ATOM 2788 O O . LEU B 1 79 ? 1.785 16.406 -2.367 1 96.38 79 LEU B O 1
ATOM 2792 N N . ALA B 1 80 ? 1.968 17.375 -4.398 1 94.56 80 ALA B N 1
ATOM 2793 C CA . ALA B 1 80 ? 0.833 16.672 -4.996 1 94.56 80 ALA B CA 1
ATOM 2794 C C . ALA B 1 80 ? 1.199 15.234 -5.34 1 94.56 80 ALA B C 1
ATOM 2796 O O . ALA B 1 80 ? 2.379 14.898 -5.465 1 94.56 80 ALA B O 1
ATOM 2797 N N . GLN B 1 81 ? 0.187 14.43 -5.492 1 87.44 81 GLN B N 1
ATOM 2798 C CA . GLN B 1 81 ? 0.362 13.016 -5.816 1 87.44 81 GLN B CA 1
ATOM 2799 C C . GLN B 1 81 ? 1.129 12.844 -7.125 1 87.44 81 GLN B C 1
ATOM 2801 O O . GLN B 1 81 ? 1.934 11.922 -7.258 1 87.44 81 GLN B O 1
ATOM 2806 N N . SER B 1 82 ? 0.878 13.648 -8.086 1 83.69 82 SER B N 1
ATOM 2807 C CA . SER B 1 82 ? 1.487 13.539 -9.414 1 83.69 82 SER B CA 1
ATOM 2808 C C . SER B 1 82 ? 2.971 13.891 -9.367 1 83.69 82 SER B C 1
ATOM 2810 O O . SER B 1 82 ? 3.713 13.586 -10.305 1 83.69 82 SER B O 1
ATOM 2812 N N . LYS B 1 83 ? 3.4 14.531 -8.305 1 82 83 LYS B N 1
ATOM 2813 C CA . LYS B 1 83 ? 4.789 14.961 -8.156 1 82 83 LYS B CA 1
ATOM 2814 C C . LYS B 1 83 ? 5.266 15.703 -9.406 1 82 83 LYS B C 1
ATOM 2816 O O . LYS B 1 83 ? 6.242 15.297 -10.039 1 82 83 LYS B O 1
ATOM 2821 N N . PRO B 1 84 ? 4.652 16.797 -9.625 1 83.06 84 PRO B N 1
ATOM 2822 C CA . PRO B 1 84 ? 4.879 17.438 -10.93 1 83.06 84 PRO B CA 1
ATOM 2823 C C . PRO B 1 84 ? 6.305 17.969 -11.086 1 83.06 84 PRO B C 1
ATOM 2825 O O . PRO B 1 84 ? 6.691 18.922 -10.398 1 83.06 84 PRO B O 1
ATOM 2828 N N . LEU B 1 85 ? 7.105 17.312 -11.758 1 90.75 85 LEU B N 1
ATOM 2829 C CA . LEU B 1 85 ? 8.43 17.719 -12.219 1 90.75 85 LEU B CA 1
ATOM 2830 C C . LEU B 1 85 ? 8.492 17.766 -13.742 1 90.75 85 LEU B C 1
ATOM 2832 O O . LEU B 1 85 ? 7.918 16.891 -14.406 1 90.75 85 LEU B O 1
ATOM 2836 N N . TYR B 1 86 ? 9.102 18.766 -14.195 1 91.25 86 TYR B N 1
ATOM 2837 C CA . TYR B 1 86 ? 9.219 18.891 -15.648 1 91.25 86 TYR B CA 1
ATOM 2838 C C . TYR B 1 86 ? 10.211 17.875 -16.203 1 91.25 86 TYR B C 1
ATOM 2840 O O . TYR B 1 86 ? 11.414 17.969 -15.93 1 91.25 86 TYR B O 1
ATOM 2848 N N . PRO B 1 87 ? 9.758 17.031 -17.031 1 93.69 87 PRO B N 1
ATOM 2849 C CA . PRO B 1 87 ? 10.602 15.922 -17.453 1 93.69 87 PRO B CA 1
ATOM 2850 C C . PRO B 1 87 ? 11.828 16.391 -18.25 1 93.69 87 PRO B C 1
ATOM 2852 O O . PRO B 1 87 ? 12.852 15.703 -18.266 1 93.69 87 PRO B O 1
ATOM 2855 N N . ARG B 1 88 ? 11.734 17.516 -18.922 1 95.31 88 ARG B N 1
ATOM 2856 C CA . ARG B 1 88 ? 12.82 17.984 -19.766 1 95.31 88 ARG B CA 1
ATOM 2857 C C . ARG B 1 88 ? 13.867 18.734 -18.953 1 95.31 88 ARG B C 1
ATOM 2859 O O . ARG B 1 88 ? 14.961 19.016 -19.438 1 95.31 88 ARG B O 1
ATOM 2866 N N . PHE B 1 89 ? 13.516 19.078 -17.703 1 96.31 89 PHE B N 1
ATOM 2867 C CA . PHE B 1 89 ? 14.469 19.719 -16.812 1 96.31 89 PHE B CA 1
ATOM 2868 C C . PHE B 1 89 ? 15.477 18.703 -16.281 1 96.31 89 PHE B C 1
ATOM 2870 O O . PHE B 1 89 ? 15.156 17.531 -16.094 1 96.31 89 PHE B O 1
ATOM 2877 N N . THR B 1 90 ? 16.656 19.203 -16.109 1 97.75 90 THR B N 1
ATOM 2878 C CA . THR B 1 90 ? 17.578 18.453 -15.266 1 97.75 90 THR B CA 1
ATOM 2879 C C . THR B 1 90 ? 17.25 18.641 -13.789 1 97.75 90 THR B C 1
ATOM 2881 O O . THR B 1 90 ? 16.469 19.531 -13.438 1 97.75 90 THR B O 1
ATOM 2884 N N . VAL B 1 91 ? 17.812 17.797 -12.984 1 97.94 91 VAL B N 1
ATOM 2885 C CA . VAL B 1 91 ? 17.656 17.953 -11.547 1 97.94 91 VAL B CA 1
ATOM 2886 C C . VAL B 1 91 ? 18.156 19.328 -11.117 1 97.94 91 VAL B C 1
ATOM 2888 O O . VAL B 1 91 ? 17.516 20.016 -10.328 1 97.94 91 VAL B O 1
ATOM 2891 N N . ASP B 1 92 ? 19.188 19.734 -11.68 1 97.69 92 ASP B N 1
ATOM 2892 C CA . ASP B 1 92 ? 19.75 21.047 -11.383 1 97.69 92 ASP B CA 1
ATOM 2893 C C . ASP B 1 92 ? 18.797 22.172 -11.797 1 97.69 92 ASP B C 1
ATOM 2895 O O . ASP B 1 92 ? 18.672 23.172 -11.094 1 97.69 92 ASP B O 1
ATOM 2899 N N . ASP B 1 93 ? 18.234 22.031 -12.945 1 97.5 93 ASP B N 1
ATOM 2900 C CA . ASP B 1 93 ? 17.25 23.016 -13.391 1 97.5 93 ASP B CA 1
ATOM 2901 C C . ASP B 1 93 ? 16.109 23.156 -12.383 1 97.5 93 ASP B C 1
ATOM 2903 O O . ASP B 1 93 ? 15.688 24.266 -12.062 1 97.5 93 ASP B O 1
ATOM 2907 N N . ALA B 1 94 ? 15.68 22.031 -11.914 1 97 94 ALA B N 1
ATOM 2908 C CA . ALA B 1 94 ? 14.586 22.031 -10.945 1 97 94 ALA B CA 1
ATOM 2909 C C . ALA B 1 94 ? 14.992 22.734 -9.648 1 97 94 ALA B C 1
ATOM 2911 O O . ALA B 1 94 ? 14.219 23.516 -9.094 1 97 94 ALA B O 1
ATOM 2912 N N . VAL B 1 95 ? 16.172 22.469 -9.234 1 97.31 95 VAL B N 1
ATOM 2913 C CA . VAL B 1 95 ? 16.688 23.094 -8.016 1 97.31 95 VAL B CA 1
ATOM 2914 C C . VAL B 1 95 ? 16.781 24.609 -8.195 1 97.31 95 VAL B C 1
ATOM 2916 O O . VAL B 1 95 ? 16.328 25.359 -7.336 1 97.31 95 VAL B O 1
ATOM 2919 N N . ARG B 1 96 ? 17.297 25.016 -9.266 1 96.38 96 ARG B N 1
ATOM 2920 C CA . ARG B 1 96 ? 17.438 26.438 -9.547 1 96.38 96 ARG B CA 1
ATOM 2921 C C . ARG B 1 96 ? 16.078 27.125 -9.602 1 96.38 96 ARG B C 1
ATOM 2923 O O . ARG B 1 96 ? 15.898 28.219 -9.062 1 96.38 96 ARG B O 1
ATOM 2930 N N . PHE B 1 97 ? 15.227 26.438 -10.312 1 95.12 97 PHE B N 1
ATOM 2931 C CA . PHE B 1 97 ? 13.867 26.953 -10.438 1 95.12 97 PHE B CA 1
ATOM 2932 C C . PHE B 1 97 ? 13.25 27.188 -9.062 1 95.12 97 PHE B C 1
ATOM 2934 O O . PHE B 1 97 ? 12.703 28.25 -8.789 1 95.12 97 PHE B O 1
ATOM 2941 N N . CYS B 1 98 ? 13.367 26.203 -8.172 1 94.44 98 CYS B N 1
ATOM 2942 C CA . CYS B 1 98 ? 12.797 26.297 -6.832 1 94.44 98 CYS B CA 1
ATOM 2943 C C . CYS B 1 98 ? 13.5 27.359 -6.008 1 94.44 98 CYS B C 1
ATOM 2945 O O . CYS B 1 98 ? 12.852 28.094 -5.246 1 94.44 98 CYS B O 1
ATOM 2947 N N . ARG B 1 99 ? 14.758 27.484 -6.148 1 94.94 99 ARG B N 1
ATOM 2948 C CA . ARG B 1 99 ? 15.523 28.5 -5.441 1 94.94 99 ARG B CA 1
ATOM 2949 C C . ARG B 1 99 ? 15.031 29.891 -5.793 1 94.94 99 ARG B C 1
ATOM 2951 O O . ARG B 1 99 ? 14.898 30.75 -4.918 1 94.94 99 ARG B O 1
ATOM 2958 N N . GLU B 1 100 ? 14.758 30.078 -7 1 94.31 100 GLU B N 1
ATOM 2959 C CA . GLU B 1 100 ? 14.328 31.406 -7.473 1 94.31 100 GLU B CA 1
ATOM 2960 C C . GLU B 1 100 ? 12.938 31.75 -6.953 1 94.31 100 GLU B C 1
ATOM 2962 O O . GLU B 1 100 ? 12.625 32.938 -6.75 1 94.31 100 GLU B O 1
ATOM 2967 N N . LEU B 1 101 ? 12.172 30.75 -6.77 1 89.38 101 LEU B N 1
ATOM 2968 C CA . LEU B 1 101 ? 10.773 30.984 -6.426 1 89.38 101 LEU B CA 1
ATOM 2969 C C . LEU B 1 101 ? 10.578 30.984 -4.914 1 89.38 101 LEU B C 1
ATOM 2971 O O . LEU B 1 101 ? 9.531 31.406 -4.418 1 89.38 101 LEU B O 1
ATOM 2975 N N . ASN B 1 102 ? 11.516 30.531 -4.188 1 90.44 102 ASN B N 1
ATOM 2976 C CA . ASN B 1 102 ? 11.398 30.406 -2.74 1 90.44 102 ASN B CA 1
ATOM 2977 C C . ASN B 1 102 ? 12.539 31.109 -2.02 1 90.44 102 ASN B C 1
ATOM 2979 O O . ASN B 1 102 ? 13.656 30.594 -1.946 1 90.44 102 ASN B O 1
ATOM 2983 N N . PRO B 1 103 ? 12.305 32.156 -1.356 1 85.38 103 PRO B N 1
ATOM 2984 C CA . PRO B 1 103 ? 13.344 33 -0.735 1 85.38 103 PRO B CA 1
ATOM 2985 C C . PRO B 1 103 ? 14.102 32.25 0.368 1 85.38 103 PRO B C 1
ATOM 2987 O O . PRO B 1 103 ? 15.258 32.562 0.652 1 85.38 103 PRO B O 1
ATOM 2990 N N . ARG B 1 104 ? 13.539 31.328 0.977 1 88.81 104 ARG B N 1
ATOM 2991 C CA . ARG B 1 104 ? 14.18 30.625 2.086 1 88.81 104 ARG B CA 1
ATOM 2992 C C . ARG B 1 104 ? 14.68 29.25 1.649 1 88.81 104 ARG B C 1
ATOM 2994 O O . ARG B 1 104 ? 14.992 28.406 2.488 1 88.81 104 ARG B O 1
ATOM 3001 N N . PHE B 1 105 ? 14.805 29.109 0.438 1 94.31 105 PHE B N 1
ATOM 3002 C CA . PHE B 1 105 ? 15.172 27.812 -0.118 1 94.31 105 PHE B CA 1
ATOM 3003 C C . PHE B 1 105 ? 16.547 27.391 0.39 1 94.31 105 PHE B C 1
ATOM 3005 O O . PHE B 1 105 ? 17.516 28.156 0.321 1 94.31 105 PHE B O 1
ATOM 3012 N N . ASP B 1 106 ? 16.656 26.219 0.87 1 95.62 106 ASP B N 1
ATOM 3013 C CA . ASP B 1 106 ? 17.891 25.672 1.427 1 95.62 106 ASP B CA 1
ATOM 3014 C C . ASP B 1 106 ? 18.656 24.859 0.378 1 95.62 106 ASP B C 1
ATOM 3016 O O . ASP B 1 106 ? 18.625 23.625 0.393 1 95.62 106 ASP B O 1
ATOM 3020 N N . GLU B 1 107 ? 19.406 25.547 -0.377 1 95.75 107 GLU B N 1
ATOM 3021 C CA . GLU B 1 107 ? 20.109 24.906 -1.474 1 95.75 107 GLU B CA 1
ATOM 3022 C C . GLU B 1 107 ? 21.188 23.969 -0.951 1 95.75 107 GLU B C 1
ATOM 3024 O O . GLU B 1 107 ? 21.344 22.844 -1.447 1 95.75 107 GLU B O 1
ATOM 3029 N N . PRO B 1 108 ? 21.938 24.359 0.064 1 95.81 108 PRO B N 1
ATOM 3030 C CA . PRO B 1 108 ? 22.938 23.422 0.602 1 95.81 108 PRO B CA 1
ATOM 3031 C C . PRO B 1 108 ? 22.312 22.094 1.052 1 95.81 108 PRO B C 1
ATOM 3033 O O . PRO B 1 108 ? 22.844 21.031 0.746 1 95.81 108 PRO B O 1
ATOM 3036 N N . PHE B 1 109 ? 21.25 22.234 1.726 1 95.81 109 PHE B N 1
ATOM 3037 C CA . PHE B 1 109 ? 20.516 21.031 2.127 1 95.81 109 PHE B CA 1
ATOM 3038 C C . PHE B 1 109 ? 20.172 20.188 0.914 1 95.81 109 PHE B C 1
ATOM 3040 O O . PHE B 1 109 ? 20.344 18.969 0.931 1 95.81 109 PHE B O 1
ATOM 3047 N N . THR B 1 110 ? 19.641 20.781 -0.119 1 96.88 110 THR B N 1
ATOM 3048 C CA . THR B 1 110 ? 19.203 20.109 -1.331 1 96.88 110 THR B CA 1
ATOM 3049 C C . THR B 1 110 ? 20.359 19.344 -1.981 1 96.88 110 THR B C 1
ATOM 3051 O O . THR B 1 110 ? 20.234 18.156 -2.281 1 96.88 110 THR B O 1
ATOM 3054 N N . ARG B 1 111 ? 21.438 20 -2.135 1 96.12 111 ARG B N 1
ATOM 3055 C CA . ARG B 1 111 ? 22.594 19.422 -2.801 1 96.12 111 ARG B CA 1
ATOM 3056 C C . ARG B 1 111 ? 23.172 18.266 -1.981 1 96.12 111 ARG B C 1
ATOM 3058 O O . ARG B 1 111 ? 23.5 17.219 -2.527 1 96.12 111 ARG B O 1
ATOM 3065 N N . ASP B 1 112 ? 23.281 18.484 -0.762 1 96.06 112 ASP B N 1
ATOM 3066 C CA . ASP B 1 112 ? 23.797 17.438 0.126 1 96.06 112 ASP B CA 1
ATOM 3067 C C . ASP B 1 112 ? 22.906 16.203 0.072 1 96.06 112 ASP B C 1
ATOM 3069 O O . ASP B 1 112 ? 23.422 15.078 -0.072 1 96.06 112 ASP B O 1
ATOM 3073 N N . ARG B 1 113 ? 21.656 16.406 0.152 1 94.62 113 ARG B N 1
ATOM 3074 C CA . ARG B 1 113 ? 20.703 15.297 0.164 1 94.62 113 ARG B CA 1
ATOM 3075 C C . ARG B 1 113 ? 20.703 14.555 -1.17 1 94.62 113 ARG B C 1
ATOM 3077 O O . ARG B 1 113 ? 20.75 13.328 -1.204 1 94.62 113 ARG B O 1
ATOM 3084 N N . LEU B 1 114 ? 20.672 15.258 -2.252 1 96.62 114 LEU B N 1
ATOM 3085 C CA . LEU B 1 114 ? 20.656 14.641 -3.57 1 96.62 114 LEU B CA 1
ATOM 3086 C C . LEU B 1 114 ? 21.969 13.883 -3.82 1 96.62 114 LEU B C 1
ATOM 3088 O O . LEU B 1 114 ? 21.969 12.828 -4.457 1 96.62 114 LEU B O 1
ATOM 3092 N N . ASP B 1 115 ? 23.062 14.406 -3.305 1 95.62 115 ASP B N 1
ATOM 3093 C CA . ASP B 1 115 ? 24.344 13.727 -3.402 1 95.62 115 ASP B CA 1
ATOM 3094 C C . ASP B 1 115 ? 24.344 12.414 -2.625 1 95.62 115 ASP B C 1
ATOM 3096 O O . ASP B 1 115 ? 24.797 11.383 -3.125 1 95.62 115 ASP B O 1
ATOM 3100 N N . ARG B 1 116 ? 23.828 12.461 -1.469 1 92.75 116 ARG B N 1
ATOM 3101 C CA . ARG B 1 116 ? 23.734 11.258 -0.642 1 92.75 116 ARG B CA 1
ATOM 3102 C C . ARG B 1 116 ? 22.875 10.195 -1.317 1 92.75 116 ARG B C 1
ATOM 3104 O O . ARG B 1 116 ? 23.125 9 -1.163 1 92.75 116 ARG B O 1
ATOM 3111 N N . LEU B 1 117 ? 21.922 10.656 -2.068 1 93.62 117 LEU B N 1
ATOM 3112 C CA . LEU B 1 117 ? 21.016 9.75 -2.764 1 93.62 117 LEU B CA 1
ATOM 3113 C C . LEU B 1 117 ? 21.594 9.32 -4.105 1 93.62 117 LEU B C 1
ATOM 3115 O O . LEU B 1 117 ? 20.969 8.539 -4.836 1 93.62 117 LEU B O 1
ATOM 3119 N N . GLU B 1 118 ? 22.719 9.891 -4.418 1 94.56 118 GLU B N 1
ATOM 3120 C CA . GLU B 1 118 ? 23.438 9.594 -5.656 1 94.56 118 GLU B CA 1
ATOM 3121 C C . GLU B 1 118 ? 22.578 9.914 -6.879 1 94.56 118 GLU B C 1
ATOM 3123 O O . GLU B 1 118 ? 22.547 9.148 -7.836 1 94.56 118 GLU B O 1
ATOM 3128 N N . ILE B 1 119 ? 21.859 11.008 -6.809 1 96.44 119 ILE B N 1
ATOM 3129 C CA . ILE B 1 119 ? 21.094 11.508 -7.941 1 96.44 119 ILE B CA 1
ATOM 3130 C C . ILE B 1 119 ? 21.859 12.617 -8.648 1 96.44 119 ILE B C 1
ATOM 3132 O O . ILE B 1 119 ? 22.047 13.711 -8.094 1 96.44 119 ILE B O 1
ATOM 3136 N N . PRO B 1 120 ? 22.281 12.344 -9.828 1 95.94 120 PRO B N 1
ATOM 3137 C CA . PRO B 1 120 ? 23.125 13.328 -10.516 1 9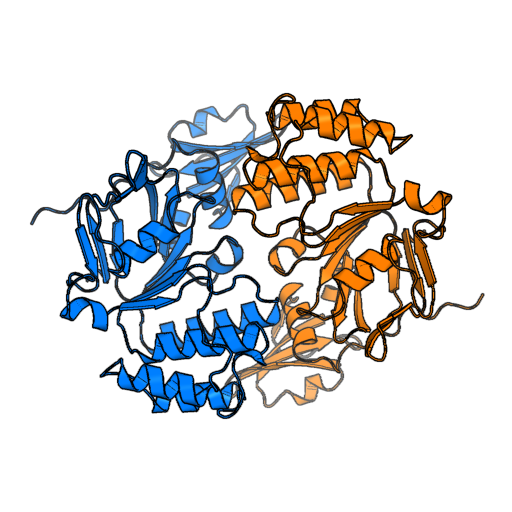5.94 120 PRO B CA 1
ATOM 3138 C C . PRO B 1 120 ? 22.375 14.617 -10.859 1 95.94 120 PRO B C 1
ATOM 3140 O O . PRO B 1 120 ? 21.25 14.57 -11.367 1 95.94 120 PRO B O 1
ATOM 3143 N N . ALA B 1 121 ? 23.031 15.688 -10.688 1 96.06 121 ALA B N 1
ATOM 3144 C CA . ALA B 1 121 ? 22.453 17 -10.914 1 96.06 121 ALA B CA 1
ATOM 3145 C C . ALA B 1 121 ? 22.141 17.219 -12.391 1 96.06 121 ALA B C 1
ATOM 3147 O O . ALA B 1 121 ? 21.172 17.891 -12.734 1 96.06 121 ALA B O 1
ATOM 3148 N N . ALA B 1 122 ? 22.906 16.625 -13.195 1 97 122 ALA B N 1
ATOM 3149 C CA . ALA B 1 122 ? 22.797 16.875 -14.633 1 97 122 ALA B CA 1
ATOM 3150 C C . ALA B 1 122 ? 21.797 15.93 -15.273 1 97 122 ALA B C 1
ATOM 3152 O O . ALA B 1 122 ? 21.406 16.125 -16.438 1 97 122 ALA B O 1
ATOM 3153 N N . GLN B 1 123 ? 21.328 15.039 -14.555 1 97 123 GLN B N 1
ATOM 3154 C CA . GLN B 1 123 ? 20.391 14.055 -15.102 1 97 123 GLN B CA 1
ATOM 3155 C C . GLN B 1 123 ? 19.031 14.68 -15.352 1 97 123 GLN B C 1
ATOM 3157 O O . GLN B 1 123 ? 18.531 15.445 -14.523 1 97 123 GLN B O 1
ATOM 3162 N N . ARG B 1 124 ? 18.5 14.367 -16.578 1 96.88 124 ARG B N 1
ATOM 3163 C CA . ARG B 1 124 ? 17.141 14.812 -16.875 1 96.88 124 ARG B CA 1
ATOM 3164 C C . ARG B 1 124 ? 16.125 14.086 -15.984 1 96.88 124 ARG B C 1
ATOM 3166 O O . ARG B 1 124 ? 16.234 12.883 -15.758 1 96.88 124 ARG B O 1
ATOM 3173 N N . ILE B 1 125 ? 15.109 14.75 -15.492 1 96.56 125 ILE B N 1
ATOM 3174 C CA . ILE B 1 125 ? 14.094 14.242 -14.586 1 96.56 125 ILE B CA 1
ATOM 3175 C C . ILE B 1 125 ? 13.336 13.086 -15.242 1 96.56 125 ILE B C 1
ATOM 3177 O O . ILE B 1 125 ? 13.031 12.086 -14.594 1 96.56 125 ILE B O 1
ATOM 3181 N N . GLY B 1 126 ? 13.047 13.242 -16.484 1 95.06 126 GLY B N 1
ATOM 3182 C CA . GLY B 1 126 ? 12.305 12.219 -17.203 1 95.06 126 GLY B CA 1
ATOM 3183 C C . GLY B 1 126 ? 13.023 10.883 -17.266 1 95.06 126 GLY B C 1
ATOM 3184 O O . GLY B 1 126 ? 12.414 9.859 -17.562 1 95.06 126 GLY B O 1
ATOM 3185 N N . ARG B 1 127 ? 14.289 10.844 -16.984 1 94.62 127 ARG B N 1
ATOM 3186 C CA . ARG B 1 127 ? 15.094 9.633 -17.062 1 94.62 127 ARG B CA 1
ATOM 3187 C C . ARG B 1 127 ? 15.266 8.992 -15.695 1 94.62 127 ARG B C 1
ATOM 3189 O O . ARG B 1 127 ? 15.836 7.906 -15.578 1 94.62 127 ARG B O 1
ATOM 3196 N N . LEU B 1 128 ? 14.781 9.648 -14.719 1 94.25 128 LEU B N 1
ATOM 3197 C CA . LEU B 1 128 ? 14.859 9.117 -13.367 1 94.25 128 LEU B CA 1
ATOM 3198 C C . LEU B 1 128 ? 13.836 8.016 -13.156 1 94.25 128 LEU B C 1
ATOM 3200 O O . LEU B 1 128 ? 12.766 8.023 -13.773 1 94.25 128 LEU B O 1
ATOM 3204 N N . SER B 1 129 ? 14.203 7.031 -12.328 1 90.12 129 SER B N 1
ATOM 3205 C CA . SER B 1 129 ? 13.211 6.062 -11.883 1 90.12 129 SER B CA 1
ATOM 3206 C C . SER B 1 129 ? 12.102 6.73 -11.07 1 90.12 129 SER B C 1
ATOM 3208 O O . SER B 1 129 ? 12.25 7.875 -10.641 1 90.12 129 SER B O 1
ATOM 3210 N N . GLY B 1 130 ? 10.984 6.059 -10.883 1 90.12 130 GLY B N 1
ATOM 3211 C CA . GLY B 1 130 ? 9.898 6.578 -10.062 1 90.12 130 GLY B CA 1
ATOM 3212 C C . GLY B 1 130 ? 10.344 6.949 -8.656 1 90.12 130 GLY B C 1
ATOM 3213 O O . GLY B 1 130 ? 9.969 8.008 -8.148 1 90.12 130 GLY B O 1
ATOM 3214 N N . GLY B 1 131 ? 11.141 6.078 -8.062 1 92.62 131 GLY B N 1
ATOM 3215 C CA . GLY B 1 131 ? 11.656 6.344 -6.73 1 92.62 131 GLY B CA 1
ATOM 3216 C C . GLY B 1 131 ? 12.57 7.559 -6.672 1 92.62 131 GLY B C 1
ATOM 3217 O O . GLY B 1 131 ? 12.477 8.367 -5.742 1 92.62 131 GLY B O 1
ATOM 3218 N N . GLN B 1 132 ? 13.414 7.707 -7.66 1 93.88 132 GLN B N 1
ATOM 3219 C CA . GLN B 1 132 ? 14.32 8.852 -7.723 1 93.88 132 GLN B CA 1
ATOM 3220 C C . GLN B 1 132 ? 13.547 10.156 -7.906 1 93.88 132 GLN B C 1
ATOM 3222 O O . GLN B 1 132 ? 13.859 11.164 -7.27 1 93.88 132 GLN B O 1
ATOM 3227 N N . ARG B 1 133 ? 12.609 10.102 -8.734 1 95.69 133 ARG B N 1
ATOM 3228 C CA . ARG B 1 133 ? 11.773 11.273 -8.969 1 95.69 133 ARG B CA 1
ATOM 3229 C C . ARG B 1 133 ? 11.055 11.695 -7.691 1 95.69 133 ARG B C 1
ATOM 3231 O O . ARG B 1 133 ? 10.984 12.883 -7.371 1 95.69 133 ARG B O 1
ATOM 3238 N N . ALA B 1 134 ? 10.516 10.711 -7.008 1 95.62 134 ALA B N 1
ATOM 3239 C CA . ALA B 1 134 ? 9.859 10.992 -5.734 1 95.62 134 ALA B CA 1
ATOM 3240 C C . ALA B 1 134 ? 10.828 11.625 -4.742 1 95.62 134 ALA B C 1
ATOM 3242 O O . ALA B 1 134 ? 10.469 12.562 -4.023 1 95.62 134 ALA B O 1
ATOM 3243 N N . GLN B 1 135 ? 12.039 11.156 -4.762 1 96.44 135 GLN B N 1
ATOM 3244 C CA . GLN B 1 135 ? 13.07 11.695 -3.881 1 96.44 135 GLN B CA 1
ATOM 3245 C C . GLN B 1 135 ? 13.398 13.141 -4.234 1 96.44 135 GLN B C 1
ATOM 3247 O O . GLN B 1 135 ? 13.547 13.984 -3.344 1 96.44 135 GLN B O 1
ATOM 3252 N N . VAL B 1 136 ? 13.461 13.406 -5.484 1 97.31 136 VAL B N 1
ATOM 3253 C CA . VAL B 1 136 ? 13.742 14.766 -5.93 1 97.31 136 VAL B CA 1
ATOM 3254 C C . VAL B 1 136 ? 12.602 15.695 -5.516 1 97.31 136 VAL B C 1
ATOM 3256 O O . VAL B 1 136 ? 12.836 16.734 -4.91 1 97.31 136 VAL B O 1
ATOM 3259 N N . ALA B 1 137 ? 11.398 15.281 -5.809 1 96.88 137 ALA B N 1
ATOM 3260 C CA . ALA B 1 137 ? 10.219 16.078 -5.473 1 96.88 137 ALA B CA 1
ATOM 3261 C C . ALA B 1 137 ? 10.156 16.359 -3.973 1 96.88 137 ALA B C 1
ATOM 3263 O O . ALA B 1 137 ? 9.922 17.5 -3.553 1 96.88 137 ALA B O 1
ATOM 3264 N N . LEU B 1 138 ? 10.375 15.336 -3.207 1 96.62 138 LEU B N 1
ATOM 3265 C CA . LEU B 1 138 ? 10.352 15.469 -1.755 1 96.62 138 LEU B CA 1
ATOM 3266 C C . LEU B 1 138 ? 11.453 16.406 -1.277 1 96.62 138 LEU B C 1
ATOM 3268 O O . LEU B 1 138 ? 11.227 17.25 -0.411 1 96.62 138 LEU B O 1
ATOM 3272 N N . THR B 1 139 ? 12.625 16.219 -1.816 1 97.06 139 THR B N 1
ATOM 3273 C CA . THR B 1 139 ? 13.758 17.062 -1.445 1 97.06 139 THR B CA 1
ATOM 3274 C C . THR B 1 139 ? 13.445 18.531 -1.694 1 97.06 139 THR B C 1
ATOM 3276 O O . THR B 1 139 ? 13.703 19.391 -0.835 1 97.06 139 THR B O 1
ATOM 3279 N N . LEU B 1 140 ? 12.891 18.812 -2.842 1 96.69 140 LEU B N 1
ATOM 3280 C CA . LEU B 1 140 ? 12.547 20.188 -3.189 1 96.69 140 LEU B CA 1
ATOM 3281 C C . LEU B 1 140 ? 11.492 20.734 -2.238 1 96.69 140 LEU B C 1
ATOM 3283 O O . LEU B 1 140 ? 11.578 21.891 -1.81 1 96.69 140 LEU B O 1
ATOM 3287 N N . ALA B 1 141 ? 10.555 19.922 -1.885 1 95.38 141 ALA B N 1
ATOM 3288 C CA . ALA B 1 141 ? 9.523 20.344 -0.94 1 95.38 141 ALA B CA 1
ATOM 3289 C C . ALA B 1 141 ? 10.125 20.641 0.43 1 95.38 141 ALA B C 1
ATOM 3291 O O . ALA B 1 141 ? 9.797 21.656 1.048 1 95.38 141 ALA B O 1
ATOM 3292 N N . LEU B 1 142 ? 11.031 19.828 0.886 1 96 142 LEU B N 1
ATOM 3293 C CA . LEU B 1 142 ? 11.648 19.969 2.199 1 96 142 LEU B CA 1
ATOM 3294 C C . LEU B 1 142 ? 12.586 21.172 2.227 1 96 142 LEU B C 1
ATOM 3296 O O . LEU B 1 142 ? 12.758 21.812 3.27 1 96 142 LEU B O 1
ATOM 3300 N N . ALA B 1 143 ? 13.094 21.5 1.1 1 96.25 143 ALA B N 1
ATOM 3301 C CA . ALA B 1 143 ? 14.078 22.562 0.999 1 96.25 143 ALA B CA 1
ATOM 3302 C C . ALA B 1 143 ? 13.414 23.938 1.136 1 96.25 143 ALA B C 1
ATOM 3304 O O . ALA B 1 143 ? 14.094 24.938 1.362 1 96.25 143 ALA B O 1
ATOM 3305 N N . LYS B 1 144 ? 12.188 23.984 0.908 1 94 144 LYS B N 1
ATOM 3306 C CA . LYS B 1 144 ? 11.438 25.219 1.052 1 94 144 LYS B CA 1
ATOM 3307 C C . LYS B 1 144 ? 11.508 25.75 2.484 1 94 144 LYS B C 1
ATOM 3309 O O . LYS B 1 144 ? 11.25 26.922 2.734 1 94 144 LYS B O 1
ATOM 3314 N N . ARG B 1 145 ? 11.766 24.844 3.473 1 92.31 145 ARG B N 1
ATOM 3315 C CA . ARG B 1 145 ? 11.883 25.141 4.895 1 92.31 145 ARG B CA 1
ATOM 3316 C C . ARG B 1 145 ? 10.562 25.672 5.457 1 92.31 145 ARG B C 1
ATOM 3318 O O . ARG B 1 145 ? 10.547 26.656 6.188 1 92.31 145 ARG B O 1
ATOM 3325 N N . ALA B 1 146 ? 9.531 25.078 5.023 1 92.31 146 ALA B N 1
ATOM 3326 C CA . ALA B 1 146 ? 8.219 25.391 5.578 1 92.31 146 ALA B CA 1
ATOM 3327 C C . ALA B 1 146 ? 8.023 24.734 6.941 1 92.31 146 ALA B C 1
ATOM 3329 O O . ALA B 1 146 ? 8.734 23.781 7.281 1 92.31 146 ALA B O 1
ATOM 3330 N N . ASP B 1 147 ? 7.039 25.297 7.68 1 89.19 147 ASP B N 1
ATOM 3331 C CA . ASP B 1 147 ? 6.723 24.766 9 1 89.19 147 ASP B CA 1
ATOM 3332 C C . ASP B 1 147 ? 5.832 23.516 8.891 1 89.19 147 ASP B C 1
ATOM 3334 O O . ASP B 1 147 ? 5.875 22.641 9.75 1 89.19 147 ASP B O 1
ATOM 3338 N N . VAL B 1 148 ? 5.043 23.547 7.918 1 95.94 148 VAL B N 1
ATOM 3339 C CA . VAL B 1 148 ? 4.086 22.469 7.684 1 95.94 148 VAL B CA 1
ATOM 3340 C C . VAL B 1 148 ? 4.277 21.906 6.281 1 95.94 148 VAL B C 1
ATOM 3342 O O . VAL B 1 148 ? 4.328 22.656 5.301 1 95.94 148 VAL B O 1
ATOM 3345 N N . ILE B 1 149 ? 4.438 20.609 6.223 1 97.25 149 ILE B N 1
ATOM 3346 C CA . ILE B 1 149 ? 4.582 19.922 4.945 1 97.25 149 ILE B CA 1
ATOM 3347 C C . ILE B 1 149 ? 3.348 19.047 4.684 1 97.25 149 ILE B C 1
ATOM 3349 O O . ILE B 1 149 ? 2.979 18.219 5.512 1 97.25 149 ILE B O 1
ATOM 3353 N N . LEU B 1 150 ? 2.668 19.312 3.594 1 98.06 150 LEU B N 1
ATOM 3354 C CA . LEU B 1 150 ? 1.483 18.578 3.172 1 98.06 150 LEU B CA 1
ATOM 3355 C C . LEU B 1 150 ? 1.798 17.688 1.974 1 98.06 150 LEU B C 1
ATOM 3357 O O . LEU B 1 150 ? 2.242 18.172 0.931 1 98.06 150 LEU B O 1
ATOM 3361 N N . LEU B 1 151 ? 1.581 16.406 2.125 1 97.88 151 LEU B N 1
ATOM 3362 C CA . LEU B 1 151 ? 1.926 15.445 1.087 1 97.88 151 LEU B CA 1
ATOM 3363 C C . LEU B 1 151 ? 0.704 14.633 0.673 1 97.88 151 LEU B C 1
ATOM 3365 O O . LEU B 1 151 ? 0.125 13.914 1.491 1 97.88 151 LEU B O 1
ATOM 3369 N N . ASP B 1 152 ? 0.354 14.75 -0.542 1 97.31 152 ASP B N 1
ATOM 3370 C CA . ASP B 1 152 ? -0.781 14 -1.076 1 97.31 152 ASP B CA 1
ATOM 3371 C C . ASP B 1 152 ? -0.323 12.703 -1.729 1 97.31 152 ASP B C 1
ATOM 3373 O O . ASP B 1 152 ? 0.093 12.695 -2.889 1 97.31 152 ASP B O 1
ATOM 3377 N N . GLU B 1 153 ? -0.432 11.57 -0.965 1 95.94 153 GLU B N 1
ATOM 3378 C CA . GLU B 1 153 ? -0.052 10.227 -1.405 1 95.94 153 GLU B CA 1
ATOM 3379 C C . GLU B 1 153 ? 1.372 10.211 -1.954 1 95.94 153 GLU B C 1
ATOM 3381 O O . GLU B 1 153 ? 1.604 9.766 -3.078 1 95.94 153 GLU B O 1
ATOM 3386 N N . PRO B 1 154 ? 2.332 10.531 -1.129 1 95.31 154 PRO B N 1
ATOM 3387 C CA . PRO B 1 154 ? 3.711 10.672 -1.604 1 95.31 154 PRO B CA 1
ATOM 3388 C C . PRO B 1 154 ? 4.32 9.344 -2.051 1 95.31 154 PRO B C 1
ATOM 3390 O O . PRO B 1 154 ? 5.281 9.336 -2.824 1 95.31 154 PRO B O 1
ATOM 3393 N N . MET B 1 155 ? 3.752 8.227 -1.612 1 94.44 155 MET B N 1
ATOM 3394 C CA . MET B 1 155 ? 4.344 6.93 -1.925 1 94.44 155 MET B CA 1
ATOM 3395 C C . MET B 1 155 ? 3.625 6.27 -3.096 1 94.44 155 MET B C 1
ATOM 3397 O O . MET B 1 155 ? 3.955 5.145 -3.479 1 94.44 155 MET B O 1
ATOM 3401 N N . ALA B 1 156 ? 2.701 6.957 -3.627 1 92 156 ALA B N 1
ATOM 3402 C CA . ALA B 1 156 ? 1.945 6.383 -4.738 1 92 156 ALA B CA 1
ATOM 3403 C C . ALA B 1 156 ? 2.871 5.992 -5.887 1 92 156 ALA B C 1
ATOM 3405 O O . ALA B 1 156 ? 3.814 6.719 -6.207 1 92 156 ALA B O 1
ATOM 3406 N N . ASP B 1 157 ? 2.658 4.797 -6.488 1 88.31 157 ASP B N 1
ATOM 3407 C CA . ASP B 1 157 ? 3.289 4.289 -7.703 1 88.31 157 ASP B CA 1
ATOM 3408 C C . ASP B 1 157 ? 4.746 3.906 -7.445 1 88.31 157 ASP B C 1
ATOM 3410 O O . ASP B 1 157 ? 5.516 3.697 -8.391 1 88.31 157 ASP B O 1
ATOM 3414 N N . LEU B 1 158 ? 5.148 3.91 -6.191 1 94.06 158 LEU B N 1
ATOM 3415 C CA . LEU B 1 158 ? 6.512 3.51 -5.867 1 94.06 158 LEU B CA 1
ATOM 3416 C C . LEU B 1 158 ? 6.59 2.012 -5.594 1 94.06 158 LEU B C 1
ATOM 3418 O O . LEU B 1 158 ? 5.625 1.416 -5.102 1 94.06 158 LEU B O 1
ATOM 3422 N N . ASP B 1 159 ? 7.715 1.421 -5.945 1 94.75 159 ASP B N 1
ATOM 3423 C CA . ASP B 1 159 ? 7.965 0.027 -5.59 1 94.75 159 ASP B CA 1
ATOM 3424 C C . ASP B 1 159 ? 8.336 -0.107 -4.117 1 94.75 159 ASP B C 1
ATOM 3426 O O . ASP B 1 159 ? 8.445 0.894 -3.404 1 94.75 159 ASP B O 1
ATOM 3430 N N . PRO B 1 160 ? 8.492 -1.32 -3.605 1 93.94 160 PRO B N 1
ATOM 3431 C CA . PRO B 1 160 ? 8.719 -1.521 -2.172 1 93.94 160 PRO B CA 1
ATOM 3432 C C . PRO B 1 160 ? 9.961 -0.794 -1.66 1 93.94 160 PRO B C 1
ATOM 3434 O O . PRO B 1 160 ? 9.922 -0.174 -0.594 1 93.94 160 PRO B O 1
ATOM 3437 N N . LEU B 1 161 ? 10.992 -0.873 -2.395 1 93.38 161 LEU B N 1
ATOM 3438 C CA . LEU B 1 161 ? 12.227 -0.234 -1.964 1 93.38 161 LEU B CA 1
ATOM 3439 C C . LEU B 1 161 ? 12.086 1.285 -1.973 1 93.38 161 LEU B C 1
ATOM 3441 O O . LEU B 1 161 ? 12.477 1.954 -1.011 1 93.38 161 LEU B O 1
ATOM 3445 N N . GLY B 1 162 ? 11.562 1.812 -3.047 1 93.94 162 GLY B N 1
ATOM 3446 C CA . GLY B 1 162 ? 11.32 3.244 -3.127 1 93.94 162 GLY B CA 1
ATOM 3447 C C . GLY B 1 162 ? 10.43 3.76 -2.016 1 93.94 162 GLY B C 1
ATOM 3448 O O . GLY B 1 162 ? 10.719 4.793 -1.407 1 93.94 162 GLY B O 1
ATOM 3449 N N . ARG B 1 163 ? 9.383 3.047 -1.776 1 94.38 163 ARG B N 1
ATOM 3450 C CA . ARG B 1 163 ? 8.461 3.402 -0.705 1 94.38 163 ARG B CA 1
ATOM 3451 C C . ARG B 1 163 ? 9.18 3.469 0.639 1 94.38 163 ARG B C 1
ATOM 3453 O O . ARG B 1 163 ? 9.047 4.453 1.371 1 94.38 163 ARG B O 1
ATOM 3460 N N . SER B 1 164 ? 9.859 2.451 0.92 1 93.94 164 SER B N 1
ATOM 3461 C CA . SER B 1 164 ? 10.586 2.359 2.184 1 93.94 164 SER B CA 1
ATOM 3462 C C . SER B 1 164 ? 11.609 3.486 2.32 1 93.94 164 SER B C 1
ATOM 3464 O O . SER B 1 164 ? 11.68 4.141 3.361 1 93.94 164 SER B O 1
ATOM 3466 N N . ASP B 1 165 ? 12.336 3.74 1.28 1 93.44 165 ASP B N 1
ATOM 3467 C CA . ASP B 1 165 ? 13.398 4.742 1.314 1 93.44 165 ASP B CA 1
ATOM 3468 C C . ASP B 1 165 ? 12.828 6.148 1.467 1 93.44 165 ASP B C 1
ATOM 3470 O O . ASP B 1 165 ? 13.305 6.934 2.283 1 93.44 165 ASP B O 1
ATOM 3474 N N . VAL B 1 166 ? 11.836 6.422 0.711 1 94.75 166 VAL B N 1
ATOM 3475 C CA . VAL B 1 166 ? 11.227 7.746 0.754 1 94.75 166 VAL B CA 1
ATOM 3476 C C . VAL B 1 166 ? 10.625 7.996 2.137 1 94.75 166 VAL B C 1
ATOM 3478 O O . VAL B 1 166 ? 10.828 9.055 2.727 1 94.75 166 VAL B O 1
ATOM 3481 N N . MET B 1 167 ? 9.938 7.047 2.658 1 95.12 167 MET B N 1
ATOM 3482 C CA . MET B 1 167 ? 9.336 7.18 3.982 1 95.12 167 MET B CA 1
ATOM 3483 C C . MET B 1 167 ? 10.406 7.375 5.051 1 95.12 167 MET B C 1
ATOM 3485 O O . MET B 1 167 ? 10.289 8.266 5.891 1 95.12 167 MET B O 1
ATOM 3489 N N . ARG B 1 168 ? 11.406 6.586 4.992 1 93.12 168 ARG B N 1
ATOM 3490 C CA . ARG B 1 168 ? 12.5 6.668 5.953 1 93.12 168 ARG B CA 1
ATOM 3491 C C . ARG B 1 168 ? 13.156 8.047 5.922 1 93.12 168 ARG B C 1
ATOM 3493 O O . ARG B 1 168 ? 13.367 8.664 6.973 1 93.12 168 ARG B O 1
ATOM 3500 N N . ASP B 1 169 ? 13.383 8.477 4.777 1 93.56 169 ASP B N 1
ATOM 3501 C CA . ASP B 1 169 ? 14.039 9.773 4.617 1 93.56 169 ASP B CA 1
ATOM 3502 C C . ASP B 1 169 ? 13.141 10.906 5.113 1 93.56 169 ASP B C 1
ATOM 3504 O O . ASP B 1 169 ? 13.609 11.828 5.785 1 93.56 169 ASP B O 1
ATOM 3508 N N . LEU B 1 170 ? 11.906 10.82 4.742 1 95.06 170 LEU B N 1
ATOM 3509 C CA . LEU B 1 170 ? 10.945 11.812 5.207 1 95.06 170 LEU B CA 1
ATOM 3510 C C . LEU B 1 170 ? 10.898 11.852 6.73 1 95.06 170 LEU B C 1
ATOM 3512 O O . LEU B 1 170 ? 10.953 12.93 7.328 1 95.06 170 LEU B O 1
ATOM 3516 N N . MET B 1 171 ? 10.852 10.742 7.371 1 95.25 171 MET B N 1
ATOM 3517 C CA . MET B 1 171 ? 10.766 10.672 8.828 1 95.25 171 MET B CA 1
ATOM 3518 C C . MET B 1 171 ? 12.047 11.188 9.469 1 95.25 171 MET B C 1
ATOM 3520 O O . MET B 1 171 ? 12.008 11.844 10.516 1 95.25 171 MET B O 1
ATOM 3524 N N . ALA B 1 172 ? 13.133 10.867 8.852 1 93.38 172 ALA B N 1
ATOM 3525 C CA . ALA B 1 172 ? 14.414 11.344 9.375 1 93.38 172 ALA B CA 1
ATOM 3526 C C . ALA B 1 172 ? 14.469 12.867 9.398 1 93.38 172 ALA B C 1
ATOM 3528 O O . ALA B 1 172 ? 14.828 13.461 10.414 1 93.38 172 ALA B O 1
ATOM 3529 N N . VAL B 1 173 ? 14.055 13.484 8.367 1 93.75 173 VAL B N 1
ATOM 3530 C CA . VAL B 1 173 ? 14.078 14.945 8.281 1 93.75 173 VAL B CA 1
ATOM 3531 C C . VAL B 1 173 ? 13.047 15.539 9.234 1 93.75 173 VAL B C 1
ATOM 3533 O O . VAL B 1 173 ? 13.312 16.531 9.906 1 93.75 173 VAL B O 1
ATOM 3536 N N . ALA B 1 174 ? 11.875 14.953 9.266 1 94.38 174 ALA B N 1
ATOM 3537 C CA . ALA B 1 174 ? 10.82 15.422 10.156 1 94.38 174 ALA B CA 1
ATOM 3538 C C . ALA B 1 174 ? 11.289 15.422 11.609 1 94.38 174 ALA B C 1
ATOM 3540 O O . ALA B 1 174 ? 11.047 16.375 12.344 1 94.38 174 ALA B O 1
ATOM 3541 N N . ALA B 1 175 ? 11.945 14.406 11.969 1 93.31 175 ALA B N 1
ATOM 3542 C CA . ALA B 1 175 ? 12.445 14.281 13.336 1 93.31 175 ALA B CA 1
ATOM 3543 C C . ALA B 1 175 ? 13.555 15.297 13.609 1 93.31 175 ALA B C 1
ATOM 3545 O O . ALA B 1 175 ? 13.555 15.961 14.656 1 93.31 175 ALA B O 1
ATOM 3546 N N . GLU B 1 176 ? 14.445 15.438 12.727 1 93 176 GLU B N 1
ATOM 3547 C CA . GLU B 1 176 ? 15.594 16.328 12.883 1 93 176 GLU B CA 1
ATOM 3548 C C . GLU B 1 176 ? 15.156 17.781 13.016 1 93 176 GLU B C 1
ATOM 3550 O O . GLU B 1 176 ? 15.688 18.516 13.844 1 93 176 GLU B O 1
ATOM 3555 N N . ARG B 1 177 ? 14.141 18.125 12.297 1 93.56 177 ARG B N 1
ATOM 3556 C CA . ARG B 1 177 ? 13.766 19.547 12.219 1 93.56 177 ARG B CA 1
ATOM 3557 C C . ARG B 1 177 ? 12.492 19.812 13.023 1 93.56 177 ARG B C 1
ATOM 3559 O O . ARG B 1 177 ? 12.055 20.953 13.133 1 93.56 177 ARG B O 1
ATOM 3566 N N . GLY B 1 178 ? 11.914 18.797 13.531 1 93.94 178 GLY B N 1
ATOM 3567 C CA . GLY B 1 178 ? 10.664 18.953 14.258 1 93.94 178 GLY B CA 1
ATOM 3568 C C . GLY B 1 178 ? 9.523 19.453 13.391 1 93.94 178 GLY B C 1
ATOM 3569 O O . GLY B 1 178 ? 8.758 20.328 13.805 1 93.94 178 GLY B O 1
ATOM 3570 N N . LEU B 1 179 ? 9.43 18.953 12.195 1 94.81 179 LEU B N 1
ATOM 3571 C CA . LEU B 1 179 ? 8.438 19.406 11.219 1 94.81 179 LEU B CA 1
ATOM 3572 C C . LEU B 1 179 ? 7.059 18.844 11.547 1 94.81 179 LEU B C 1
ATOM 3574 O O . LEU B 1 179 ? 6.941 17.781 12.148 1 94.81 179 LEU B O 1
ATOM 3578 N N . THR B 1 180 ? 6.047 19.641 11.234 1 97.31 180 THR B N 1
ATOM 3579 C CA . THR B 1 180 ? 4.691 19.109 11.148 1 97.31 180 THR B CA 1
ATOM 3580 C C . THR B 1 180 ? 4.402 18.578 9.75 1 97.31 180 THR B C 1
ATOM 3582 O O . THR B 1 180 ? 4.52 19.312 8.766 1 97.31 180 THR B O 1
ATOM 3585 N N . VAL B 1 181 ? 4.078 17.312 9.664 1 97.81 181 VAL B N 1
ATOM 3586 C CA . VAL B 1 181 ? 3.859 16.672 8.375 1 97.81 181 VAL B CA 1
ATOM 3587 C C . VAL B 1 181 ? 2.447 16.094 8.312 1 97.81 181 VAL B C 1
ATOM 3589 O O . VAL B 1 181 ? 1.99 15.453 9.266 1 97.81 181 VAL B O 1
ATOM 3592 N N . VAL B 1 182 ? 1.73 16.391 7.258 1 98.25 182 VAL B N 1
ATOM 3593 C CA . VAL B 1 182 ? 0.473 15.727 6.949 1 98.25 182 VAL B CA 1
ATOM 3594 C C . VAL B 1 182 ? 0.625 14.906 5.668 1 98.25 182 VAL B C 1
ATOM 3596 O O . VAL B 1 182 ? 0.959 15.453 4.613 1 98.25 182 VAL B O 1
ATOM 3599 N N . LEU B 1 183 ? 0.434 13.633 5.746 1 97.56 183 LEU B N 1
ATOM 3600 C CA . LEU B 1 183 ? 0.536 12.797 4.551 1 97.56 183 LEU B CA 1
ATOM 3601 C C . LEU B 1 183 ? -0.693 11.906 4.398 1 97.56 183 LEU B C 1
ATOM 3603 O O . LEU B 1 183 ? -1.183 11.352 5.383 1 97.56 183 LEU B O 1
ATOM 3607 N N . SER B 1 184 ? -1.271 11.953 3.266 1 96.94 184 SER B N 1
ATOM 3608 C CA . SER B 1 184 ? -2.359 11.031 2.959 1 96.94 184 SER B CA 1
ATOM 3609 C C . SER B 1 184 ? -1.832 9.719 2.389 1 96.94 184 SER B C 1
ATOM 3611 O O . SER B 1 184 ? -0.765 9.695 1.773 1 96.94 184 SER B O 1
ATOM 3613 N N . SER B 1 185 ? -2.537 8.617 2.672 1 93.75 185 SER B N 1
ATOM 3614 C CA . SER B 1 185 ? -2.182 7.312 2.117 1 93.75 185 SER B CA 1
ATOM 3615 C C . SER B 1 185 ? -3.393 6.391 2.053 1 93.75 185 SER B C 1
ATOM 3617 O O . SER B 1 185 ? -4.262 6.438 2.924 1 93.75 185 SER B O 1
ATOM 3619 N N . HIS B 1 186 ? -3.393 5.559 1.048 1 91.81 186 HIS B N 1
ATOM 3620 C CA . HIS B 1 186 ? -4.383 4.488 0.98 1 91.81 186 HIS B CA 1
ATOM 3621 C C . HIS B 1 186 ? -3.844 3.203 1.604 1 91.81 186 HIS B C 1
ATOM 3623 O O . HIS B 1 186 ? -4.578 2.219 1.735 1 91.81 186 HIS B O 1
ATOM 3629 N N . VAL B 1 187 ? -2.676 3.182 1.956 1 92.5 187 VAL B N 1
ATOM 3630 C CA . VAL B 1 187 ? -2.041 2.041 2.607 1 92.5 187 VAL B CA 1
ATOM 3631 C C . VAL B 1 187 ? -1.861 2.328 4.098 1 92.5 187 VAL B C 1
ATOM 3633 O O . VAL B 1 187 ? -0.932 3.037 4.488 1 92.5 187 VAL B O 1
ATOM 3636 N N . LEU B 1 188 ? -2.629 1.68 4.883 1 93.5 188 LEU B N 1
ATOM 3637 C CA . LEU B 1 188 ? -2.672 1.988 6.309 1 93.5 188 LEU B CA 1
ATOM 3638 C C . LEU B 1 188 ? -1.385 1.546 6.996 1 93.5 188 LEU B C 1
ATOM 3640 O O . LEU B 1 188 ? -0.975 2.141 7.996 1 93.5 188 LEU B O 1
ATOM 3644 N N . ALA B 1 189 ? -0.775 0.575 6.461 1 89.06 189 ALA B N 1
ATOM 3645 C CA . ALA B 1 189 ? 0.479 0.09 7.031 1 89.06 189 ALA B CA 1
ATOM 3646 C C . ALA B 1 189 ? 1.551 1.176 7 1 89.06 189 ALA B C 1
ATOM 3648 O O . ALA B 1 189 ? 2.424 1.218 7.871 1 89.06 189 ALA B O 1
ATOM 3649 N N . ASP B 1 190 ? 1.507 2.084 6.047 1 87.88 190 ASP B N 1
ATOM 3650 C CA . ASP B 1 190 ? 2.43 3.211 5.949 1 87.88 190 ASP B CA 1
ATOM 3651 C C . ASP B 1 190 ? 2.299 4.133 7.156 1 87.88 190 ASP B C 1
ATOM 3653 O O . ASP B 1 190 ? 3.281 4.734 7.594 1 87.88 190 ASP B O 1
ATOM 3657 N N . LEU B 1 191 ? 1.137 4.141 7.695 1 90.19 191 LEU B N 1
ATOM 3658 C CA . LEU B 1 191 ? 0.82 5.133 8.719 1 90.19 191 LEU B CA 1
ATOM 3659 C C . LEU B 1 191 ? 1.033 4.562 10.117 1 90.19 191 LEU B C 1
ATOM 3661 O O . LEU B 1 191 ? 1.314 5.305 11.055 1 90.19 191 LEU B O 1
ATOM 3665 N N . GLU B 1 192 ? 0.892 3.264 10.219 1 88.56 192 GLU B N 1
ATOM 3666 C CA . GLU B 1 192 ? 0.952 2.578 11.508 1 88.56 192 GLU B CA 1
ATOM 3667 C C . GLU B 1 192 ? 2.26 2.883 12.234 1 88.56 192 GLU B C 1
ATOM 3669 O O . GLU B 1 192 ? 2.254 3.207 13.422 1 88.56 192 GLU B O 1
ATOM 3674 N N . ASP B 1 193 ? 3.328 2.953 11.492 1 82.56 193 ASP B N 1
ATOM 3675 C CA . ASP B 1 193 ? 4.621 3.096 12.156 1 82.56 193 ASP B CA 1
ATOM 3676 C C . ASP B 1 193 ? 5.172 4.508 11.984 1 82.56 193 ASP B C 1
ATOM 3678 O O . ASP B 1 193 ? 6.141 4.891 12.648 1 82.56 193 ASP B O 1
ATOM 3682 N N . SER B 1 194 ? 4.488 5.293 11.25 1 92.12 194 SER B N 1
ATOM 3683 C CA . SER B 1 194 ? 5.121 6.555 10.875 1 92.12 194 SER B CA 1
ATOM 3684 C C . SER B 1 194 ? 4.367 7.746 11.453 1 92.12 194 SER B C 1
ATOM 3686 O O . SER B 1 194 ? 4.945 8.812 11.656 1 92.12 194 SER B O 1
ATOM 3688 N N . CYS B 1 195 ? 3.123 7.551 11.773 1 95.75 195 CYS B N 1
ATOM 3689 C CA . CYS B 1 195 ? 2.312 8.695 12.172 1 95.75 195 CYS B CA 1
ATOM 3690 C C . CYS B 1 195 ? 1.973 8.625 13.656 1 95.75 195 CYS B C 1
ATOM 3692 O O . CYS B 1 195 ? 1.715 7.547 14.188 1 95.75 195 CYS B O 1
ATOM 3694 N N . ASP B 1 196 ? 1.975 9.781 14.281 1 96.69 196 ASP B N 1
ATOM 3695 C CA . ASP B 1 196 ? 1.605 9.859 15.695 1 96.69 196 ASP B CA 1
ATOM 3696 C C . ASP B 1 196 ? 0.287 10.609 15.875 1 96.69 196 ASP B C 1
ATOM 3698 O O . ASP B 1 196 ? -0.191 10.766 17 1 96.69 196 ASP B O 1
ATOM 3702 N N . HIS B 1 197 ? -0.266 11.07 14.859 1 96.88 197 HIS B N 1
ATOM 3703 C CA . HIS B 1 197 ? -1.564 11.727 14.805 1 96.88 197 HIS B CA 1
ATOM 3704 C C . HIS B 1 197 ? -2.377 11.258 13.609 1 96.88 197 HIS B C 1
ATOM 3706 O O . HIS B 1 197 ? -1.812 10.828 12.602 1 96.88 197 HIS B O 1
ATOM 3712 N N . LEU B 1 198 ? -3.697 11.289 13.758 1 96.88 198 LEU B N 1
ATOM 3713 C CA . LEU B 1 198 ? -4.582 10.805 12.703 1 96.88 198 LEU B CA 1
ATOM 3714 C C . LEU B 1 198 ? -5.715 11.789 12.453 1 96.88 198 LEU B C 1
ATOM 3716 O O . LEU B 1 198 ? -6.285 12.344 13.398 1 96.88 198 LEU B O 1
ATOM 3720 N N . VAL B 1 199 ? -6.012 12.023 11.188 1 97 199 VAL B N 1
ATOM 3721 C CA . VAL B 1 199 ? -7.227 12.695 10.742 1 97 199 VAL B CA 1
ATOM 3722 C C . VAL B 1 199 ? -7.949 11.836 9.711 1 97 199 VAL B C 1
ATOM 3724 O O . VAL B 1 199 ? -7.379 11.484 8.672 1 97 199 VAL B O 1
ATOM 3727 N N . MET B 1 200 ? -9.117 11.461 10 1 96.56 200 MET B N 1
ATOM 3728 C CA . MET B 1 200 ? -9.914 10.641 9.094 1 96.56 200 MET B CA 1
ATOM 3729 C C . MET B 1 200 ? -11.062 11.438 8.5 1 96.56 200 MET B C 1
ATOM 3731 O O . MET B 1 200 ? -11.867 12.023 9.234 1 96.56 200 MET B O 1
ATOM 3735 N N . VAL B 1 201 ? -11.078 11.43 7.215 1 95.5 201 VAL B N 1
ATOM 3736 C CA . VAL B 1 201 ? -12.164 12.086 6.488 1 95.5 201 VAL B CA 1
ATOM 3737 C C . VAL B 1 201 ? -13.078 11.039 5.867 1 95.5 201 VAL B C 1
ATOM 3739 O O . VAL B 1 201 ? -12.609 10.094 5.227 1 95.5 201 VAL B O 1
ATOM 3742 N N . HIS B 1 202 ? -14.297 11.203 6.082 1 94.12 202 HIS B N 1
ATOM 3743 C CA . HIS B 1 202 ? -15.305 10.312 5.527 1 94.12 202 HIS B CA 1
ATOM 3744 C C . HIS B 1 202 ? -16.562 11.086 5.133 1 94.12 202 HIS B C 1
ATOM 3746 O O . HIS B 1 202 ? -17.125 11.828 5.949 1 94.12 202 HIS B O 1
ATOM 3752 N N . ARG B 1 203 ? -16.969 10.93 3.93 1 92.19 203 ARG B N 1
ATOM 3753 C CA . ARG B 1 203 ? -18.141 11.602 3.381 1 92.19 203 ARG B CA 1
ATOM 3754 C C . ARG B 1 203 ? -18.047 13.109 3.588 1 92.19 203 ARG B C 1
ATOM 3756 O O . ARG B 1 203 ? -19.016 13.75 3.99 1 92.19 203 ARG B O 1
ATOM 3763 N N . GLY B 1 204 ? -16.844 13.602 3.469 1 94.56 204 GLY B N 1
ATOM 3764 C CA . GLY B 1 204 ? -16.609 15.039 3.506 1 94.56 204 GLY B CA 1
ATOM 3765 C C . GLY B 1 204 ? -16.578 15.602 4.914 1 94.56 204 GLY B C 1
ATOM 3766 O O . GLY B 1 204 ? -16.609 16.828 5.102 1 94.56 204 GLY B O 1
ATOM 3767 N N . ARG B 1 205 ? -16.547 14.734 5.879 1 94.62 205 ARG B N 1
ATOM 3768 C CA . ARG B 1 205 ? -16.516 15.164 7.273 1 94.62 205 ARG B CA 1
ATOM 3769 C C . ARG B 1 205 ? -15.367 14.508 8.023 1 94.62 205 ARG B C 1
ATOM 3771 O O . ARG B 1 205 ? -14.859 13.461 7.598 1 94.62 205 ARG B O 1
ATOM 3778 N N . ILE B 1 206 ? -14.984 15.156 9.109 1 95.38 206 ILE B N 1
ATOM 3779 C CA . ILE B 1 206 ? -13.961 14.562 9.961 1 95.38 206 ILE B CA 1
ATOM 3780 C C . ILE B 1 206 ? -14.602 13.555 10.914 1 95.38 206 ILE B C 1
ATOM 3782 O O . ILE B 1 206 ? -15.43 13.914 11.75 1 95.38 206 ILE B O 1
ATOM 3786 N N . GLN B 1 207 ? -14.203 12.391 10.805 1 93.44 207 GLN B N 1
ATOM 3787 C CA . GLN B 1 207 ? -14.797 11.344 11.633 1 93.44 207 GLN B CA 1
ATOM 3788 C C . GLN B 1 207 ? -13.938 11.07 12.867 1 93.44 207 GLN B C 1
ATOM 3790 O O . GLN B 1 207 ? -14.469 10.836 13.953 1 93.44 207 GLN B O 1
ATOM 3795 N N . LEU B 1 208 ? -12.672 11.016 12.672 1 93.06 208 LEU B N 1
ATOM 3796 C CA . LEU B 1 208 ? -11.688 10.828 13.734 1 93.06 208 LEU B CA 1
ATOM 3797 C C . LEU B 1 208 ? -10.531 11.812 13.586 1 93.06 208 LEU B C 1
ATOM 3799 O O . LEU B 1 208 ? -10.086 12.094 12.477 1 93.06 208 LEU B O 1
ATOM 3803 N N . ALA B 1 209 ? -10.109 12.32 14.742 1 95 209 ALA B N 1
ATOM 3804 C CA . ALA B 1 209 ? -8.93 13.18 14.773 1 95 209 ALA B CA 1
ATOM 3805 C C . ALA B 1 209 ? -8.266 13.156 16.156 1 95 209 ALA B C 1
ATOM 3807 O O . ALA B 1 209 ? -8.922 13.391 17.172 1 95 209 ALA B O 1
ATOM 3808 N N . GLY B 1 210 ? -6.965 12.812 16.125 1 94.94 210 GLY B N 1
ATOM 3809 C CA . GLY B 1 210 ? -6.285 12.828 17.422 1 94.94 210 GLY B CA 1
ATOM 3810 C C . GLY B 1 210 ? -4.973 12.078 17.406 1 94.94 210 GLY B C 1
ATOM 3811 O O . GLY B 1 210 ? -4.531 11.594 16.359 1 94.94 210 GLY B O 1
ATOM 3812 N N . ASP B 1 211 ? -4.398 12.117 18.594 1 96 211 ASP B N 1
ATOM 3813 C CA . ASP B 1 211 ? -3.172 11.359 18.797 1 96 211 ASP B CA 1
ATOM 3814 C C . ASP B 1 211 ? -3.422 9.859 18.656 1 96 211 ASP B C 1
ATOM 3816 O O . ASP B 1 211 ? -4.406 9.336 19.188 1 96 211 ASP B O 1
ATOM 3820 N N . VAL B 1 212 ? -2.529 9.234 17.984 1 95.69 212 VAL B N 1
ATOM 3821 C CA . VAL B 1 212 ? -2.709 7.816 17.688 1 95.69 212 VAL B CA 1
ATOM 3822 C C . VAL B 1 212 ? -2.76 7.02 19 1 95.69 212 VAL B C 1
ATOM 3824 O O . VAL B 1 212 ? -3.613 6.145 19.156 1 95.69 212 VAL B O 1
ATOM 3827 N N . ASP B 1 213 ? -1.917 7.312 19.922 1 95 213 ASP B N 1
ATOM 3828 C CA . ASP B 1 213 ? -1.895 6.594 21.188 1 95 213 ASP B CA 1
ATOM 3829 C C . ASP B 1 213 ? -3.195 6.801 21.969 1 95 213 ASP B C 1
ATOM 3831 O O . ASP B 1 213 ? -3.723 5.867 22.562 1 95 213 ASP B O 1
ATOM 3835 N N . ASP B 1 214 ? -3.668 8.039 21.922 1 95.12 214 ASP B N 1
ATOM 3836 C CA . ASP B 1 214 ? -4.93 8.344 22.594 1 95.12 214 ASP B CA 1
ATOM 3837 C C . ASP B 1 214 ? -6.09 7.586 21.938 1 95.12 214 ASP B C 1
ATOM 3839 O O . ASP B 1 214 ? -6.965 7.066 22.641 1 95.12 214 ASP B O 1
ATOM 3843 N N . LEU B 1 215 ? -6.051 7.531 20.625 1 94.38 215 LEU B N 1
ATOM 3844 C CA . LEU B 1 215 ? -7.094 6.812 19.906 1 94.38 215 LEU B CA 1
ATOM 3845 C C . LEU B 1 215 ? -7.062 5.328 20.25 1 94.38 215 LEU B C 1
ATOM 3847 O O . LEU B 1 215 ? -8.109 4.711 20.453 1 94.38 215 LEU B O 1
ATOM 3851 N N . ARG B 1 216 ? -5.934 4.762 20.297 1 94.88 216 ARG B N 1
ATOM 3852 C CA . ARG B 1 216 ? -5.785 3.346 20.625 1 94.88 216 ARG B CA 1
ATOM 3853 C C . ARG B 1 216 ? -6.223 3.068 22.047 1 94.88 216 ARG B C 1
ATOM 3855 O O . ARG B 1 216 ? -6.875 2.059 22.328 1 94.88 216 ARG B O 1
ATOM 3862 N N . ALA B 1 217 ? -5.879 3.977 22.938 1 95.06 217 ALA B N 1
ATOM 3863 C CA . ALA B 1 217 ? -6.227 3.811 24.344 1 95.06 217 ALA B CA 1
ATOM 3864 C C . ALA B 1 217 ? -7.734 3.92 24.547 1 95.06 217 ALA B C 1
ATOM 3866 O O . ALA B 1 217 ? -8.289 3.311 25.469 1 95.06 217 ALA B O 1
ATOM 3867 N N . ALA B 1 218 ? -8.352 4.66 23.703 1 95.38 218 ALA B N 1
ATOM 3868 C CA . ALA B 1 218 ? -9.781 4.902 23.828 1 95.38 218 ALA B CA 1
ATOM 3869 C C . ALA B 1 218 ? -10.586 3.754 23.219 1 95.38 218 ALA B C 1
ATOM 3871 O O . ALA B 1 218 ? -11.812 3.719 23.328 1 95.38 218 ALA B O 1
ATOM 3872 N N . HIS B 1 219 ? -9.875 2.807 22.594 1 96.75 219 HIS B N 1
ATOM 3873 C CA . HIS B 1 219 ? -10.555 1.689 21.953 1 96.75 219 HIS B CA 1
ATOM 3874 C C . HIS B 1 219 ? -10.07 0.354 22.5 1 96.75 219 HIS B C 1
ATOM 3876 O O . HIS B 1 219 ? -8.969 0.268 23.047 1 96.75 219 HIS B O 1
ATOM 3882 N N . LEU B 1 220 ? -10.953 -0.616 22.344 1 97.31 220 LEU B N 1
ATOM 3883 C CA . LEU B 1 220 ? -10.656 -1.945 22.859 1 97.31 220 LEU B CA 1
ATOM 3884 C C . LEU B 1 220 ? -11.273 -3.025 21.984 1 97.31 220 LEU B C 1
ATOM 3886 O O . LEU B 1 220 ? -12.461 -2.953 21.656 1 97.31 220 LEU B O 1
ATOM 3890 N N . ALA B 1 221 ? -10.438 -3.92 21.547 1 97.81 221 ALA B N 1
ATOM 3891 C CA . ALA B 1 221 ? -10.945 -5.102 20.859 1 97.81 221 ALA B CA 1
ATOM 3892 C C . ALA B 1 221 ? -11.297 -6.207 21.844 1 97.81 221 ALA B C 1
ATOM 3894 O O . ALA B 1 221 ? -10.5 -6.527 22.734 1 97.81 221 ALA B O 1
ATOM 3895 N N . VAL B 1 222 ? -12.445 -6.824 21.688 1 97.56 222 VAL B N 1
ATOM 3896 C CA . VAL B 1 222 ? -12.891 -7.832 22.656 1 97.56 222 VAL B CA 1
ATOM 3897 C C . VAL B 1 222 ? -13.359 -9.078 21.906 1 97.56 222 VAL B C 1
ATOM 3899 O O . VAL B 1 222 ? -13.852 -8.984 20.781 1 97.56 222 VAL B O 1
ATOM 3902 N N . ASP B 1 223 ? -13.133 -10.148 22.469 1 97.12 223 ASP B N 1
ATOM 3903 C CA . ASP B 1 223 ? -13.555 -11.453 21.969 1 97.12 223 ASP B CA 1
ATOM 3904 C C . ASP B 1 223 ? -14.211 -12.281 23.078 1 97.12 223 ASP B C 1
ATOM 3906 O O . ASP B 1 223 ? -13.648 -12.422 24.172 1 97.12 223 ASP B O 1
ATOM 3910 N N . GLY B 1 224 ? -15.375 -12.828 22.797 1 96.38 224 GLY B N 1
ATOM 3911 C CA . GLY B 1 224 ? -16.109 -13.609 23.781 1 96.38 224 GLY B CA 1
ATOM 3912 C C . GLY B 1 224 ? -17.328 -14.297 23.203 1 96.38 224 GLY B C 1
ATOM 3913 O O . GLY B 1 224 ? -17.406 -14.531 22 1 96.38 224 GLY B O 1
ATOM 3914 N N . LEU B 1 225 ? -18.156 -14.672 24.094 1 96.62 225 LEU B N 1
ATOM 3915 C CA . LEU B 1 225 ? -19.375 -15.359 23.672 1 96.62 225 LEU B CA 1
ATOM 3916 C C . LEU B 1 225 ? -20.5 -14.375 23.422 1 96.62 225 LEU B C 1
ATOM 3918 O O . LEU B 1 225 ? -20.688 -13.422 24.188 1 96.62 225 LEU B O 1
ATOM 3922 N N . ARG B 1 226 ? -21.219 -14.617 22.375 1 95.44 226 ARG B N 1
ATOM 3923 C CA . ARG B 1 226 ? -22.312 -13.742 21.938 1 95.44 226 ARG B CA 1
ATOM 3924 C C . ARG B 1 226 ? -23.344 -13.586 23.047 1 95.44 226 ARG B C 1
ATOM 3926 O O . ARG B 1 226 ? -23.969 -12.531 23.172 1 95.44 226 ARG B O 1
ATOM 3933 N N . GLU B 1 227 ? -23.531 -14.547 23.891 1 94.69 227 GLU B N 1
ATOM 3934 C CA . GLU B 1 227 ? -24.516 -14.523 24.969 1 94.69 227 GLU B CA 1
ATOM 3935 C C . GLU B 1 227 ? -24.188 -13.43 25.984 1 94.69 227 GLU B C 1
ATOM 3937 O O . GLU B 1 227 ? -25.062 -12.992 26.734 1 94.69 227 GLU B O 1
ATOM 3942 N N . HIS B 1 228 ? -22.953 -12.961 25.969 1 94.75 228 HIS B N 1
ATOM 3943 C CA . HIS B 1 228 ? -22.547 -11.945 26.938 1 94.75 228 HIS B CA 1
ATOM 3944 C C . HIS B 1 228 ? -22.469 -10.57 26.297 1 94.75 228 HIS B C 1
ATOM 3946 O O . HIS B 1 228 ? -21.906 -9.633 26.875 1 94.75 228 HIS B O 1
ATOM 3952 N N . ALA B 1 229 ? -23 -10.367 25.141 1 93.38 229 ALA B N 1
ATOM 3953 C CA . ALA B 1 229 ? -22.844 -9.148 24.359 1 93.38 229 ALA B CA 1
ATOM 3954 C C . ALA B 1 229 ? -23.531 -7.961 25.031 1 93.38 229 ALA B C 1
ATOM 3956 O O . ALA B 1 229 ? -23.188 -6.805 24.75 1 93.38 229 ALA B O 1
ATOM 3957 N N . ALA B 1 230 ? -24.438 -8.219 25.906 1 91.5 230 ALA B N 1
ATOM 3958 C CA . ALA B 1 230 ? -25.125 -7.148 26.609 1 91.5 230 ALA B CA 1
ATOM 3959 C C . ALA B 1 230 ? -24.156 -6.305 27.422 1 91.5 230 ALA B C 1
ATOM 3961 O O . ALA B 1 230 ? -24.375 -5.109 27.625 1 91.5 230 ALA B O 1
ATOM 3962 N N . ALA B 1 231 ? -23.109 -6.926 27.844 1 90.94 231 ALA B N 1
ATOM 3963 C CA . ALA B 1 231 ? -22.094 -6.25 28.656 1 90.94 231 ALA B CA 1
ATOM 3964 C C . ALA B 1 231 ? -21.406 -5.148 27.859 1 90.94 231 ALA B C 1
ATOM 3966 O O . ALA B 1 231 ? -20.812 -4.23 28.422 1 90.94 231 ALA B O 1
ATOM 3967 N N . LEU B 1 232 ? -21.453 -5.242 26.547 1 94.06 232 LEU B N 1
ATOM 3968 C CA . LEU B 1 232 ? -20.75 -4.312 25.688 1 94.06 232 LEU B CA 1
ATOM 3969 C C . LEU B 1 232 ? -21.547 -3.023 25.5 1 94.06 232 LEU B C 1
ATOM 3971 O O . LEU B 1 232 ? -21 -2.008 25.062 1 94.06 232 LEU B O 1
ATOM 3975 N N . ALA B 1 233 ? -22.781 -3.008 25.906 1 90.81 233 ALA B N 1
ATOM 3976 C CA . ALA B 1 233 ? -23.719 -1.945 25.578 1 90.81 233 ALA B CA 1
ATOM 3977 C C . ALA B 1 233 ? -23.359 -0.651 26.312 1 90.81 233 ALA B C 1
ATOM 3979 O O . ALA B 1 233 ? -23.797 0.432 25.906 1 90.81 233 ALA B O 1
ATOM 3980 N N . ARG B 1 234 ? -22.578 -0.733 27.344 1 92.12 234 ARG B N 1
ATOM 3981 C CA . ARG B 1 234 ? -22.156 0.45 28.078 1 92.12 234 ARG B CA 1
ATOM 3982 C C . ARG B 1 234 ? -21.172 1.277 27.266 1 92.12 234 ARG B C 1
ATOM 3984 O O . ARG B 1 234 ? -20.922 2.443 27.578 1 92.12 234 ARG B O 1
ATOM 3991 N N . HIS B 1 235 ? -20.625 0.676 26.328 1 94.5 235 HIS B N 1
ATOM 3992 C CA . HIS B 1 235 ? -19.641 1.322 25.469 1 94.5 235 HIS B CA 1
ATOM 3993 C C . HIS B 1 235 ? -20.203 1.514 24.062 1 94.5 235 HIS B C 1
ATOM 3995 O O . HIS B 1 235 ? -21.281 1.026 23.734 1 94.5 235 HIS B O 1
ATOM 4001 N N . ASP B 1 236 ? -19.516 2.295 23.281 1 93.44 236 ASP B N 1
ATOM 4002 C CA . ASP B 1 236 ? -19.891 2.447 21.875 1 93.44 236 ASP B CA 1
ATOM 4003 C C . ASP B 1 236 ? -19.312 1.32 21.031 1 93.44 236 ASP B C 1
ATOM 4005 O O . ASP B 1 236 ? -18.078 1.216 20.875 1 93.44 236 ASP B O 1
ATOM 4009 N N . VAL B 1 237 ? -20.156 0.508 20.516 1 93.81 237 VAL B N 1
ATOM 4010 C CA . VAL B 1 237 ? -19.703 -0.573 19.641 1 93.81 237 VAL B CA 1
ATOM 4011 C C . VAL B 1 237 ? -19.484 -0.04 18.234 1 93.81 237 VAL B C 1
ATOM 4013 O O . VAL B 1 237 ? -20.438 0.278 17.516 1 93.81 237 VAL B O 1
ATOM 4016 N N . VAL B 1 238 ? -18.25 -0.004 17.828 1 94.38 238 VAL B N 1
ATOM 4017 C CA . VAL B 1 238 ? -17.891 0.574 16.531 1 94.38 238 VAL B CA 1
ATOM 4018 C C . VAL B 1 238 ? -17.984 -0.493 15.445 1 94.38 238 VAL B C 1
ATOM 4020 O O . VAL B 1 238 ? -18.344 -0.193 14.305 1 94.38 238 VAL B O 1
ATOM 4023 N N . ALA B 1 239 ? -17.594 -1.697 15.805 1 94.5 239 ALA B N 1
ATOM 4024 C CA . ALA B 1 239 ? -17.656 -2.826 14.883 1 94.5 239 ALA B CA 1
ATOM 4025 C C . ALA B 1 239 ? -18.016 -4.117 15.617 1 94.5 239 ALA B C 1
ATOM 4027 O O . ALA B 1 239 ? -17.672 -4.289 16.781 1 94.5 239 ALA B O 1
ATOM 4028 N N . GLU B 1 240 ? -18.688 -4.918 14.938 1 93.44 240 GLU B N 1
ATOM 4029 C CA . GLU B 1 240 ? -19.062 -6.227 15.469 1 93.44 240 GLU B CA 1
ATOM 4030 C C . GLU B 1 240 ? -18.781 -7.332 14.453 1 93.44 240 GLU B C 1
ATOM 4032 O O . GLU B 1 240 ? -18.828 -7.098 13.242 1 93.44 240 GLU B O 1
ATOM 4037 N N . GLY B 1 241 ? -18.359 -8.391 15.016 1 92.31 241 GLY B N 1
ATOM 4038 C CA . GLY B 1 241 ? -18.125 -9.562 14.188 1 92.31 241 GLY B CA 1
ATOM 4039 C C . GLY B 1 241 ? -18.219 -10.867 14.961 1 92.31 241 GLY B C 1
ATOM 4040 O O . GLY B 1 241 ? -18.844 -10.922 16.016 1 92.31 241 GLY B O 1
ATOM 4041 N N . GLY B 1 242 ? -17.719 -11.914 14.266 1 89 242 GLY B N 1
ATOM 4042 C CA . GLY B 1 242 ? -17.719 -13.234 14.867 1 89 242 GLY B CA 1
ATOM 4043 C C . GLY B 1 242 ? -18.562 -14.234 14.102 1 89 242 GLY B C 1
ATOM 4044 O O . GLY B 1 242 ? -19.25 -13.867 13.141 1 89 242 GLY B O 1
ATOM 4045 N N . ALA B 1 243 ? -18.328 -15.492 14.523 1 88.38 243 ALA B N 1
ATOM 4046 C CA . ALA B 1 243 ? -19.078 -16.594 13.906 1 88.38 243 ALA B CA 1
ATOM 4047 C C . ALA B 1 243 ? -19.75 -17.453 14.961 1 88.38 243 ALA B C 1
ATOM 4049 O O . ALA B 1 243 ? -19.172 -17.719 16.016 1 88.38 243 ALA B O 1
ATOM 4050 N N . GLY B 1 244 ? -20.969 -17.828 14.594 1 91.44 244 GLY B N 1
ATOM 4051 C CA . GLY B 1 244 ? -21.688 -18.703 15.516 1 91.44 244 GLY B CA 1
ATOM 4052 C C . GLY B 1 244 ? -21.859 -18.078 16.891 1 91.44 244 GLY B C 1
ATOM 4053 O O . GLY B 1 244 ? -22.406 -16.984 17.016 1 91.44 244 GLY B O 1
ATOM 4054 N N . ARG B 1 245 ? -21.266 -18.859 17.906 1 94.31 245 ARG B N 1
ATOM 4055 C CA . ARG B 1 245 ? -21.406 -18.422 19.281 1 94.31 245 ARG B CA 1
ATOM 4056 C C . ARG B 1 245 ? -20.312 -17.422 19.656 1 94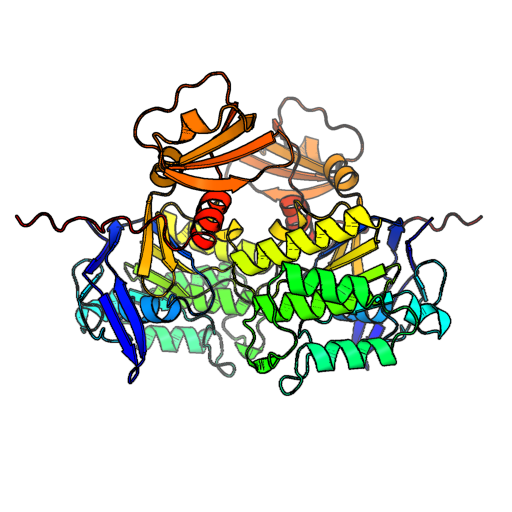.31 245 ARG B C 1
ATOM 4058 O O . ARG B 1 245 ? -20.406 -16.75 20.688 1 94.31 245 ARG B O 1
ATOM 4065 N N . GLN B 1 246 ? -19.328 -17.359 18.828 1 95.06 246 GLN B N 1
ATOM 4066 C CA . GLN B 1 246 ? -18.219 -16.438 19.094 1 95.06 246 GLN B CA 1
ATOM 4067 C C . GLN B 1 246 ? -18.547 -15.039 18.594 1 95.06 246 GLN B C 1
ATOM 4069 O O . GLN B 1 246 ? -19.125 -14.875 17.516 1 95.06 246 GLN B O 1
ATOM 4074 N N . ALA B 1 247 ? -18.25 -14.086 19.516 1 95.38 247 ALA B N 1
ATOM 4075 C CA . ALA B 1 247 ? -18.469 -12.688 19.156 1 95.38 247 ALA B CA 1
ATOM 4076 C C . ALA B 1 247 ? -17.188 -11.875 19.297 1 95.38 247 ALA B C 1
ATOM 4078 O O . ALA B 1 247 ? -16.406 -12.102 20.219 1 95.38 247 ALA B O 1
ATOM 4079 N N . THR B 1 248 ? -16.953 -11.039 18.375 1 96.69 248 THR B N 1
ATOM 4080 C CA . THR B 1 248 ? -15.883 -10.047 18.453 1 96.69 248 THR B CA 1
ATOM 4081 C C . THR B 1 248 ? -16.438 -8.633 18.281 1 96.69 248 THR B C 1
ATOM 4083 O O . THR B 1 248 ? -17.5 -8.445 17.656 1 96.69 248 THR B O 1
ATOM 4086 N N . ALA B 1 249 ? -15.766 -7.688 18.953 1 96.69 249 ALA B N 1
ATOM 4087 C CA . ALA B 1 249 ? -16.203 -6.305 18.812 1 96.69 249 ALA B CA 1
ATOM 4088 C C . ALA B 1 249 ? -15.047 -5.332 19.016 1 96.69 249 ALA B C 1
ATOM 4090 O O . ALA B 1 249 ? -14.039 -5.68 19.641 1 96.69 249 ALA B O 1
ATOM 4091 N N . LEU B 1 250 ? -15.148 -4.25 18.375 1 97.19 250 LEU B N 1
ATOM 4092 C CA . LEU B 1 250 ? -14.312 -3.092 18.656 1 97.19 250 LEU B CA 1
ATOM 4093 C C . LEU B 1 250 ? -15.117 -2.004 19.359 1 97.19 250 LEU B C 1
ATOM 4095 O O . LEU B 1 250 ? -16.125 -1.526 18.828 1 97.19 250 LEU B O 1
ATOM 4099 N N . LEU B 1 251 ? -14.633 -1.65 20.547 1 96.56 251 LEU B N 1
ATOM 4100 C CA . LEU B 1 251 ? -15.367 -0.711 21.391 1 96.56 251 LEU B CA 1
ATOM 4101 C C . LEU B 1 251 ? -14.633 0.622 21.484 1 96.56 251 LEU B C 1
ATOM 4103 O O . LEU B 1 251 ? -13.406 0.654 21.562 1 96.56 251 LEU B O 1
ATOM 4107 N N . ARG B 1 252 ? -15.328 1.678 21.375 1 95.88 252 ARG B N 1
ATOM 4108 C CA . ARG B 1 252 ? -14.875 2.936 21.969 1 95.88 252 ARG B CA 1
ATOM 4109 C C . ARG B 1 252 ? -15.328 3.055 23.422 1 95.88 252 ARG B C 1
ATOM 4111 O O . ARG B 1 252 ? -16.531 3.049 23.703 1 95.88 252 ARG B O 1
ATOM 4118 N N . LEU B 1 253 ? -14.453 3.254 24.219 1 95.12 253 LEU B N 1
ATOM 4119 C CA . LEU B 1 253 ? -14.695 3.039 25.641 1 95.12 253 LEU B CA 1
ATOM 4120 C C . LEU B 1 253 ? -15.406 4.234 26.266 1 95.12 253 LEU B C 1
ATOM 4122 O O . LEU B 1 253 ? -15.094 5.387 25.938 1 95.12 253 LEU B O 1
ATOM 4126 N N . ASN B 1 254 ? -16.359 3.975 26.938 1 93.56 254 ASN B N 1
ATOM 4127 C CA . ASN B 1 254 ? -17 4.887 27.875 1 93.56 254 ASN B CA 1
ATOM 4128 C C . ASN B 1 254 ? -16.703 4.5 29.328 1 93.56 254 ASN B C 1
ATOM 4130 O O . ASN B 1 254 ? -17.531 3.879 29.984 1 93.56 254 ASN B O 1
ATOM 4134 N N . GLY B 1 255 ? -15.562 4.844 29.766 1 91.56 255 GLY B N 1
ATOM 4135 C CA . GLY B 1 255 ? -15.07 4.391 31.062 1 91.56 255 GLY B CA 1
ATOM 4136 C C . GLY B 1 255 ? -14.234 3.127 30.969 1 91.56 255 GLY B C 1
ATOM 4137 O O . GLY B 1 255 ? -13.664 2.828 29.906 1 91.56 255 GLY B O 1
ATOM 4138 N N . ARG B 1 256 ? -14.164 2.461 32.031 1 91.75 256 ARG B N 1
ATOM 4139 C CA . ARG B 1 256 ? -13.328 1.27 32.094 1 91.75 256 ARG B CA 1
ATOM 4140 C C . ARG B 1 256 ? -14.109 0.026 31.688 1 91.75 256 ARG B C 1
ATOM 4142 O O . ARG B 1 256 ? -15.305 -0.085 31.984 1 91.75 256 ARG B O 1
ATOM 4149 N N . PHE B 1 257 ? -13.414 -0.772 30.938 1 92.81 257 PHE B N 1
ATOM 4150 C CA . PHE B 1 257 ? -14.016 -2.053 30.578 1 92.81 257 PHE B CA 1
ATOM 4151 C C . PHE B 1 257 ? -13.492 -3.164 31.484 1 92.81 257 PHE B C 1
ATOM 4153 O O . PHE B 1 257 ? -12.289 -3.412 31.531 1 92.81 257 PHE B O 1
ATOM 4160 N N . VAL B 1 258 ? -14.43 -3.756 32.312 1 88.62 258 VAL B N 1
ATOM 4161 C CA . VAL B 1 258 ? -14.031 -4.852 33.188 1 88.62 258 VAL B CA 1
ATOM 4162 C C . VAL B 1 258 ? -15.078 -5.961 33.125 1 88.62 258 VAL B C 1
ATOM 4164 O O . VAL B 1 258 ? -16.141 -5.848 33.719 1 88.62 258 VAL B O 1
ATOM 4167 N N . ASP B 1 259 ? -14.891 -6.906 32.344 1 92.81 259 ASP B N 1
ATOM 4168 C CA . ASP B 1 259 ? -15.672 -8.133 32.281 1 92.81 259 ASP B CA 1
ATOM 4169 C C . ASP B 1 259 ? -14.781 -9.336 31.984 1 92.81 259 ASP B C 1
ATOM 4171 O O . ASP B 1 259 ? -14.312 -9.5 30.859 1 92.81 259 ASP B O 1
ATOM 4175 N N . PRO B 1 260 ? -14.539 -10.148 32.938 1 92.56 260 PRO B N 1
ATOM 4176 C CA . PRO B 1 260 ? -13.586 -11.25 32.781 1 92.56 260 PRO B CA 1
ATOM 4177 C C . PRO B 1 260 ? -14.039 -12.281 31.734 1 92.56 260 PRO B C 1
ATOM 4179 O O . PRO B 1 260 ? -13.25 -13.141 31.328 1 92.56 260 PRO B O 1
ATOM 4182 N N . ARG B 1 261 ? -15.211 -12.203 31.297 1 94.31 261 ARG B N 1
ATOM 4183 C CA . ARG B 1 261 ? -15.727 -13.18 30.328 1 94.31 261 ARG B CA 1
ATOM 4184 C C . ARG B 1 261 ? -15.266 -12.844 28.922 1 94.31 261 ARG B C 1
ATOM 4186 O O . ARG B 1 261 ? -15.43 -13.656 28 1 94.31 261 ARG B O 1
ATOM 4193 N N . TRP B 1 262 ? -14.68 -11.656 28.844 1 96.44 262 TRP B N 1
ATOM 4194 C CA . TRP B 1 262 ? -14.195 -11.211 27.547 1 96.44 262 TRP B CA 1
ATOM 4195 C C . TRP B 1 262 ? -12.672 -11.109 27.531 1 96.44 262 TRP B C 1
ATOM 4197 O O . TRP B 1 262 ? -12.078 -10.555 28.453 1 96.44 262 TRP B O 1
ATOM 4207 N N . ALA B 1 263 ? -12.094 -11.695 26.516 1 97.19 263 ALA B N 1
ATOM 4208 C CA . ALA B 1 263 ? -10.688 -11.422 26.25 1 97.19 263 ALA B CA 1
ATOM 4209 C C . ALA B 1 263 ? -10.5 -10.062 25.578 1 97.19 263 ALA B C 1
ATOM 4211 O O . ALA B 1 263 ? -11.289 -9.672 24.719 1 97.19 263 ALA B O 1
ATOM 4212 N N . THR B 1 264 ? -9.445 -9.328 26.062 1 97.19 264 THR B N 1
ATOM 4213 C CA . THR B 1 264 ? -9.258 -7.973 25.562 1 97.19 264 THR B CA 1
ATOM 4214 C C . THR B 1 264 ? -7.855 -7.793 24.984 1 97.19 264 THR B C 1
ATOM 4216 O O . THR B 1 264 ? -6.914 -8.461 25.422 1 97.19 264 THR B O 1
ATOM 4219 N N . ARG B 1 265 ? -7.766 -6.977 23.953 1 97 265 ARG B N 1
ATOM 4220 C CA . ARG B 1 265 ? -6.473 -6.562 23.422 1 97 265 ARG B CA 1
ATOM 4221 C C . ARG B 1 265 ? -6.539 -5.148 22.859 1 97 265 ARG B C 1
ATOM 4223 O O . ARG B 1 265 ? -7.609 -4.68 22.453 1 97 265 ARG B O 1
ATOM 4230 N N . ALA B 1 266 ? -5.422 -4.547 22.875 1 96.12 266 ALA B N 1
ATOM 4231 C CA . ALA B 1 266 ? -5.328 -3.236 22.234 1 96.12 266 ALA B CA 1
ATOM 4232 C C . ALA B 1 266 ? -5.406 -3.359 20.719 1 96.12 266 ALA B C 1
ATOM 4234 O O . ALA B 1 266 ? -4.66 -4.133 20.109 1 96.12 266 ALA B O 1
ATOM 4235 N N . PRO B 1 267 ? -6.289 -2.631 20.109 1 96.25 267 PRO B N 1
ATOM 4236 C CA . PRO B 1 267 ? -6.383 -2.719 18.656 1 96.25 267 PRO B CA 1
ATOM 4237 C C . PRO B 1 267 ? -5.266 -1.959 17.938 1 96.25 267 PRO B C 1
ATOM 4239 O O . PRO B 1 267 ? -4.676 -1.041 18.516 1 96.25 267 PRO B O 1
ATOM 4242 N N . SER B 1 268 ? -5 -2.383 16.719 1 94.38 268 SER B N 1
ATOM 4243 C CA . SER B 1 268 ? -4.098 -1.618 15.867 1 94.38 268 SER B CA 1
ATOM 4244 C C . SER B 1 268 ? -4.797 -0.392 15.289 1 94.38 268 SER B C 1
ATOM 4246 O O . SER B 1 268 ? -6.027 -0.302 15.305 1 94.38 268 SER B O 1
ATOM 4248 N N . LEU B 1 269 ? -4.027 0.525 14.812 1 94.31 269 LEU B N 1
ATOM 4249 C CA . LEU B 1 269 ? -4.59 1.701 14.156 1 94.31 269 LEU B CA 1
ATOM 4250 C C . LEU B 1 269 ? -5.418 1.303 12.938 1 94.31 269 LEU B C 1
ATOM 4252 O O . LEU B 1 269 ? -6.488 1.861 12.703 1 94.31 269 LEU B O 1
ATOM 4256 N N . GLU B 1 270 ? -4.922 0.357 12.25 1 93.88 270 GLU B N 1
ATOM 4257 C CA . GLU B 1 270 ? -5.625 -0.131 11.062 1 93.88 270 GLU B CA 1
ATOM 4258 C C . GLU B 1 270 ? -7.004 -0.673 11.43 1 93.88 270 GLU B C 1
ATOM 4260 O O . GLU B 1 270 ? -7.988 -0.381 10.75 1 93.88 270 GLU B O 1
ATOM 4265 N N . GLU B 1 271 ? -7.062 -1.405 12.469 1 94.56 271 GLU B N 1
ATOM 4266 C CA . GLU B 1 271 ? -8.336 -1.964 12.906 1 94.56 271 GLU B CA 1
ATOM 4267 C C . GLU B 1 271 ? -9.336 -0.861 13.25 1 94.56 271 GLU B C 1
ATOM 4269 O O . GLU B 1 271 ? -10.508 -0.946 12.891 1 94.56 271 GLU B O 1
ATOM 4274 N N . ILE B 1 272 ? -8.836 0.123 13.914 1 95.31 272 ILE B N 1
ATOM 4275 C CA . ILE B 1 272 ? -9.68 1.242 14.312 1 95.31 272 ILE B CA 1
ATOM 4276 C C . ILE B 1 272 ? -10.188 1.974 13.07 1 95.31 272 ILE B C 1
ATOM 4278 O O . ILE B 1 272 ? -11.391 2.191 12.922 1 95.31 272 ILE B O 1
ATOM 4282 N N . VAL B 1 273 ? -9.312 2.295 12.164 1 95.56 273 VAL B N 1
ATOM 4283 C CA . VAL B 1 273 ? -9.656 3.045 10.961 1 95.56 273 VAL B CA 1
ATOM 4284 C C . VAL B 1 273 ? -10.664 2.256 10.133 1 95.56 273 VAL B C 1
ATOM 4286 O O . VAL B 1 273 ? -11.688 2.799 9.703 1 95.56 273 VAL B O 1
ATOM 4289 N N . LEU B 1 274 ? -10.438 0.993 9.93 1 95.44 274 LEU B N 1
ATOM 4290 C CA . LEU B 1 274 ? -11.328 0.165 9.125 1 95.44 274 LEU B CA 1
ATOM 4291 C C . LEU B 1 274 ? -12.711 0.064 9.766 1 95.44 274 LEU B C 1
ATOM 4293 O O . LEU B 1 274 ? -13.727 0.083 9.062 1 95.44 274 LEU B O 1
ATOM 4297 N N . ALA B 1 275 ? -12.727 -0.084 11.055 1 95.5 275 ALA B N 1
ATOM 4298 C CA . ALA B 1 275 ? -14 -0.166 11.766 1 95.5 275 ALA B CA 1
ATOM 4299 C C . ALA B 1 275 ? -14.844 1.083 11.531 1 95.5 275 ALA B C 1
ATOM 4301 O O . ALA B 1 275 ? -16.047 0.988 11.25 1 95.5 275 ALA B O 1
ATOM 4302 N N . TYR B 1 276 ? -14.203 2.188 11.617 1 94.5 276 TYR B N 1
ATOM 4303 C CA . TYR B 1 276 ? -14.93 3.441 11.43 1 94.5 276 TYR B CA 1
ATOM 4304 C C . TYR B 1 276 ? -15.336 3.619 9.977 1 94.5 276 TYR B C 1
ATOM 4306 O O . TYR B 1 276 ? -16.422 4.148 9.688 1 94.5 276 TYR B O 1
ATOM 4314 N N . LEU B 1 277 ? -14.5 3.197 9.07 1 93 277 LEU B N 1
ATOM 4315 C CA . LEU B 1 277 ? -14.844 3.293 7.656 1 93 277 LEU B CA 1
ATOM 4316 C C . LEU B 1 277 ? -16.078 2.459 7.344 1 93 277 LEU B C 1
ATOM 4318 O O . LEU B 1 277 ? -16.875 2.822 6.477 1 93 277 LEU B O 1
ATOM 4322 N N . ARG B 1 278 ? -16.234 1.385 8.07 1 92.12 278 ARG B N 1
ATOM 4323 C CA . ARG B 1 278 ? -17.375 0.497 7.859 1 92.12 278 ARG B CA 1
ATOM 4324 C C . ARG B 1 278 ? -18.625 1.042 8.539 1 92.12 278 ARG B C 1
ATOM 4326 O O . ARG B 1 278 ? -19.75 0.621 8.219 1 92.12 278 ARG B O 1
ATOM 4333 N N . ASN B 1 279 ? -18.391 1.942 9.484 1 90.12 279 ASN B N 1
ATOM 4334 C CA . ASN B 1 279 ? -19.484 2.531 10.242 1 90.12 279 ASN B CA 1
ATOM 4335 C C . ASN B 1 279 ? -19.438 4.055 10.203 1 90.12 279 ASN B C 1
ATOM 4337 O O . ASN B 1 279 ? -19.141 4.703 11.203 1 90.12 279 ASN B O 1
ATOM 4341 N N . PRO B 1 280 ? -19.859 4.578 9.172 1 81.88 280 PRO B N 1
ATOM 4342 C CA . PRO B 1 280 ? -19.719 6.023 8.984 1 81.88 280 PRO B CA 1
ATOM 4343 C C . PRO B 1 280 ? -20.5 6.832 10.016 1 81.88 280 PRO B C 1
ATOM 4345 O O . PRO B 1 280 ? -20.172 7.992 10.273 1 81.88 280 PRO B O 1
ATOM 4348 N N . ASP B 1 281 ? -21.422 6.195 10.672 1 79.62 281 ASP B N 1
ATOM 4349 C CA . ASP B 1 281 ? -22.281 6.93 11.594 1 79.62 281 ASP B CA 1
ATOM 4350 C C . ASP B 1 281 ? -21.719 6.902 13.016 1 79.62 281 ASP B C 1
ATOM 4352 O O . ASP B 1 281 ? -22.203 7.609 13.898 1 79.62 281 ASP B O 1
ATOM 4356 N N . ALA B 1 282 ? -20.734 6.082 13.359 1 72.75 282 ALA B N 1
ATOM 4357 C CA . ALA B 1 282 ? -20.188 5.938 14.703 1 72.75 282 ALA B CA 1
ATOM 4358 C C . ALA B 1 282 ? -19.453 7.211 15.133 1 72.75 282 ALA B C 1
ATOM 4360 O O . ALA B 1 282 ? -19.469 7.566 16.312 1 72.75 282 ALA B O 1
ATOM 4361 N N . ALA B 1 283 ? -18.359 7.918 14.719 1 60.69 283 ALA B N 1
ATOM 4362 C CA . ALA B 1 283 ? -17.359 8.797 15.32 1 60.69 283 ALA B CA 1
ATOM 4363 C C . ALA B 1 283 ? -17.688 10.266 15.062 1 60.69 283 ALA B C 1
ATOM 4365 O O . ALA B 1 283 ? -16.781 11.07 14.805 1 60.69 283 ALA B O 1
ATOM 4366 N N . THR B 1 284 ? -18.875 10.766 15.062 1 54.97 284 THR B N 1
ATOM 4367 C CA . THR B 1 284 ? -18.719 12.195 14.789 1 54.97 284 THR B CA 1
ATOM 4368 C C . THR B 1 284 ? -18.031 12.891 15.961 1 54.97 284 THR B C 1
ATOM 4370 O O . THR B 1 284 ? -18.609 13 17.047 1 54.97 284 THR B O 1
ATOM 4373 N N . LEU B 1 285 ? -16.75 12.531 16.266 1 50 285 LEU B N 1
ATOM 4374 C CA . LEU B 1 285 ? -16.203 13.219 17.422 1 50 285 LEU B CA 1
ATOM 4375 C C . LEU B 1 285 ? -16.375 14.734 17.297 1 50 285 LEU B C 1
ATOM 4377 O O . LEU B 1 285 ? -16.234 15.289 16.203 1 50 285 LEU B O 1
ATOM 4381 N N . PRO B 1 286 ? -17.016 15.32 18.25 1 45.59 286 PRO B N 1
ATOM 4382 C CA . PRO B 1 286 ? -17.078 16.781 18.297 1 45.59 286 PRO B CA 1
ATOM 4383 C C . PRO B 1 286 ? -15.695 17.422 18.188 1 45.59 286 PRO B C 1
ATOM 4385 O O . PRO B 1 286 ? -14.711 16.859 18.672 1 45.59 286 PRO B O 1
ATOM 4388 N N . GLY B 1 287 ? -15.273 17.922 17.109 1 41.88 287 GLY B N 1
ATOM 4389 C CA . GLY B 1 287 ? -14.117 18.812 17.062 1 41.88 287 GLY B CA 1
ATOM 4390 C C . GLY B 1 287 ? -13.883 19.562 18.359 1 41.88 287 GLY B C 1
ATOM 4391 O O . GLY B 1 287 ? -14.75 19.578 19.234 1 41.88 287 GLY B O 1
ATOM 4392 N N . PRO B 1 288 ? -12.633 19.828 18.719 1 36.53 288 PRO B N 1
ATOM 4393 C CA . PRO B 1 288 ? -12.445 20.641 19.922 1 36.53 288 PRO B CA 1
ATOM 4394 C C . PRO B 1 288 ? -13.508 21.719 20.078 1 36.53 288 PRO B C 1
ATOM 4396 O O . PRO B 1 288 ? -13.922 22.344 19.094 1 36.53 288 PRO B O 1
ATOM 4399 N N . GLU B 1 289 ? -14.461 21.531 20.875 1 34.91 289 GLU B N 1
ATOM 4400 C CA . GLU B 1 289 ? -15.258 22.688 21.266 1 34.91 289 GLU B CA 1
ATOM 4401 C C . GLU B 1 289 ? -14.383 23.922 21.422 1 34.91 289 GLU B C 1
ATOM 4403 O O . GLU B 1 289 ? -13.32 23.859 22.062 1 34.91 289 GLU B O 1
ATOM 4408 N N . LEU B 1 290 ? -14.242 24.781 20.391 1 33.62 290 LEU B N 1
ATOM 4409 C CA . LEU B 1 290 ? -13.68 26.109 20.594 1 33.62 290 LEU B CA 1
ATOM 4410 C C . LEU B 1 290 ? -14.016 26.641 21.969 1 33.62 290 LEU B C 1
ATOM 4412 O O . LEU B 1 290 ? -15.188 26.766 22.328 1 33.62 290 LEU B O 1
ATOM 4416 N N . VAL B 1 291 ? -13.297 26.281 23 1 30.38 291 VAL B N 1
ATOM 4417 C CA . VAL B 1 291 ? -13.43 27.031 24.25 1 30.38 291 VAL B CA 1
ATOM 4418 C C . VAL B 1 291 ? -13.43 28.531 23.953 1 30.38 291 VAL B C 1
ATOM 4420 O O . VAL B 1 291 ? -12.461 29.062 23.406 1 30.38 291 VAL B O 1
ATOM 4423 N N . SER B 1 292 ? -14.57 29.109 23.672 1 28.03 292 SER B N 1
ATOM 4424 C CA . SER B 1 292 ? -14.758 30.547 23.828 1 28.03 292 SER B CA 1
ATOM 4425 C C . SER B 1 292 ? -14.086 31.062 25.094 1 28.03 292 SER B C 1
ATOM 4427 O O . SER B 1 292 ? -14.469 30.688 26.203 1 28.03 292 SER B O 1
ATOM 4429 N N . SER B 1 293 ? -12.797 31.297 25.078 1 23.67 293 SER B N 1
ATOM 4430 C CA . SER B 1 293 ? -12.523 32.312 26.078 1 23.67 293 SER B CA 1
ATOM 4431 C C . SER B 1 293 ? -13.32 33.594 25.781 1 23.67 293 SER B C 1
ATOM 4433 O O . SER B 1 293 ? -13.508 33.969 24.625 1 23.67 293 SER B O 1
#

Foldseek 3Di:
DWQKWWAQFWADDVHDTQAGGATATHRFLFEEEEEEDPSLCSVVVLCCQQLVDPTPDTAMDGVRHGNVDPVNNLQEFEAAPVLDDDQQDFLLRVLVVLCVVAVQFQSVQLVVQCVVVVNDRRDGLNPDDPLNSLSSSVSSRVRSVHQEYEYEASCPPPDPVSSVVSLVVVQVSSVVSSHHYYYYHPDVVSCQPRGQWYWYGGNNYTQDTDGQVVLQVQKKKKKAFPVCCVLQVQFQFLDWDDDDRIIITMTRDDDDRDDPRIDIDGDGPVVSNVSCNVPVPRGPPPHPPPPPD/DWQKWWAQFWADDVHDTQAGGATATHRFLFEEEEEEDPSLCSVVVLCCQQLVDPTPDTAMDGVRHGNVDPVNNLQEFEAAPVLDDDQQDFLLRVLVVLCVVAVQFQSVQLVVQCVVVVNDRRDGLNPDDPLNSLSSSVSSRVRSVHQEYEYEASCPPPDPVSSVVSLVVVQVSSVVSSHHYYYYHPDCVSCQPRGQWYWYGGNNYTQDTDGQVVLQVQKKKKKAFPVCCVLQVQFQWLDWDDDDRIIITMTRDDDDRDDPRIDIDGDGPVVVNVSCNVPVPRGPPDHPPPPPD

Organism: NCBI:txid175570

Radius of gyration: 25.7 Å; Cα contacts (8 Å, |Δi|>4): 1220; chains: 2; bounding box: 62×75×63 Å

Secondary structure (DSSP, 8-state):
-EEEEEEEEEEEETTEEEEEEEEEEEETT-EEEEE--TTSSHHHHHHHHHTSS--SEEEEEETTB-TTSHHHHTTEEEE-TT----TTSBHHHHHHHHHHH-TT--HHHHHHHHHHTT--TTSBGGGS-HHHHHHHHHHHHHHT--SEEEEESTTTT--HHHHHHHHHHHHHHHHHHT-EEEEE-S-HHHHHTT-SEEEEEETTEEEEEEEHHHHHHTEEEEEEEGGGGGGGGGSEEEEEE-STTEEEEEEE-SS----TTSEEEPPPHHHHHHHHHH-TTS-----------/-EEEEEEEEEEEETTEEEEEEEEEEEETT-EEEEE--TTSSHHHHHHHHHTSS--SEEEEEETTB-TTSHHHHTTEEEE-TT----TTSBHHHHHHHHHHH-TT--HHHHHHHHHHTT--TTSBGGGS-HHHHHHHHHHHHHHT--SEEEEESTTTT--HHHHHHHHHHHHHHHHHHT-EEEEE-S-HHHHHTT-SEEEEEETTEEEEEEEHHHHHHTEEEEEEEGGGGGGGGGSEEEEEE-STTEEEEEEE-SS----TTSEEEPPPHHHHHHHHHH-TTS-----------

pLDDT: mean 92.03, std 11.19, range [22.84, 98.25]

Nearest PDB structures (foldseek):
  7osf-assembly1_B  TM=7.606E-01  e=7.010E-24  Stutzerimonas stutzeri ATCC 14405 = CCUG 16156
  7o17-assembly1_C  TM=7.614E-01  e=5.551E-21  Stutzerimonas stutzeri
  7x0q-assembly1_B  TM=8.507E-01  e=1.011E-18  Acetivibrio thermocellus
  6xji-assembly1_D  TM=6.891E-01  e=3.358E-19  Staphylococcus aureus
  5twv-assembly1_B  TM=7.187E-01  e=8.101E-13  Cricetus cricetus

InterPro domains:
  IPR003439 ABC transporter-like, ATP-binding domain [PF00005] (19-156)
  IPR003439 ABC transporter-like, ATP-binding domain [PS50893] (4-228)
  IPR003593 AAA+ ATPase domain [SM00382] (28-205)
  IPR027417 P-loop containing nucleoside triphosphate hydrolase [G3DSA:3.40.50.300] (5-256)
  IPR027417 P-loop containing nucleoside triphosphate hydrolase [SSF52540] (6-217)
  IPR051782 ABC Transporter Superfamily, Various Functions [PTHR42939] (1-273)